Protein AF-A0A4Q5QQP9-F1 (afdb_monomer)

Structure (mmCIF, N/CA/C/O backbone):
data_AF-A0A4Q5QQP9-F1
#
_entry.id   AF-A0A4Q5QQP9-F1
#
loop_
_atom_site.group_PDB
_atom_site.id
_atom_site.type_symbol
_atom_site.label_atom_id
_atom_site.label_alt_id
_atom_site.label_comp_id
_atom_site.label_asym_id
_atom_site.label_entity_id
_atom_site.label_seq_id
_atom_site.pdbx_PDB_ins_code
_atom_site.Cartn_x
_atom_site.Cartn_y
_atom_site.Cartn_z
_atom_site.occupancy
_atom_site.B_iso_or_equiv
_atom_site.auth_seq_id
_atom_site.auth_comp_id
_atom_site.auth_asym_id
_atom_site.auth_atom_id
_atom_site.pdbx_PDB_model_num
ATOM 1 N N . MET A 1 1 ? -22.409 -2.062 41.630 1.00 33.06 1 MET A N 1
ATOM 2 C CA . MET A 1 1 ? -23.224 -3.287 41.495 1.00 33.06 1 MET A CA 1
ATOM 3 C C . MET A 1 1 ? -23.379 -3.579 40.014 1.00 33.06 1 MET A C 1
ATOM 5 O O . MET A 1 1 ? -24.082 -2.848 39.334 1.00 33.06 1 MET A O 1
ATOM 9 N N . LEU A 1 2 ? -22.624 -4.556 39.510 1.00 30.11 2 LEU A N 1
ATOM 10 C CA . LEU A 1 2 ? -22.648 -5.000 38.115 1.00 30.11 2 LEU A CA 1
ATOM 11 C C . LEU A 1 2 ? -23.842 -5.940 37.917 1.00 30.11 2 LEU A C 1
ATOM 13 O O . LEU A 1 2 ? -23.848 -7.050 38.448 1.00 30.11 2 LEU A O 1
ATOM 17 N N . THR A 1 3 ? -24.852 -5.502 37.175 1.00 27.53 3 THR A N 1
ATOM 18 C CA . THR A 1 3 ? -25.934 -6.363 36.696 1.00 27.53 3 THR A CA 1
ATOM 19 C C . THR A 1 3 ? -25.405 -7.220 35.548 1.00 27.53 3 THR A C 1
ATOM 21 O O . THR A 1 3 ? -25.165 -6.741 34.443 1.00 27.53 3 THR A O 1
ATOM 24 N N . ARG A 1 4 ? -25.186 -8.511 35.829 1.00 31.34 4 ARG A N 1
ATOM 25 C CA . ARG A 1 4 ? -24.974 -9.555 34.817 1.00 31.34 4 ARG A CA 1
ATOM 26 C C . ARG A 1 4 ? -26.199 -9.597 33.901 1.00 31.34 4 ARG A C 1
ATOM 28 O O . ARG A 1 4 ? -27.275 -9.983 34.350 1.00 31.34 4 ARG A O 1
ATOM 35 N N . ALA A 1 5 ? -26.026 -9.225 32.636 1.00 31.27 5 ALA A N 1
ATOM 36 C CA . ALA A 1 5 ? -26.994 -9.530 31.594 1.00 31.27 5 ALA A CA 1
ATOM 37 C C . ALA A 1 5 ? -27.041 -11.054 31.409 1.00 31.27 5 ALA A C 1
ATOM 39 O O . ALA A 1 5 ? -26.028 -11.699 31.132 1.00 31.27 5 ALA A O 1
ATOM 40 N N . THR A 1 6 ? -28.208 -11.636 31.649 1.00 31.03 6 THR A N 1
ATOM 41 C CA . THR A 1 6 ? -28.496 -13.051 31.442 1.00 31.03 6 THR A CA 1
ATOM 42 C C . THR A 1 6 ? -28.554 -13.343 29.946 1.00 31.03 6 THR A C 1
ATOM 44 O O . THR A 1 6 ? -29.335 -12.737 29.215 1.00 31.03 6 THR A O 1
ATOM 47 N N . ALA A 1 7 ? -27.726 -14.284 29.488 1.00 36.25 7 ALA A N 1
ATOM 48 C CA . ALA A 1 7 ? -27.810 -14.833 28.141 1.00 36.25 7 ALA A CA 1
ATOM 49 C C . ALA A 1 7 ? -29.205 -15.448 27.934 1.00 36.25 7 ALA A C 1
ATOM 51 O O . ALA A 1 7 ? -29.604 -16.359 28.663 1.00 36.25 7 ALA A O 1
ATOM 52 N N . LYS A 1 8 ? -29.965 -14.915 26.973 1.00 35.16 8 LYS A N 1
ATOM 53 C CA . LYS A 1 8 ? -31.274 -15.444 26.578 1.00 35.16 8 LYS A CA 1
ATOM 54 C C . LYS A 1 8 ? -31.046 -16.775 25.845 1.00 35.16 8 LYS A C 1
ATOM 56 O O . LYS A 1 8 ? -30.194 -16.845 24.962 1.00 35.16 8 LYS A O 1
ATOM 61 N N . ALA A 1 9 ? -31.764 -17.827 26.241 1.00 38.09 9 ALA A N 1
ATOM 62 C CA . ALA A 1 9 ? -31.715 -19.133 25.581 1.00 38.09 9 ALA A CA 1
ATOM 63 C C . ALA A 1 9 ? -32.122 -19.014 24.094 1.00 38.09 9 ALA A C 1
ATOM 65 O O . ALA A 1 9 ? -32.951 -18.156 23.779 1.00 38.09 9 ALA A O 1
ATOM 66 N N . PRO A 1 10 ? -31.574 -19.847 23.187 1.00 38.97 10 PRO A N 1
ATOM 67 C CA . PRO A 1 10 ? -31.945 -19.807 21.776 1.00 38.97 10 PRO A CA 1
ATOM 68 C C . PRO A 1 10 ? -33.426 -20.186 21.618 1.00 38.97 10 PRO A C 1
ATOM 70 O O . PRO A 1 10 ? -33.849 -21.266 22.028 1.00 38.97 10 PRO A O 1
ATOM 73 N N . GLU A 1 11 ? -34.226 -19.266 21.072 1.00 46.69 11 GLU A N 1
ATOM 74 C CA . GLU A 1 11 ? -35.634 -19.495 20.725 1.00 46.69 11 GLU A CA 1
ATOM 75 C C . GLU A 1 11 ? -35.734 -20.548 19.600 1.00 46.69 11 GLU A C 1
ATOM 77 O O . GLU A 1 11 ? -34.883 -20.602 18.712 1.00 46.69 11 GLU A O 1
ATOM 82 N N . GLN A 1 12 ? -36.777 -21.389 19.636 1.00 41.72 12 GLN A N 1
ATOM 83 C CA . GLN A 1 12 ? -37.011 -22.543 18.742 1.00 41.72 12 GLN A CA 1
ATOM 84 C C . GLN A 1 12 ? -36.964 -22.235 17.226 1.00 41.72 12 GLN A C 1
ATOM 86 O O . GLN A 1 12 ? -36.803 -23.159 16.432 1.00 41.72 12 GLN A O 1
ATOM 91 N N . ASP A 1 13 ? -37.031 -20.962 16.829 1.00 46.03 13 ASP A N 1
ATOM 92 C CA . ASP A 1 13 ? -36.922 -20.488 15.441 1.00 46.03 13 ASP A CA 1
ATOM 93 C C . ASP A 1 13 ? -35.483 -20.462 14.877 1.00 46.03 13 ASP A C 1
ATOM 95 O O . ASP A 1 13 ? -35.288 -20.210 13.688 1.00 46.03 13 ASP A O 1
ATOM 99 N N . ASP A 1 14 ? -34.445 -20.732 15.681 1.00 50.91 14 ASP A N 1
ATOM 100 C CA . ASP A 1 14 ? -33.039 -20.712 15.221 1.00 50.91 14 ASP A CA 1
ATOM 101 C C . ASP A 1 14 ? -32.627 -21.907 14.338 1.00 50.91 14 ASP A C 1
ATOM 103 O O . ASP A 1 14 ? -31.529 -21.913 13.775 1.00 50.91 14 ASP A O 1
ATOM 107 N N . LEU A 1 15 ? -33.482 -22.929 14.228 1.00 47.00 15 LEU A N 1
ATOM 108 C CA . LEU A 1 15 ? -33.208 -24.172 13.493 1.00 47.00 15 LEU A CA 1
ATOM 109 C C . LEU A 1 15 ? -33.510 -24.093 11.987 1.00 47.00 15 LEU A C 1
ATOM 111 O O . LEU A 1 15 ? -33.014 -24.938 11.245 1.00 47.00 15 LEU A O 1
ATOM 115 N N . PHE A 1 16 ? -34.282 -23.098 11.532 1.00 52.09 16 PHE A N 1
ATOM 116 C CA . PHE A 1 16 ? -34.765 -23.005 10.143 1.00 52.09 16 PHE A CA 1
ATOM 117 C C . PHE A 1 16 ? -34.199 -21.821 9.342 1.00 52.09 16 PHE A C 1
ATOM 119 O O . PHE A 1 16 ? -34.516 -21.679 8.162 1.00 52.09 16 PHE A O 1
ATOM 126 N N . SER A 1 17 ? -33.366 -20.969 9.945 1.00 65.00 17 SER A N 1
ATOM 127 C CA . SER A 1 17 ? -32.677 -19.897 9.223 1.00 65.00 17 SER A CA 1
ATOM 128 C C . SER A 1 17 ? -31.450 -20.451 8.494 1.00 65.00 17 SER A C 1
ATOM 130 O O . SER A 1 17 ? -30.543 -21.017 9.104 1.00 65.00 17 SER A O 1
ATOM 132 N N . GLU A 1 18 ? -31.435 -20.306 7.168 1.00 71.44 18 GLU A N 1
ATOM 133 C CA . GLU A 1 18 ? -30.314 -20.729 6.330 1.00 71.44 18 GLU A CA 1
ATOM 134 C C . GLU A 1 18 ? -29.045 -19.955 6.721 1.00 71.44 18 GLU A C 1
ATOM 136 O O . GLU A 1 18 ? -29.054 -18.725 6.850 1.00 71.44 18 GLU A O 1
ATOM 141 N N . GLU A 1 19 ? -27.954 -20.684 6.956 1.00 88.38 19 GLU A N 1
ATOM 142 C CA . GLU A 1 19 ? -26.664 -20.083 7.274 1.00 88.38 19 GLU A CA 1
ATOM 143 C C . GLU A 1 19 ? -26.011 -19.578 5.986 1.00 88.38 19 GLU A C 1
ATOM 145 O O . GLU A 1 19 ? -25.753 -20.342 5.057 1.00 88.38 19 GLU A O 1
ATOM 150 N N . VAL A 1 20 ? -25.729 -18.278 5.934 1.00 91.69 20 VAL A N 1
ATOM 151 C CA . VAL A 1 20 ? -25.082 -17.622 4.797 1.00 91.69 20 VAL A CA 1
ATOM 152 C C . VAL A 1 20 ? -23.755 -17.021 5.240 1.00 91.69 20 VAL A C 1
ATOM 154 O O . VAL A 1 20 ? -23.664 -16.363 6.276 1.00 91.69 20 VAL A O 1
ATOM 157 N N . THR A 1 21 ? -22.704 -17.219 4.449 1.00 94.50 21 THR A N 1
ATOM 158 C CA . THR A 1 21 ? -21.417 -16.554 4.678 1.00 94.50 21 THR A CA 1
ATOM 159 C C . THR A 1 21 ? -21.411 -15.208 3.967 1.00 94.50 21 THR A C 1
ATOM 161 O O . THR A 1 21 ? -21.575 -15.150 2.749 1.00 94.50 21 THR A O 1
ATOM 164 N N . LEU A 1 22 ? -21.215 -14.130 4.724 1.00 94.94 22 LEU A N 1
ATOM 165 C CA . LEU A 1 22 ? -21.212 -12.758 4.218 1.00 94.94 22 LEU A CA 1
ATOM 166 C C . LEU A 1 22 ? -19.814 -12.141 4.316 1.00 94.94 22 LEU A C 1
ATOM 168 O O . LEU A 1 22 ? -19.163 -12.243 5.357 1.00 94.94 22 LEU A O 1
ATOM 172 N N . LEU A 1 23 ? -19.363 -11.470 3.252 1.00 95.06 23 LEU A N 1
ATOM 173 C CA . LEU A 1 23 ? -18.134 -10.672 3.255 1.00 95.06 23 LEU A CA 1
ATOM 174 C C . LEU A 1 23 ? -18.428 -9.270 3.795 1.00 95.06 23 LEU A C 1
ATOM 176 O O . LEU A 1 23 ? -18.866 -8.385 3.061 1.00 95.06 23 LEU A O 1
ATOM 180 N N . PHE A 1 24 ? -18.194 -9.039 5.084 1.00 95.44 24 PHE A N 1
ATOM 181 C CA . PHE A 1 24 ? -18.425 -7.713 5.647 1.00 95.44 24 PHE A CA 1
ATOM 182 C C . PHE A 1 24 ? -17.329 -6.724 5.229 1.00 95.44 24 PHE A C 1
ATOM 184 O O . PHE A 1 24 ? -16.145 -7.082 5.250 1.00 95.44 24 PHE A O 1
ATOM 191 N N . PRO A 1 25 ? -17.679 -5.470 4.880 1.00 95.00 25 PRO A N 1
ATOM 192 C CA . PRO A 1 25 ? -16.684 -4.437 4.630 1.00 95.00 25 PRO A CA 1
ATOM 193 C C . PRO A 1 25 ? -15.923 -4.107 5.920 1.00 95.00 25 PRO A C 1
ATOM 195 O O . PRO A 1 25 ? -16.435 -4.293 7.024 1.00 95.00 25 PRO A O 1
ATOM 198 N N . ALA A 1 26 ? -14.704 -3.584 5.795 1.00 95.19 26 ALA A N 1
ATOM 199 C CA . ALA A 1 26 ? -13.927 -3.155 6.955 1.00 95.19 26 ALA A CA 1
ATOM 200 C C . ALA A 1 26 ? -14.660 -2.054 7.746 1.00 95.19 26 ALA A C 1
ATOM 202 O O . ALA A 1 26 ? -15.272 -1.156 7.160 1.00 95.19 26 ALA A O 1
ATOM 203 N N . LEU A 1 27 ? -14.572 -2.105 9.076 1.00 95.88 27 LEU A N 1
ATOM 204 C CA . LEU A 1 27 ? -15.019 -1.018 9.949 1.00 95.88 27 LEU A CA 1
ATOM 205 C C . LEU A 1 27 ? -13.876 -0.023 10.129 1.00 95.88 27 LEU A C 1
ATOM 207 O O . LEU A 1 27 ? -12.751 -0.411 10.454 1.00 95.88 27 LEU A O 1
ATOM 211 N N . LEU A 1 28 ? -14.171 1.264 9.966 1.00 97.44 28 LEU A N 1
ATOM 212 C CA . LEU A 1 28 ? -13.215 2.345 10.187 1.00 97.44 28 LEU A CA 1
ATOM 213 C C . LEU A 1 28 ? -13.432 2.964 11.570 1.00 97.44 28 LEU A C 1
ATOM 215 O O . LEU A 1 28 ? -14.552 3.304 11.941 1.00 97.44 28 LEU A O 1
ATOM 219 N N . ALA A 1 29 ? -12.349 3.140 12.326 1.00 97.44 29 ALA A N 1
ATOM 220 C CA . ALA A 1 29 ? -12.369 3.898 13.578 1.00 97.44 29 ALA A CA 1
ATOM 221 C C . ALA A 1 29 ? -12.398 5.409 13.312 1.00 97.44 29 ALA A C 1
ATOM 223 O O . ALA A 1 29 ? -12.974 6.175 14.085 1.00 97.44 29 ALA A O 1
ATOM 224 N N . LEU A 1 30 ? -11.730 5.831 12.240 1.00 97.69 30 LEU A N 1
ATOM 225 C CA . LEU A 1 30 ? -11.545 7.222 11.859 1.00 97.69 30 LEU A CA 1
ATOM 226 C C . LEU A 1 30 ? -11.617 7.322 10.338 1.00 97.69 30 LEU A C 1
ATOM 228 O O . LEU A 1 30 ? -11.000 6.520 9.634 1.00 97.69 30 LEU A O 1
ATOM 232 N N . GLU A 1 31 ? -12.365 8.300 9.842 1.00 97.75 31 GLU A N 1
ATOM 233 C CA . GLU A 1 31 ? -12.446 8.626 8.423 1.00 97.75 31 GLU A CA 1
ATOM 234 C C . GLU A 1 31 ? -12.834 10.093 8.258 1.00 97.75 31 GLU A C 1
ATOM 236 O O . GLU A 1 31 ? -13.864 10.539 8.755 1.00 97.75 31 GLU A O 1
ATOM 241 N N . GLY A 1 32 ? -12.030 10.838 7.509 1.00 97.31 32 GLY A N 1
ATOM 242 C CA . GLY A 1 32 ? -12.373 12.192 7.103 1.00 97.31 32 GLY A CA 1
ATOM 243 C C . GLY A 1 32 ? -11.260 12.836 6.299 1.00 97.31 32 GLY A C 1
ATOM 244 O O . GLY A 1 32 ? -10.455 12.154 5.655 1.00 97.31 32 GLY A O 1
ATOM 245 N N . ARG A 1 33 ? -11.228 14.168 6.305 1.00 97.00 33 ARG A N 1
ATOM 246 C CA . ARG A 1 33 ? -10.211 14.941 5.592 1.00 97.00 33 ARG A CA 1
ATOM 247 C C . ARG A 1 33 ? -9.648 16.042 6.471 1.00 97.00 33 ARG A C 1
ATOM 249 O O . ARG A 1 33 ? -10.401 16.776 7.097 1.00 97.00 33 ARG A O 1
ATOM 256 N N . LEU A 1 34 ? -8.334 16.221 6.409 1.00 95.38 34 LEU A N 1
ATOM 257 C CA . LEU A 1 34 ? -7.633 17.373 6.967 1.00 95.38 34 LEU A CA 1
ATOM 258 C C . LEU A 1 34 ? -6.927 18.094 5.834 1.00 95.38 34 LEU A C 1
ATOM 260 O O . LEU A 1 34 ? -6.185 17.479 5.068 1.00 95.38 34 LEU A O 1
ATOM 264 N N . LEU A 1 35 ? -7.231 19.382 5.665 1.00 94.44 35 LEU A N 1
ATOM 265 C CA . LEU A 1 35 ? -6.698 20.192 4.566 1.00 94.44 35 LEU A CA 1
ATOM 266 C C . LEU A 1 35 ? -6.852 19.489 3.204 1.00 94.44 35 LEU A C 1
ATOM 268 O O . LEU A 1 35 ? -6.027 19.625 2.304 1.00 94.44 35 LEU A O 1
ATOM 272 N N . GLY A 1 36 ? -7.962 18.762 3.026 1.00 93.12 36 GLY A N 1
ATOM 273 C CA . GLY A 1 36 ? -8.326 18.008 1.818 1.00 93.12 36 GLY A CA 1
ATOM 274 C C . GLY A 1 36 ? -7.600 16.685 1.611 1.00 93.12 36 GLY A C 1
ATOM 275 O O . GLY A 1 36 ? -8.019 15.928 0.736 1.00 93.12 36 GLY A O 1
ATOM 276 N N . SER A 1 37 ? -6.598 16.377 2.427 1.00 96.25 37 SER A N 1
ATOM 277 C CA . SER A 1 37 ? -5.932 15.077 2.474 1.00 96.25 37 SER A CA 1
ATOM 278 C C . SER A 1 37 ? -6.788 14.092 3.263 1.00 96.25 37 SER A C 1
ATOM 280 O O . SER A 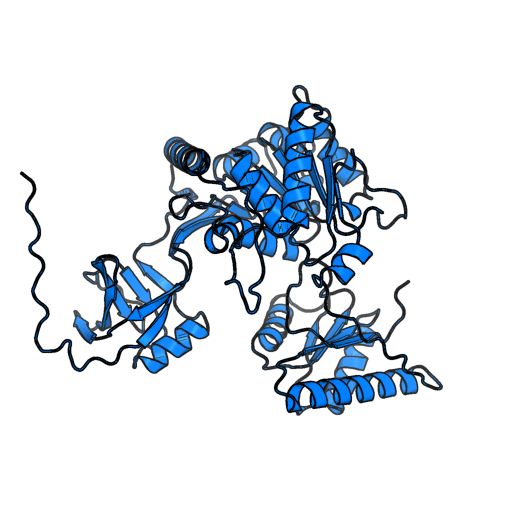1 37 ? -7.335 14.445 4.306 1.00 96.25 37 SER A O 1
ATOM 282 N N . ALA A 1 38 ? -6.957 12.872 2.755 1.00 97.69 38 ALA A N 1
ATOM 283 C CA . ALA A 1 38 ? -7.770 11.859 3.427 1.00 97.69 38 ALA A CA 1
ATOM 284 C C . ALA A 1 38 ? -7.007 11.265 4.615 1.00 97.69 38 ALA A C 1
ATOM 286 O O . ALA A 1 38 ? -5.850 10.879 4.455 1.00 97.69 38 ALA A O 1
ATOM 287 N N . VAL A 1 39 ? -7.669 11.157 5.766 1.00 98.31 39 VAL A N 1
ATOM 288 C CA . VAL A 1 39 ? -7.115 10.561 6.989 1.00 98.31 39 VAL A CA 1
ATOM 289 C C . VAL A 1 39 ? -8.038 9.444 7.441 1.00 98.31 39 VAL A C 1
ATOM 291 O O . VAL A 1 39 ? -9.256 9.635 7.528 1.00 98.31 39 VAL A O 1
ATOM 294 N N . ARG A 1 40 ? -7.470 8.262 7.671 1.00 98.38 40 ARG A N 1
ATOM 295 C CA . ARG A 1 40 ? -8.233 7.041 7.928 1.00 98.38 40 ARG A CA 1
ATOM 296 C C . ARG A 1 40 ? -7.522 6.122 8.907 1.00 98.38 40 ARG A C 1
ATOM 298 O O . ARG A 1 40 ? -6.297 6.094 8.983 1.00 98.38 40 ARG A O 1
ATOM 305 N N . GLN A 1 41 ? -8.314 5.348 9.637 1.00 98.44 41 GLN A N 1
ATOM 306 C CA . GLN A 1 41 ? -7.834 4.271 10.492 1.00 98.44 41 GLN A CA 1
ATOM 307 C C . GLN A 1 41 ? -8.818 3.109 10.453 1.00 98.44 41 GLN A C 1
ATOM 309 O O . GLN A 1 41 ? -10.001 3.283 10.760 1.00 98.44 41 GLN A O 1
ATOM 314 N N . GLN A 1 42 ? -8.326 1.913 10.143 1.00 97.62 42 GLN A N 1
ATOM 315 C CA . GLN A 1 42 ? -9.121 0.697 10.254 1.00 97.62 42 GLN A CA 1
ATOM 316 C C . GLN A 1 42 ? -9.314 0.311 11.730 1.00 97.62 42 GLN A C 1
ATOM 318 O O . GLN A 1 42 ? -8.383 0.380 12.529 1.00 97.62 42 GLN A O 1
ATOM 323 N N . ALA A 1 43 ? -10.526 -0.101 12.095 1.00 95.75 43 ALA A N 1
ATOM 324 C CA . ALA A 1 43 ? -10.837 -0.711 13.387 1.00 95.75 43 ALA A CA 1
ATOM 325 C C . ALA A 1 43 ? -10.836 -2.238 13.264 1.00 95.75 43 ALA A C 1
ATOM 327 O O . ALA A 1 43 ? -10.081 -2.925 13.949 1.00 95.75 43 ALA A O 1
ATOM 328 N N . VAL A 1 44 ? -11.654 -2.750 12.341 1.00 93.81 44 VAL A N 1
ATOM 329 C CA . VAL A 1 44 ? -11.861 -4.183 12.110 1.00 93.81 44 VAL A CA 1
ATOM 330 C C . VAL A 1 44 ? -11.661 -4.459 10.620 1.00 93.81 44 VAL A C 1
ATOM 332 O O . VAL A 1 44 ? -12.227 -3.729 9.800 1.00 93.81 44 VAL A O 1
ATOM 335 N N . PRO A 1 45 ? -10.843 -5.457 10.245 1.00 93.62 45 PRO A N 1
ATOM 336 C CA . PRO A 1 45 ? -10.653 -5.816 8.845 1.00 93.62 45 PRO A CA 1
ATOM 337 C C . PRO A 1 45 ? -11.938 -6.379 8.232 1.00 93.62 45 PRO A C 1
ATOM 339 O O . PRO A 1 45 ? -12.827 -6.855 8.936 1.00 93.62 45 PRO A O 1
ATOM 342 N N . SER A 1 46 ? -12.007 -6.363 6.902 1.00 93.00 46 SER A N 1
ATOM 343 C CA . SER A 1 46 ? -13.022 -7.129 6.178 1.00 93.00 46 SER A CA 1
ATOM 344 C C . SER A 1 46 ? -12.866 -8.623 6.477 1.00 93.00 46 SER A C 1
ATOM 346 O O . SER A 1 46 ? -11.742 -9.123 6.576 1.00 93.00 46 SER A O 1
ATOM 348 N N . ALA A 1 47 ? -13.985 -9.327 6.642 1.00 91.75 47 ALA A N 1
ATOM 349 C CA . ALA A 1 47 ? -13.990 -10.741 6.995 1.00 91.75 47 ALA A CA 1
ATOM 350 C C . ALA A 1 47 ? -15.215 -11.463 6.425 1.00 91.75 47 ALA A C 1
ATOM 352 O O . ALA A 1 47 ? -16.323 -10.922 6.420 1.00 91.75 47 ALA A O 1
ATOM 353 N N . LEU A 1 48 ? -15.007 -12.713 6.002 1.00 93.81 48 LEU A N 1
ATOM 354 C CA . LEU A 1 48 ? -16.084 -13.658 5.719 1.00 93.81 48 LEU A CA 1
ATOM 355 C C . LEU A 1 48 ? -16.631 -14.186 7.043 1.00 93.81 48 LEU A C 1
ATOM 357 O O . LEU A 1 48 ? -15.907 -14.817 7.813 1.00 93.81 48 LEU A O 1
ATOM 361 N N . THR A 1 49 ? -17.907 -13.923 7.303 1.00 93.44 49 THR A N 1
ATOM 362 C CA . THR A 1 49 ? -18.567 -14.291 8.556 1.00 93.44 49 THR A CA 1
ATOM 363 C C . THR A 1 49 ? -19.816 -15.121 8.261 1.00 93.44 49 THR A C 1
ATOM 365 O O . THR A 1 49 ? -20.714 -14.624 7.579 1.00 93.44 49 THR A O 1
ATOM 368 N N . PRO A 1 50 ? -19.913 -16.362 8.772 1.00 93.69 50 PRO A N 1
ATOM 369 C CA . PRO A 1 50 ? -21.160 -17.124 8.765 1.00 93.69 50 PRO A CA 1
ATOM 370 C C . PRO A 1 50 ? -22.216 -16.417 9.616 1.00 93.69 50 PRO A C 1
ATOM 372 O O . PRO A 1 50 ? -21.934 -16.015 10.747 1.00 93.69 50 PRO A O 1
ATOM 375 N N . CYS A 1 51 ? -23.413 -16.241 9.070 1.00 93.38 51 CYS A N 1
ATOM 376 C CA . CYS A 1 51 ? -24.519 -15.516 9.686 1.00 93.38 51 CYS A CA 1
ATOM 377 C C . CYS A 1 51 ? -25.829 -16.280 9.497 1.00 93.38 51 CYS A C 1
ATOM 379 O O . CYS A 1 51 ? -26.060 -16.881 8.449 1.00 93.38 51 CYS A O 1
ATOM 381 N N . ARG A 1 52 ? -26.716 -16.191 10.490 1.00 93.00 52 ARG A N 1
ATOM 382 C CA . ARG A 1 52 ? -28.095 -16.679 10.395 1.00 93.00 52 ARG A CA 1
ATOM 383 C C . ARG A 1 52 ? -29.027 -15.485 10.402 1.00 93.00 52 ARG A C 1
ATOM 385 O O . ARG A 1 52 ? -29.236 -14.853 11.434 1.00 93.00 52 ARG A O 1
ATOM 392 N N . LEU A 1 53 ? -29.528 -15.145 9.223 1.00 94.06 53 LEU A N 1
ATOM 393 C CA . LEU A 1 53 ? -30.308 -13.932 9.028 1.00 94.06 53 LEU A CA 1
ATOM 394 C C . LEU A 1 53 ? -31.775 -14.169 9.393 1.00 94.06 53 LEU A C 1
ATOM 396 O O . LEU A 1 53 ? -32.411 -15.084 8.873 1.00 94.06 53 LEU A O 1
ATOM 400 N N . LYS A 1 54 ? -32.326 -13.300 10.242 1.00 93.56 54 LYS A N 1
ATOM 401 C CA . LYS A 1 54 ? -33.753 -13.261 10.577 1.00 93.56 54 LYS A CA 1
ATOM 402 C C . LYS A 1 54 ? -34.378 -11.984 10.026 1.00 93.56 54 LYS A C 1
ATOM 404 O O . LYS A 1 54 ? -33.794 -10.917 10.201 1.00 93.56 54 LYS A O 1
ATOM 409 N N . PRO A 1 55 ? -35.529 -12.044 9.341 1.00 93.88 55 PRO A N 1
ATOM 410 C CA . PRO A 1 55 ? -36.198 -10.833 8.894 1.00 93.88 55 PRO A CA 1
ATOM 411 C C . PRO A 1 55 ? -36.708 -10.040 10.103 1.00 93.88 55 PRO A C 1
ATOM 413 O O . PRO A 1 55 ? -37.273 -10.611 11.032 1.00 93.88 55 PRO A O 1
ATOM 416 N N . PHE A 1 56 ? -36.569 -8.717 10.067 1.00 93.50 56 PHE A N 1
ATOM 417 C CA . PHE A 1 56 ? -37.161 -7.826 11.065 1.00 93.50 56 PHE A CA 1
ATOM 418 C C . PHE A 1 56 ? -37.945 -6.703 10.390 1.00 93.50 56 PHE A C 1
ATOM 420 O O . PHE A 1 56 ? -37.703 -6.343 9.235 1.00 93.50 56 PHE A O 1
ATOM 427 N N . THR A 1 57 ? -38.892 -6.114 11.121 1.00 92.06 57 THR A N 1
ATOM 428 C CA . THR A 1 57 ? -39.536 -4.856 10.731 1.00 92.06 57 THR A CA 1
ATOM 429 C C . THR A 1 57 ? -39.745 -3.982 11.958 1.00 92.06 57 THR A C 1
ATOM 431 O O . THR A 1 57 ? -40.451 -4.355 12.889 1.00 92.06 57 THR A O 1
ATOM 434 N N . VAL A 1 58 ? -39.139 -2.796 11.960 1.00 90.25 58 VAL A N 1
ATOM 435 C CA . VAL A 1 58 ? -39.242 -1.814 13.047 1.00 90.25 58 VAL A CA 1
ATOM 436 C C . VAL A 1 58 ? -39.436 -0.432 12.438 1.00 90.25 58 VAL A C 1
ATOM 438 O O . VAL A 1 58 ? -38.664 -0.012 11.583 1.00 90.25 58 VAL A O 1
ATOM 441 N N . ARG A 1 59 ? -40.462 0.307 12.882 1.00 84.69 59 ARG A N 1
ATOM 442 C CA . ARG A 1 59 ? -40.713 1.705 12.464 1.00 84.69 59 ARG A CA 1
ATOM 443 C C . ARG A 1 59 ? -40.698 1.907 10.934 1.00 84.69 59 ARG A C 1
ATOM 445 O O . ARG A 1 59 ? -40.142 2.886 10.447 1.00 84.69 59 ARG A O 1
ATOM 452 N N . ARG A 1 60 ? -41.329 0.989 10.185 1.00 86.69 60 ARG A N 1
ATOM 453 C CA . ARG A 1 60 ? -41.384 0.956 8.702 1.00 86.69 60 ARG A CA 1
ATOM 454 C C . ARG A 1 60 ? -40.041 0.705 8.001 1.00 86.69 60 ARG A C 1
ATOM 456 O O . ARG A 1 60 ? -39.956 0.851 6.787 1.00 86.69 60 ARG A O 1
ATOM 463 N N . VAL A 1 61 ? -39.008 0.322 8.746 1.00 90.38 61 VAL A N 1
ATOM 464 C CA . VAL A 1 61 ? -37.753 -0.193 8.198 1.00 90.38 61 VAL A CA 1
ATOM 465 C C . VAL A 1 61 ? -37.802 -1.707 8.287 1.00 90.38 61 VAL A C 1
ATOM 467 O O . VAL A 1 61 ? -37.974 -2.249 9.379 1.00 90.38 61 VAL A O 1
ATOM 470 N N . SER A 1 62 ? -37.642 -2.368 7.149 1.00 91.81 62 SER A N 1
ATOM 471 C CA . SER A 1 62 ? -37.520 -3.821 7.060 1.00 91.81 62 SER A CA 1
ATOM 472 C C . SER A 1 62 ? -36.107 -4.192 6.627 1.00 91.81 62 SER A C 1
ATOM 474 O O . SER A 1 62 ? -35.441 -3.432 5.918 1.00 91.81 62 SER A O 1
ATOM 476 N N . GLY A 1 63 ? -35.646 -5.353 7.068 1.00 94.56 63 GLY A N 1
ATOM 477 C CA . GLY A 1 63 ? -34.306 -5.835 6.776 1.00 94.56 63 GLY A CA 1
ATOM 478 C C . GLY A 1 63 ? -34.048 -7.181 7.428 1.00 94.56 63 GLY A C 1
ATOM 479 O O . GLY A 1 63 ? -34.986 -7.906 7.755 1.00 94.56 63 GLY A O 1
ATOM 480 N N . PHE A 1 64 ? -32.773 -7.484 7.639 1.00 95.75 64 PHE A N 1
ATOM 481 C CA . PHE A 1 64 ? -32.325 -8.709 8.287 1.00 95.75 64 PHE A CA 1
ATOM 482 C C . PHE A 1 64 ? -31.516 -8.393 9.536 1.00 95.75 64 PHE A C 1
ATOM 484 O O . PHE A 1 64 ? -30.776 -7.414 9.563 1.00 95.75 64 PHE A O 1
ATOM 491 N N . GLU A 1 65 ? -31.635 -9.221 10.559 1.00 95.81 65 GLU A N 1
ATOM 492 C CA . GLU A 1 65 ? -30.846 -9.133 11.778 1.00 95.81 65 GLU A CA 1
ATOM 493 C C . GLU A 1 65 ? -30.152 -10.459 12.089 1.00 95.81 65 GLU A C 1
ATOM 495 O O . GLU A 1 65 ? -30.616 -11.529 11.697 1.00 95.81 65 GLU A O 1
ATOM 500 N N . THR A 1 66 ? -29.005 -10.379 12.757 1.00 95.50 66 THR A N 1
ATOM 501 C CA . THR A 1 66 ? -28.237 -11.538 13.227 1.00 95.50 66 THR A CA 1
ATOM 502 C C . THR A 1 66 ? -27.408 -11.135 14.439 1.00 95.50 66 THR A C 1
ATOM 504 O O . THR A 1 66 ? -27.017 -9.9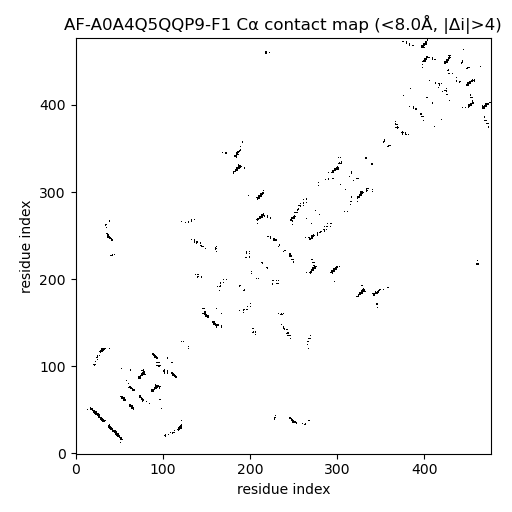76 14.576 1.00 95.50 66 THR A O 1
ATOM 507 N N . ASN A 1 67 ? -27.085 -12.107 15.287 1.00 94.56 67 ASN A N 1
ATOM 508 C CA . ASN A 1 67 ? -26.056 -11.945 16.309 1.00 94.56 67 ASN A CA 1
ATOM 509 C C . ASN A 1 67 ? -24.725 -12.442 15.747 1.00 94.56 67 ASN A C 1
ATOM 511 O O . ASN A 1 67 ? -24.658 -13.532 15.174 1.00 94.56 67 ASN A O 1
ATOM 515 N N . LEU A 1 68 ? -23.673 -11.640 15.876 1.00 92.31 68 LEU A N 1
ATOM 516 C CA . LEU A 1 68 ? -22.324 -12.044 15.497 1.00 92.31 68 LEU A CA 1
ATOM 517 C C . LEU A 1 68 ? -21.704 -12.916 16.593 1.00 92.31 68 LEU A C 1
ATOM 519 O O . LEU A 1 68 ? -22.111 -12.878 17.753 1.00 92.31 68 LEU A O 1
ATOM 523 N N . LYS A 1 69 ? -20.653 -13.672 16.252 1.00 87.94 69 LYS A N 1
ATOM 524 C CA . LYS A 1 69 ? -19.895 -14.469 17.237 1.00 87.94 69 LYS A CA 1
ATOM 525 C C . LYS A 1 69 ? -19.261 -13.617 18.344 1.00 87.94 69 LYS A C 1
ATOM 527 O O . LYS A 1 69 ? -18.973 -14.144 19.413 1.00 87.94 69 LYS A O 1
ATOM 532 N N . SER A 1 70 ? -19.047 -12.324 18.094 1.00 87.31 70 SER A N 1
ATOM 533 C CA . SER A 1 70 ? -18.603 -11.350 19.097 1.00 87.31 70 SER A CA 1
ATOM 534 C C . SER A 1 70 ? -19.665 -11.049 20.163 1.00 87.31 70 SER A C 1
ATOM 536 O O . SER A 1 70 ? -19.329 -10.486 21.200 1.00 87.31 70 SER A O 1
ATOM 538 N N . GLY A 1 71 ? -20.928 -11.423 19.928 1.00 91.25 71 GLY A N 1
ATOM 539 C CA . GLY A 1 71 ? -22.081 -11.057 20.750 1.00 91.25 71 GLY A CA 1
ATOM 540 C C . GLY A 1 71 ? -22.777 -9.770 20.298 1.00 91.25 71 GLY A C 1
ATOM 541 O O . GLY A 1 71 ? -23.844 -9.461 20.818 1.00 91.25 71 GLY A O 1
ATOM 542 N N . GLU A 1 72 ? -22.212 -9.045 19.328 1.00 94.25 72 GLU A N 1
ATOM 543 C CA . GLU A 1 72 ? -22.808 -7.827 18.772 1.00 94.25 72 GLU A CA 1
ATOM 544 C C . GLU A 1 72 ? -24.049 -8.143 17.931 1.00 94.25 72 GLU A C 1
ATOM 546 O O . GLU A 1 72 ? -24.079 -9.094 17.141 1.00 94.25 72 GLU A O 1
ATOM 551 N N . THR A 1 73 ? -25.057 -7.292 18.069 1.00 96.25 73 THR A N 1
ATOM 552 C CA . THR A 1 73 ? -26.277 -7.308 17.264 1.00 96.25 73 THR A CA 1
ATOM 553 C C . THR A 1 73 ? -26.057 -6.544 15.955 1.00 96.25 73 THR A C 1
ATOM 555 O O . THR A 1 73 ? -25.637 -5.386 15.949 1.00 96.25 73 THR A O 1
ATOM 558 N N . LEU A 1 74 ? -26.352 -7.179 14.819 1.00 96.50 74 LEU A N 1
ATOM 559 C CA . LEU A 1 74 ? -26.225 -6.585 13.487 1.00 96.50 74 LEU A CA 1
ATOM 560 C C . LEU A 1 74 ? -27.591 -6.456 12.820 1.00 96.50 74 LEU A C 1
ATOM 562 O O . LEU A 1 74 ? -28.328 -7.436 12.733 1.00 96.50 74 LEU A O 1
ATOM 566 N N . LYS A 1 75 ? -27.876 -5.280 12.250 1.00 96.69 75 LYS A N 1
ATOM 567 C CA . LYS A 1 75 ? -29.008 -5.049 11.340 1.00 96.69 75 LYS A CA 1
ATOM 568 C C . LYS A 1 75 ? -28.537 -4.669 9.942 1.00 96.69 75 LYS A C 1
ATOM 570 O O . LYS A 1 75 ? -27.778 -3.720 9.767 1.00 96.69 75 LYS A O 1
ATOM 575 N N . ILE A 1 76 ? -29.032 -5.386 8.940 1.00 96.62 76 ILE A N 1
ATOM 576 C CA . ILE A 1 76 ? -28.793 -5.159 7.515 1.00 96.62 76 ILE A CA 1
ATOM 577 C C . ILE A 1 76 ? -30.062 -4.571 6.900 1.00 96.62 76 ILE A C 1
ATOM 579 O O . ILE A 1 76 ? -31.133 -5.170 6.988 1.00 96.62 76 ILE A O 1
ATOM 583 N N . ILE A 1 77 ? -29.949 -3.406 6.264 1.00 96.12 77 ILE A N 1
ATOM 584 C CA . ILE A 1 77 ? -31.074 -2.698 5.640 1.00 96.12 77 ILE A CA 1
ATOM 585 C C . ILE A 1 77 ? -30.792 -2.384 4.172 1.00 96.12 77 ILE A C 1
ATOM 587 O O . ILE A 1 77 ? -29.640 -2.223 3.772 1.00 96.12 77 ILE A O 1
ATOM 591 N N . SER A 1 78 ? -31.850 -2.253 3.371 1.00 94.00 78 SER A N 1
ATOM 592 C CA . SER A 1 78 ? -31.751 -2.023 1.923 1.00 94.00 78 SER A CA 1
ATOM 593 C C . SER A 1 78 ? -31.710 -0.550 1.510 1.00 94.00 78 SER A C 1
ATOM 595 O O . SER A 1 78 ? -31.280 -0.228 0.402 1.00 94.00 78 SER A O 1
ATOM 597 N N . ALA A 1 79 ? -32.132 0.354 2.396 1.00 91.06 79 ALA A N 1
ATOM 598 C CA . ALA A 1 79 ? -32.199 1.787 2.143 1.00 91.06 79 ALA A CA 1
ATOM 599 C C . ALA A 1 79 ? -31.780 2.591 3.378 1.00 91.06 79 ALA A C 1
ATOM 601 O O . ALA A 1 79 ? -31.916 2.137 4.514 1.00 91.06 79 ALA A O 1
ATOM 602 N N . LYS A 1 80 ? -31.276 3.813 3.157 1.00 89.69 80 LYS A N 1
ATOM 603 C CA . LYS A 1 80 ? -30.975 4.741 4.255 1.00 89.69 80 LYS A CA 1
ATOM 604 C C . LYS A 1 80 ? -32.243 5.026 5.053 1.00 89.69 80 LYS A C 1
ATOM 606 O O . LYS A 1 80 ? -33.310 5.231 4.482 1.00 89.69 80 LYS A O 1
ATOM 611 N N . THR A 1 81 ? -32.090 5.121 6.366 1.00 87.50 81 THR A N 1
ATOM 612 C CA . THR A 1 81 ? -33.183 5.457 7.272 1.00 87.50 81 THR A CA 1
ATOM 613 C C . THR A 1 81 ? -32.745 6.509 8.282 1.00 87.50 81 THR A C 1
ATOM 615 O O . THR A 1 81 ? -31.586 6.544 8.693 1.00 87.50 81 THR A O 1
ATOM 618 N N . ALA A 1 82 ? -33.682 7.376 8.662 1.00 86.00 82 ALA A N 1
ATOM 619 C CA . ALA A 1 82 ? -33.536 8.268 9.810 1.00 86.00 82 ALA A CA 1
ATOM 620 C C . ALA A 1 82 ? -33.988 7.596 11.119 1.00 86.00 82 ALA A C 1
ATOM 622 O O . ALA A 1 82 ? -33.774 8.141 12.200 1.00 86.00 82 ALA A O 1
ATOM 623 N N . ALA A 1 83 ? -34.633 6.426 11.039 1.00 85.88 83 ALA A N 1
ATOM 624 C CA . ALA A 1 83 ? -35.056 5.689 12.216 1.00 85.88 83 ALA A CA 1
ATOM 625 C C . ALA A 1 83 ? -33.832 5.161 12.970 1.00 85.88 83 ALA A C 1
ATOM 627 O O . ALA A 1 83 ? -32.985 4.481 12.393 1.00 85.88 83 ALA A O 1
ATOM 628 N N . SER A 1 84 ? -33.774 5.437 14.273 1.00 85.19 84 SER A N 1
ATOM 629 C CA . SER A 1 84 ? -32.832 4.751 15.153 1.00 85.19 84 SER A CA 1
ATOM 630 C C . SER A 1 84 ? -33.207 3.272 15.224 1.00 85.19 84 SER A C 1
ATOM 632 O O . SER A 1 84 ? -34.357 2.939 15.539 1.00 85.19 84 SER A O 1
ATOM 634 N N . LEU A 1 85 ? -32.248 2.416 14.885 1.00 90.50 85 LEU A N 1
ATOM 635 C CA . LEU A 1 85 ? -32.347 0.971 14.996 1.00 90.50 85 LEU A CA 1
ATOM 636 C C . LEU A 1 85 ? -31.563 0.558 16.236 1.00 90.50 85 LEU A C 1
ATOM 638 O O . LEU A 1 85 ? -30.391 0.898 16.357 1.00 90.50 85 LEU A O 1
ATOM 642 N N . ASP A 1 86 ? -32.219 -0.161 17.138 1.00 91.25 86 ASP A N 1
ATOM 643 C CA . ASP A 1 86 ? -31.566 -0.752 18.302 1.00 91.25 86 ASP A CA 1
ATOM 644 C C . ASP A 1 86 ? -30.710 -1.937 17.832 1.00 91.25 86 ASP A C 1
ATOM 646 O O . ASP A 1 86 ? -31.256 -3.002 17.521 1.00 91.25 86 ASP A O 1
ATOM 650 N N . ALA A 1 87 ? -29.423 -1.674 17.598 1.00 93.75 87 ALA A N 1
ATOM 651 C CA . ALA A 1 87 ? -28.388 -2.628 17.211 1.00 93.75 87 ALA A CA 1
ATOM 652 C C . ALA A 1 87 ? -26.994 -2.010 17.410 1.00 93.75 87 ALA A C 1
ATOM 654 O O . ALA A 1 87 ? -26.807 -0.808 17.200 1.00 93.75 87 ALA A O 1
ATOM 655 N N . ASP A 1 88 ? -26.008 -2.843 17.734 1.00 95.88 88 ASP A N 1
ATOM 656 C CA . ASP A 1 88 ? -24.606 -2.429 17.856 1.00 95.88 88 ASP A CA 1
ATOM 657 C C . ASP A 1 88 ? -24.030 -2.033 16.491 1.00 95.88 88 ASP A C 1
ATOM 659 O O . ASP A 1 88 ? -23.287 -1.056 16.366 1.00 95.88 88 ASP A O 1
ATOM 663 N N . LEU A 1 89 ? -24.425 -2.759 15.443 1.00 96.56 89 LEU A N 1
ATOM 664 C CA . LEU A 1 89 ? -23.964 -2.571 14.074 1.00 96.56 89 LEU A CA 1
ATOM 665 C C . LEU A 1 89 ? -25.146 -2.397 13.119 1.00 96.56 89 LEU A C 1
ATOM 667 O O . LEU A 1 89 ? -26.126 -3.144 13.156 1.00 96.56 89 LEU A O 1
ATOM 671 N N . VAL A 1 90 ? -25.028 -1.439 12.199 1.00 96.62 90 VAL A N 1
ATOM 672 C CA . VAL A 1 90 ? -26.017 -1.233 11.133 1.00 96.62 90 VAL A CA 1
ATOM 673 C C . VAL A 1 90 ? -25.307 -1.158 9.792 1.00 96.62 90 VAL A C 1
ATOM 675 O O . VAL A 1 90 ? -24.478 -0.274 9.572 1.00 96.62 90 VAL A O 1
ATOM 678 N N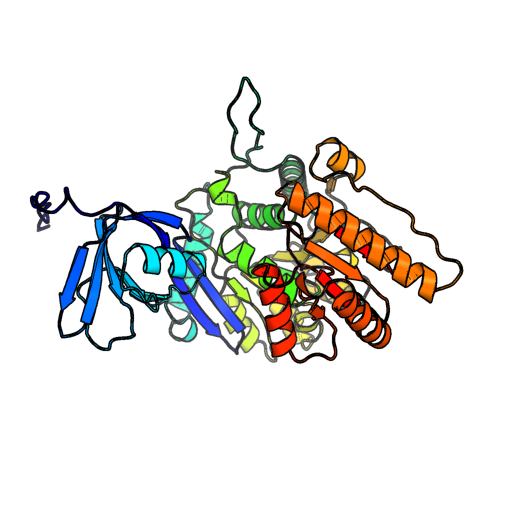 . LEU A 1 91 ? -25.666 -2.056 8.880 1.00 96.75 91 LEU A N 1
ATOM 679 C CA . LEU A 1 91 ? -25.090 -2.173 7.547 1.00 96.75 91 LEU A CA 1
ATOM 680 C C . LEU A 1 91 ? -26.145 -1.860 6.480 1.00 96.75 91 LEU A C 1
ATOM 682 O O . LEU A 1 91 ? -27.207 -2.473 6.427 1.00 96.75 91 LEU A O 1
ATOM 686 N N . LEU A 1 92 ? -25.846 -0.906 5.605 1.00 96.50 92 LEU A N 1
ATOM 687 C CA . LEU A 1 92 ? -26.628 -0.631 4.406 1.00 96.50 92 LEU A CA 1
ATOM 688 C C . LEU A 1 92 ? -26.114 -1.502 3.262 1.00 96.50 92 LEU A C 1
ATOM 690 O O . LEU A 1 92 ? -24.964 -1.354 2.852 1.00 96.50 92 LEU A O 1
ATOM 694 N N . VAL A 1 93 ? -26.976 -2.354 2.718 1.00 95.81 93 VAL A N 1
ATOM 695 C CA . VAL A 1 93 ? -26.693 -3.183 1.542 1.00 95.81 93 VAL A CA 1
ATOM 696 C C . VAL A 1 93 ? -27.814 -2.957 0.524 1.00 95.81 93 VAL A C 1
ATOM 698 O O . VAL A 1 93 ? -28.930 -3.431 0.738 1.00 95.81 93 VAL A O 1
ATOM 701 N N . PRO A 1 94 ? -27.575 -2.199 -0.561 1.00 89.88 94 PRO A N 1
ATOM 702 C CA . PRO A 1 94 ? -28.596 -1.943 -1.574 1.00 89.88 94 PRO A CA 1
ATOM 703 C C . PRO A 1 94 ? -29.219 -3.244 -2.094 1.00 89.88 94 PRO A C 1
ATOM 705 O O . PRO A 1 94 ?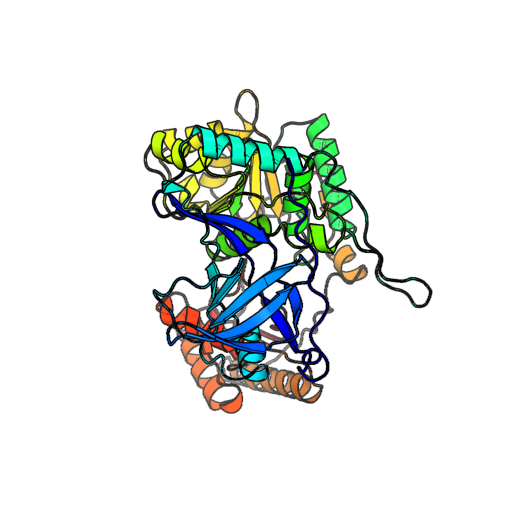 -28.513 -4.204 -2.383 1.00 89.88 94 PRO A O 1
ATOM 708 N N . GLY A 1 95 ? -30.550 -3.297 -2.193 1.00 84.31 95 GLY A N 1
ATOM 709 C CA . GLY A 1 95 ? -31.243 -4.496 -2.686 1.00 84.31 95 GLY A CA 1
ATOM 710 C C . GLY A 1 95 ? -31.227 -5.701 -1.732 1.00 84.31 95 GLY A C 1
ATOM 711 O O . GLY A 1 95 ? -31.537 -6.813 -2.166 1.00 84.31 95 GLY A O 1
ATOM 712 N N . ALA A 1 96 ? -30.906 -5.504 -0.446 1.00 84.31 96 ALA A N 1
ATOM 713 C CA . ALA A 1 96 ? -30.990 -6.520 0.609 1.00 84.31 96 ALA A CA 1
ATOM 714 C C . ALA A 1 96 ? -32.432 -7.001 0.851 1.00 84.31 96 ALA A C 1
ATOM 716 O O . ALA A 1 96 ? -33.121 -6.534 1.757 1.00 84.31 96 ALA A O 1
ATOM 717 N N . THR A 1 97 ? -32.895 -7.916 0.005 1.00 87.50 97 THR A N 1
ATOM 718 C CA . THR A 1 97 ? -34.244 -8.501 0.022 1.00 87.50 97 THR A CA 1
ATOM 719 C C . THR A 1 97 ? -34.210 -9.983 0.366 1.00 87.50 97 THR A C 1
ATOM 721 O O . THR A 1 97 ? -35.178 -10.499 0.911 1.00 87.50 97 THR A O 1
ATOM 724 N N . THR A 1 98 ? -33.090 -10.657 0.097 1.00 91.12 98 THR A N 1
ATOM 725 C CA . THR A 1 98 ? -32.840 -12.063 0.431 1.00 91.12 98 THR A CA 1
ATOM 726 C C . THR A 1 98 ? -31.411 -12.222 0.949 1.00 91.12 98 THR A C 1
ATOM 728 O O . THR A 1 98 ? -30.557 -11.372 0.688 1.00 91.12 98 THR A O 1
ATOM 731 N N . ALA A 1 99 ? -31.119 -13.323 1.648 1.00 90.94 99 ALA A N 1
ATOM 732 C CA . ALA A 1 99 ? -29.754 -13.657 2.067 1.00 90.94 99 ALA A CA 1
ATOM 733 C C . ALA A 1 99 ? -28.779 -13.700 0.873 1.00 90.94 99 ALA A C 1
ATOM 735 O O . ALA A 1 99 ? -27.669 -13.172 0.950 1.00 90.94 99 ALA A O 1
ATOM 736 N N . GLN A 1 100 ? -29.240 -14.249 -0.254 1.00 90.31 100 GLN A N 1
ATOM 737 C CA . GLN A 1 100 ? -28.472 -14.340 -1.490 1.00 90.31 100 GLN A CA 1
ATOM 738 C C . GLN A 1 100 ? -28.159 -12.963 -2.085 1.00 90.31 100 GLN A C 1
ATOM 740 O O . GLN A 1 100 ? -27.006 -12.676 -2.394 1.00 90.31 100 GLN A O 1
ATOM 745 N N . SER A 1 101 ? -29.154 -12.073 -2.184 1.00 91.69 101 SER A N 1
ATOM 746 C CA . SER A 1 101 ? -28.921 -10.732 -2.734 1.00 91.69 101 SER A CA 1
ATOM 747 C C . SER A 1 101 ? -27.995 -9.890 -1.851 1.00 91.69 101 SER A C 1
ATOM 749 O O . SER A 1 101 ? -27.230 -9.079 -2.373 1.00 91.69 101 SER A O 1
ATOM 751 N N . ILE A 1 102 ? -28.024 -10.107 -0.529 1.00 93.69 102 ILE A N 1
ATOM 752 C CA . ILE A 1 102 ? -27.071 -9.502 0.410 1.00 93.69 102 ILE A CA 1
ATOM 753 C C . ILE A 1 102 ? -25.661 -10.003 0.124 1.00 93.69 102 ILE A C 1
ATOM 755 O O . ILE A 1 102 ? -24.760 -9.180 -0.023 1.00 93.69 102 ILE A O 1
ATOM 759 N N . ARG A 1 103 ? -25.465 -11.325 0.030 1.00 92.56 103 ARG A N 1
ATOM 760 C CA . ARG A 1 103 ? -24.158 -11.920 -0.273 1.00 92.56 103 ARG A CA 1
ATOM 761 C C . ARG A 1 103 ? -23.579 -11.333 -1.556 1.00 92.56 103 ARG A C 1
ATOM 763 O O . ARG A 1 103 ? -22.481 -10.790 -1.523 1.00 92.56 103 ARG A O 1
ATOM 770 N N . ASP A 1 104 ? -24.356 -11.340 -2.633 1.00 89.12 104 ASP A N 1
ATOM 771 C CA . ASP A 1 104 ? -23.886 -10.897 -3.946 1.00 89.12 104 ASP A CA 1
ATOM 772 C C . ASP A 1 104 ? -23.547 -9.396 -3.948 1.00 89.12 104 ASP A C 1
ATOM 774 O O . ASP A 1 104 ? -22.560 -8.969 -4.545 1.00 89.12 104 ASP A O 1
ATOM 778 N N . ALA A 1 105 ? -24.342 -8.567 -3.261 1.00 90.69 105 ALA A N 1
ATOM 779 C CA . ALA A 1 105 ? -24.053 -7.139 -3.111 1.00 90.69 105 ALA A CA 1
ATOM 780 C C . ALA A 1 105 ? -22.791 -6.880 -2.274 1.00 90.69 105 ALA A C 1
ATOM 782 O O . ALA A 1 105 ? -22.000 -5.989 -2.590 1.00 90.69 105 ALA A O 1
ATOM 783 N N . LEU A 1 106 ? -22.571 -7.667 -1.220 1.00 92.62 106 LEU A N 1
ATOM 784 C CA . LEU A 1 106 ? -21.369 -7.579 -0.396 1.00 92.62 106 LEU A CA 1
ATOM 785 C C . LEU A 1 106 ? -20.113 -8.043 -1.140 1.00 92.62 106 LEU A C 1
ATOM 787 O O . LEU A 1 106 ? -19.085 -7.375 -1.046 1.00 92.62 106 LEU A O 1
ATOM 791 N N . GLU A 1 107 ? -20.201 -9.105 -1.940 1.00 88.12 107 GLU A N 1
ATOM 792 C CA . GLU A 1 107 ? -19.114 -9.563 -2.818 1.00 88.12 107 GLU A CA 1
ATOM 793 C C . GLU A 1 107 ? -18.747 -8.514 -3.878 1.00 88.12 107 GLU A C 1
ATOM 795 O O . GLU A 1 107 ? -17.572 -8.337 -4.198 1.00 88.12 107 GLU A O 1
ATOM 800 N N . ARG A 1 108 ? -19.727 -7.732 -4.356 1.00 85.88 108 ARG A N 1
ATOM 801 C CA . ARG A 1 108 ? -19.492 -6.559 -5.220 1.00 85.88 108 ARG A CA 1
ATOM 802 C C . ARG A 1 108 ? -18.987 -5.316 -4.471 1.00 85.88 108 ARG A C 1
ATOM 804 O O . ARG A 1 108 ? -18.704 -4.299 -5.105 1.00 85.88 108 ARG A O 1
ATOM 811 N N . GLY A 1 109 ? -18.870 -5.363 -3.142 1.00 89.12 109 GLY A N 1
ATOM 812 C CA . GLY A 1 109 ? -18.411 -4.241 -2.317 1.00 89.12 109 GLY A CA 1
ATOM 813 C C . GLY A 1 109 ? -19.440 -3.116 -2.145 1.00 89.12 109 GLY A C 1
ATOM 814 O O . GLY A 1 109 ? -19.072 -1.971 -1.882 1.00 89.12 109 GLY A O 1
ATOM 815 N N . GLU A 1 110 ? -20.733 -3.406 -2.302 1.00 91.94 110 GLU A N 1
ATOM 816 C CA . GLU A 1 110 ? -21.813 -2.407 -2.233 1.00 91.94 110 GLU A CA 1
ATOM 817 C C . GLU A 1 110 ? -22.261 -2.097 -0.791 1.00 91.94 110 GLU A C 1
ATOM 819 O O . GLU A 1 110 ? -22.992 -1.129 -0.559 1.00 91.94 110 GLU A O 1
ATOM 824 N N . GLY A 1 111 ? -21.802 -2.886 0.187 1.00 93.69 111 GLY A N 1
ATOM 825 C CA . GLY A 1 111 ? -22.107 -2.713 1.607 1.00 93.69 111 GLY A CA 1
ATOM 826 C C . GLY A 1 111 ? -21.450 -1.482 2.235 1.00 93.69 111 GLY A C 1
ATOM 827 O O . GLY A 1 111 ? -20.288 -1.174 1.974 1.00 93.69 111 GLY A O 1
ATOM 828 N N . ARG A 1 112 ? -22.185 -0.775 3.102 1.00 94.94 112 ARG A N 1
ATOM 829 C CA . ARG A 1 112 ? -21.698 0.419 3.813 1.00 94.94 112 ARG A CA 1
ATOM 830 C C . ARG A 1 112 ? -22.170 0.441 5.259 1.00 94.94 112 ARG A C 1
ATOM 832 O O . ARG A 1 112 ? -23.369 0.382 5.516 1.00 94.94 112 ARG A O 1
ATOM 839 N N . TRP A 1 113 ? -21.249 0.601 6.201 1.00 95.62 113 TRP A N 1
ATOM 840 C CA . TRP A 1 113 ? -21.595 0.775 7.610 1.00 95.62 113 TRP A CA 1
ATOM 841 C C . TRP A 1 113 ? -22.310 2.114 7.839 1.00 95.62 113 TRP A C 1
ATOM 843 O O . TRP A 1 113 ? -21.825 3.171 7.438 1.00 95.62 113 TRP A O 1
ATOM 853 N N . LEU A 1 114 ? -23.481 2.067 8.474 1.00 94.62 114 LEU A N 1
ATOM 854 C CA . LEU A 1 114 ? -24.193 3.239 8.993 1.00 94.62 114 LEU A CA 1
ATOM 855 C C . LEU A 1 114 ? -23.931 3.446 10.488 1.00 94.62 114 LEU A C 1
ATOM 857 O O . L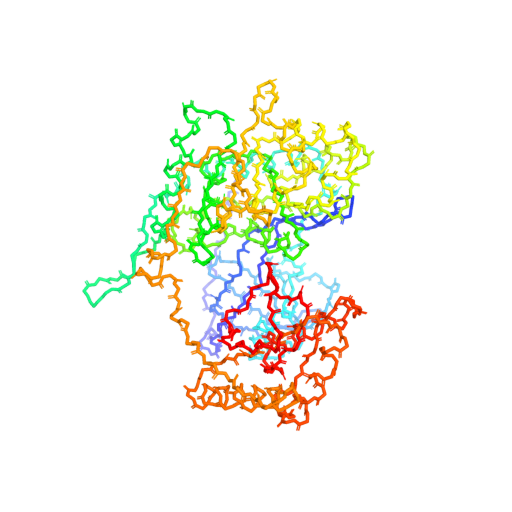EU A 1 114 ? -23.997 4.584 10.957 1.00 94.62 114 LEU A O 1
ATOM 861 N N . HIS A 1 115 ? -23.648 2.361 11.214 1.00 94.62 115 HIS A N 1
ATOM 862 C CA . HIS A 1 115 ? -23.274 2.379 12.622 1.00 94.62 115 HIS A CA 1
ATOM 863 C C . HIS A 1 115 ? -22.257 1.261 12.938 1.00 94.62 115 HIS A C 1
ATOM 865 O O . HIS A 1 115 ? -22.462 0.143 12.453 1.00 94.62 115 HIS A O 1
ATOM 871 N N . PRO A 1 116 ? -21.211 1.540 13.744 1.00 94.50 116 PRO A N 1
ATOM 872 C CA . PRO A 1 116 ? -20.819 2.867 14.222 1.00 94.50 116 PRO A CA 1
ATOM 873 C C . PRO A 1 116 ? -20.345 3.761 13.069 1.00 94.50 116 PRO A C 1
ATOM 875 O O . PRO A 1 116 ? -19.830 3.285 12.057 1.00 94.50 116 PRO A O 1
ATOM 878 N N . LYS A 1 117 ? -20.530 5.077 13.212 1.00 94.06 117 LYS A N 1
ATOM 879 C CA . LYS A 1 117 ? -19.929 6.036 12.279 1.00 94.06 117 LYS A CA 1
ATOM 880 C C . LYS A 1 117 ? -18.450 6.211 12.631 1.00 94.06 117 LYS A C 1
ATOM 882 O O . LYS A 1 117 ? -18.147 6.360 13.818 1.00 94.06 117 LYS A O 1
ATOM 887 N N . PRO A 1 118 ? -17.544 6.239 11.641 1.00 96.44 118 PRO A N 1
ATOM 888 C CA . PRO A 1 118 ? -16.158 6.586 11.905 1.00 96.44 118 PRO A CA 1
ATOM 889 C C . PRO A 1 118 ? -16.070 8.006 12.472 1.00 96.44 118 PRO A C 1
ATOM 891 O O . PRO A 1 118 ? -16.866 8.882 12.127 1.00 96.44 118 PRO A O 1
ATOM 894 N N . ILE A 1 119 ? -15.096 8.229 13.350 1.00 97.31 119 ILE A N 1
ATOM 895 C CA . ILE A 1 119 ? -14.840 9.551 13.919 1.00 97.31 119 ILE A CA 1
ATOM 896 C C . ILE A 1 119 ? -14.242 10.448 12.830 1.00 97.31 119 ILE A C 1
ATOM 898 O O . ILE A 1 119 ? -13.314 10.031 12.133 1.00 97.31 119 ILE A O 1
ATOM 902 N N . ASP A 1 120 ? -14.733 11.683 12.716 1.00 97.19 120 ASP A N 1
ATOM 903 C CA . ASP A 1 120 ? -14.097 12.685 11.862 1.00 97.19 120 ASP A CA 1
ATOM 904 C C . ASP A 1 120 ? -12.807 13.191 12.542 1.00 97.19 120 ASP A C 1
ATOM 906 O O . ASP A 1 120 ? -12.886 13.760 13.637 1.00 97.19 120 ASP A O 1
ATOM 910 N N . PRO A 1 121 ? -11.616 13.013 11.939 1.00 96.31 121 PRO A N 1
ATOM 911 C CA . PRO A 1 121 ? -10.363 13.560 12.459 1.00 96.31 121 PRO A CA 1
ATOM 912 C C . PRO A 1 121 ? -10.416 15.069 12.710 1.00 96.31 121 PRO A C 1
ATOM 914 O O . PRO A 1 121 ? -9.780 15.530 13.652 1.00 96.31 121 PRO A O 1
ATOM 917 N N . ALA A 1 122 ? -11.171 15.834 11.913 1.00 94.88 122 ALA A N 1
ATOM 918 C CA . ALA A 1 122 ? -11.294 17.283 12.083 1.00 94.88 122 ALA A CA 1
ATOM 919 C C . ALA A 1 122 ? -12.068 17.676 13.354 1.00 94.88 122 ALA A C 1
ATOM 921 O O . ALA A 1 122 ? -11.930 18.798 13.834 1.00 94.88 122 ALA A O 1
ATOM 922 N N . ALA A 1 123 ? -12.865 16.756 13.906 1.00 95.12 123 ALA A N 1
ATOM 923 C CA . ALA A 1 123 ? -13.620 16.963 15.138 1.00 95.12 123 ALA A CA 1
ATOM 924 C C . ALA A 1 123 ? -12.832 16.577 16.404 1.00 95.12 123 ALA A C 1
ATOM 926 O O . ALA A 1 123 ? -13.298 16.822 17.517 1.00 95.12 123 ALA A O 1
ATOM 927 N N . LEU A 1 124 ? -11.655 15.956 16.263 1.00 95.06 124 LEU A N 1
ATOM 928 C CA . LEU A 1 124 ? -10.819 15.562 17.394 1.00 95.06 124 LEU A CA 1
ATOM 929 C C . LEU A 1 124 ? -9.913 16.714 17.837 1.00 95.06 124 LEU A C 1
ATOM 931 O O . LEU A 1 124 ? -9.175 17.288 17.042 1.00 95.06 124 LEU A O 1
ATOM 935 N N . GLY A 1 125 ? -9.914 17.007 19.138 1.00 96.12 125 GLY A N 1
ATOM 936 C CA . GLY A 1 125 ? -8.938 17.920 19.731 1.00 96.12 125 GLY A CA 1
ATOM 937 C C . GLY A 1 125 ? -7.516 17.345 19.687 1.00 96.12 125 GLY A C 1
ATOM 938 O O . GLY A 1 125 ? -7.325 16.127 19.743 1.00 96.12 125 GLY A O 1
ATOM 939 N N . ALA A 1 126 ? -6.512 18.227 19.651 1.00 95.12 126 ALA A N 1
ATOM 940 C CA . ALA A 1 126 ? -5.099 17.857 19.513 1.00 95.12 126 ALA A CA 1
ATOM 941 C C . ALA A 1 126 ? -4.632 16.830 20.563 1.00 95.12 126 ALA A C 1
ATOM 943 O O . ALA A 1 126 ? -3.982 15.844 20.225 1.00 95.12 126 ALA A O 1
ATOM 944 N N . GLN A 1 127 ? -5.027 17.002 21.829 1.00 97.06 127 GLN A N 1
ATOM 945 C CA . GLN A 1 127 ? -4.651 16.077 22.904 1.00 97.06 127 GLN A CA 1
ATOM 946 C C . GLN A 1 127 ? -5.250 14.675 22.711 1.00 97.06 127 GLN A C 1
ATOM 948 O O . GLN A 1 127 ? -4.568 13.674 22.924 1.00 97.06 127 GLN A O 1
ATOM 953 N N . THR A 1 128 ? -6.512 14.583 22.281 1.00 97.94 128 THR A N 1
ATOM 954 C CA . THR A 1 128 ? -7.180 13.299 22.019 1.00 97.94 128 THR A CA 1
ATOM 955 C C . THR A 1 128 ? -6.568 12.590 20.816 1.00 97.94 128 THR A C 1
ATOM 957 O O . THR A 1 128 ? -6.398 11.369 20.843 1.00 97.94 128 THR A O 1
ATOM 960 N N . MET A 1 129 ? -6.212 13.344 19.771 1.00 97.81 129 MET A N 1
ATOM 961 C CA . MET A 1 129 ? -5.500 12.797 18.620 1.00 97.81 129 MET A CA 1
ATOM 962 C C . MET A 1 129 ? -4.135 12.246 19.038 1.00 97.81 129 MET A C 1
ATOM 964 O O . MET A 1 129 ? -3.848 11.081 18.777 1.00 97.81 129 MET A O 1
ATOM 968 N N . LEU A 1 130 ? -3.344 13.026 19.779 1.00 97.62 130 LEU A N 1
ATOM 969 C CA . LEU A 1 130 ? -2.042 12.593 20.284 1.00 97.62 130 LEU A CA 1
ATOM 970 C C . LEU A 1 130 ? -2.151 11.299 21.104 1.00 97.62 130 LEU A C 1
ATOM 972 O O . LEU A 1 130 ? -1.456 10.329 20.817 1.00 97.62 130 LEU A O 1
ATOM 976 N N . GLN A 1 131 ? -3.083 11.235 22.061 1.00 98.12 131 GLN A N 1
ATOM 977 C CA . GLN A 1 131 ? -3.327 10.026 22.858 1.00 98.12 131 GLN A CA 1
ATOM 978 C C . GLN A 1 131 ? -3.684 8.812 21.991 1.00 98.12 131 GLN A C 1
ATOM 980 O O . GLN A 1 131 ? -3.222 7.699 22.258 1.00 98.12 131 GLN A O 1
ATOM 985 N N . ARG A 1 132 ? -4.491 9.006 20.938 1.00 98.12 132 ARG A N 1
ATOM 986 C CA . ARG A 1 132 ? -4.817 7.945 19.977 1.00 98.12 132 ARG A CA 1
ATOM 987 C C . ARG A 1 132 ? -3.562 7.459 19.254 1.00 98.12 132 ARG A C 1
ATOM 989 O O . ARG A 1 132 ? -3.348 6.249 19.223 1.00 98.12 132 ARG A O 1
ATOM 996 N N . LEU A 1 133 ? -2.759 8.365 18.696 1.00 98.44 133 LEU A N 1
ATOM 997 C CA . LEU A 1 133 ? -1.546 8.020 17.947 1.00 98.44 133 LEU A CA 1
ATOM 998 C C . LEU A 1 133 ? -0.530 7.289 18.830 1.00 98.44 133 LEU A C 1
ATOM 1000 O O . LEU A 1 133 ? -0.030 6.239 18.428 1.00 98.44 133 LEU A O 1
ATOM 1004 N N . THR A 1 134 ? -0.302 7.774 20.055 1.00 98.12 134 THR A N 1
ATOM 1005 C CA . THR A 1 134 ? 0.582 7.125 21.034 1.00 98.12 134 THR A CA 1
ATOM 1006 C C . THR A 1 134 ? 0.091 5.725 21.389 1.00 98.12 134 THR A C 1
ATOM 1008 O O . THR A 1 134 ? 0.882 4.786 21.392 1.00 98.12 134 THR A O 1
ATOM 1011 N N . ARG A 1 135 ? -1.215 5.542 21.630 1.00 98.31 135 ARG A N 1
ATOM 1012 C CA . ARG A 1 135 ? -1.787 4.217 21.923 1.00 98.31 135 ARG A CA 1
ATOM 1013 C C . ARG A 1 135 ? -1.599 3.242 20.762 1.00 98.31 135 ARG A C 1
ATOM 1015 O O . ARG A 1 135 ? -1.365 2.059 20.992 1.00 98.31 135 ARG A O 1
ATOM 1022 N N . VAL A 1 136 ? -1.715 3.723 19.526 1.00 98.38 136 VAL A N 1
ATOM 1023 C CA . VAL A 1 136 ? -1.491 2.904 18.330 1.00 98.38 136 VAL A CA 1
ATOM 1024 C C . VAL A 1 136 ? -0.040 2.439 18.263 1.00 98.38 136 VAL A C 1
ATOM 1026 O O . VAL A 1 136 ? 0.193 1.236 18.227 1.00 98.38 136 VAL A O 1
ATOM 1029 N N . THR A 1 137 ? 0.926 3.351 18.343 1.00 97.69 137 THR A N 1
ATOM 1030 C CA . THR A 1 137 ? 2.353 2.999 18.313 1.00 97.69 137 THR A CA 1
ATOM 1031 C C . THR A 1 137 ? 2.748 2.090 19.485 1.00 97.69 137 THR A C 1
ATOM 1033 O O . THR A 1 137 ? 3.487 1.125 19.298 1.00 97.69 137 THR A O 1
ATOM 1036 N N . ALA A 1 138 ? 2.215 2.343 20.685 1.00 97.94 138 ALA A N 1
ATOM 1037 C CA . ALA A 1 138 ? 2.447 1.505 21.862 1.00 97.94 138 ALA A CA 1
ATOM 1038 C C . ALA A 1 138 ? 1.895 0.082 21.686 1.00 97.94 138 ALA A C 1
ATOM 1040 O O . ALA A 1 138 ? 2.524 -0.872 22.123 1.00 97.94 138 ALA A O 1
ATOM 1041 N N . SER A 1 139 ? 0.769 -0.088 20.981 1.00 98.25 139 SER A N 1
ATOM 1042 C CA . SER A 1 139 ? 0.193 -1.417 20.717 1.00 98.25 139 SER A CA 1
ATOM 1043 C C . SER A 1 139 ? 1.050 -2.316 19.816 1.00 98.25 139 SER A C 1
ATOM 1045 O O . SER A 1 139 ? 0.719 -3.485 19.637 1.00 98.25 139 SER A O 1
ATOM 1047 N N . TRP A 1 140 ? 2.111 -1.775 19.210 1.00 98.12 140 TRP A N 1
ATOM 1048 C CA . TRP A 1 140 ? 3.055 -2.534 18.386 1.00 98.12 140 TRP A CA 1
ATOM 1049 C C . TRP A 1 140 ? 4.258 -3.044 19.184 1.00 98.12 140 TRP A C 1
ATOM 1051 O O . TRP A 1 140 ? 5.041 -3.836 18.662 1.00 98.12 140 TRP A O 1
ATOM 1061 N N . GLU A 1 141 ? 4.423 -2.588 20.429 1.00 96.88 141 GLU A N 1
ATOM 1062 C CA . GLU A 1 141 ? 5.441 -3.103 21.340 1.00 96.88 141 GLU A CA 1
ATOM 1063 C C . GLU A 1 141 ? 5.219 -4.597 21.573 1.00 96.88 141 GLU A C 1
ATOM 1065 O O . GLU A 1 141 ? 4.106 -5.021 21.873 1.00 96.88 141 GLU A O 1
ATOM 1070 N N . ASP A 1 142 ? 6.263 -5.390 21.328 1.00 95.56 142 ASP A N 1
ATOM 1071 C CA . ASP A 1 142 ? 6.284 -6.859 21.406 1.00 95.56 142 ASP A CA 1
ATOM 1072 C C . ASP A 1 142 ? 5.236 -7.617 20.563 1.00 95.56 142 ASP A C 1
ATOM 1074 O O . ASP A 1 142 ? 5.239 -8.845 20.529 1.00 95.56 142 ASP A O 1
ATOM 1078 N N . ALA A 1 143 ? 4.404 -6.909 19.798 1.00 97.62 143 ALA A N 1
ATOM 1079 C CA . ALA A 1 143 ? 3.372 -7.493 18.948 1.00 97.62 143 ALA A CA 1
ATOM 1080 C C . ALA A 1 143 ? 3.901 -7.984 17.590 1.00 97.62 143 ALA A C 1
ATOM 1082 O O . ALA A 1 143 ? 3.211 -8.725 16.886 1.00 97.62 143 ALA A O 1
ATOM 1083 N N . PHE A 1 144 ? 5.086 -7.523 17.168 1.00 97.44 144 PHE A N 1
ATOM 1084 C CA . PHE A 1 144 ? 5.699 -7.923 15.902 1.00 97.44 144 PHE A CA 1
ATOM 1085 C C . PHE A 1 144 ? 6.581 -9.165 16.068 1.00 97.44 144 PHE A C 1
ATOM 1087 O O . PHE A 1 144 ? 7.564 -9.160 16.810 1.00 97.44 144 PHE A O 1
ATOM 1094 N N . HIS A 1 145 ? 6.298 -10.191 15.266 1.00 96.44 145 HIS A N 1
ATOM 1095 C CA . HIS A 1 145 ? 6.999 -11.471 15.273 1.00 96.44 145 HIS A CA 1
ATOM 1096 C C . HIS A 1 145 ? 7.801 -11.654 13.989 1.00 96.44 145 HIS A C 1
ATOM 1098 O O . HIS A 1 145 ? 7.244 -11.908 12.916 1.00 96.44 145 HIS A O 1
ATOM 1104 N N . LEU A 1 146 ? 9.129 -11.598 14.100 1.00 94.50 146 LEU A N 1
ATOM 1105 C CA . LEU A 1 146 ? 10.021 -11.910 12.986 1.00 94.50 146 LEU A CA 1
ATOM 1106 C C . LEU A 1 146 ? 10.072 -13.431 12.774 1.00 94.50 146 LEU A C 1
ATOM 1108 O O . LEU A 1 146 ? 10.862 -14.132 13.401 1.00 94.50 146 LEU A O 1
ATOM 1112 N N . ARG A 1 147 ? 9.203 -13.945 11.900 1.00 93.44 147 ARG A N 1
ATOM 1113 C CA . ARG A 1 147 ? 9.111 -15.375 11.571 1.00 93.44 147 ARG A CA 1
ATOM 1114 C C . ARG A 1 147 ? 9.095 -15.609 10.070 1.00 93.44 147 ARG A C 1
ATOM 1116 O O . ARG A 1 147 ? 8.400 -14.905 9.342 1.00 93.44 147 ARG A O 1
ATOM 1123 N N . GLU A 1 148 ? 9.847 -16.608 9.622 1.00 94.56 148 GLU A N 1
ATOM 1124 C CA . GLU A 1 148 ? 9.863 -17.043 8.225 1.00 94.56 148 GLU A CA 1
ATOM 1125 C C . GLU A 1 148 ? 8.694 -18.002 7.965 1.00 94.56 148 GLU A C 1
ATOM 1127 O O . GLU A 1 148 ? 8.508 -18.981 8.692 1.00 94.56 148 GLU A O 1
ATOM 1132 N N . GLY A 1 149 ? 7.912 -17.718 6.926 1.00 92.44 149 GLY A N 1
ATOM 1133 C CA . GLY A 1 149 ? 6.847 -18.592 6.453 1.00 92.44 149 GLY A CA 1
ATOM 1134 C C . GLY A 1 149 ? 7.402 -19.766 5.648 1.00 92.44 149 GLY A C 1
ATOM 1135 O O . GLY A 1 149 ? 8.465 -19.676 5.032 1.00 92.44 149 GLY A O 1
ATOM 1136 N N . ARG A 1 150 ? 6.675 -20.882 5.630 1.00 88.62 150 ARG A N 1
ATOM 1137 C CA . ARG A 1 150 ? 7.015 -22.070 4.836 1.00 88.62 150 ARG A CA 1
ATOM 1138 C C . ARG A 1 150 ? 5.781 -22.531 4.086 1.00 88.62 150 ARG A C 1
ATOM 1140 O O . ARG A 1 150 ? 4.727 -22.685 4.696 1.00 88.62 150 ARG A O 1
ATOM 1147 N N . ALA A 1 151 ? 5.920 -22.749 2.781 1.00 84.19 151 ALA A N 1
ATOM 1148 C CA . ALA A 1 151 ? 4.862 -23.354 1.983 1.00 84.19 151 ALA A CA 1
ATOM 1149 C C . ALA A 1 151 ? 4.508 -24.745 2.531 1.00 84.19 151 ALA A C 1
ATOM 1151 O O . ALA A 1 151 ? 5.359 -25.412 3.124 1.00 84.19 151 ALA A O 1
ATOM 1152 N N . ALA A 1 152 ? 3.260 -25.166 2.324 1.00 85.81 152 ALA A N 1
ATOM 1153 C CA . ALA A 1 152 ? 2.873 -26.541 2.599 1.00 85.81 152 ALA A CA 1
ATOM 1154 C C . ALA A 1 152 ? 3.671 -27.498 1.698 1.00 85.81 152 ALA A C 1
ATOM 1156 O O . ALA A 1 152 ? 3.910 -27.204 0.526 1.00 85.81 152 ALA A O 1
ATOM 1157 N N . THR A 1 153 ? 4.068 -28.633 2.256 1.00 86.12 153 THR A N 1
ATOM 1158 C CA . THR A 1 153 ? 4.626 -29.789 1.545 1.00 86.12 153 THR A CA 1
ATOM 1159 C C . THR A 1 153 ? 3.767 -31.005 1.874 1.00 86.12 153 THR A C 1
ATOM 1161 O O . THR A 1 153 ? 3.012 -30.955 2.844 1.00 86.12 153 THR A O 1
ATOM 1164 N N . ASP A 1 154 ? 3.927 -32.111 1.151 1.00 85.88 154 ASP A N 1
ATOM 1165 C CA . ASP A 1 154 ? 3.152 -33.339 1.404 1.00 85.88 154 ASP A CA 1
ATOM 1166 C C . ASP A 1 154 ? 3.203 -33.774 2.884 1.00 85.88 154 ASP A C 1
ATOM 1168 O O . ASP A 1 154 ? 2.190 -34.160 3.460 1.00 85.88 154 ASP A O 1
ATOM 1172 N N . ASP A 1 155 ? 4.355 -33.577 3.538 1.00 87.31 155 ASP A N 1
ATOM 1173 C CA . ASP A 1 155 ? 4.567 -33.960 4.940 1.00 87.31 155 ASP A CA 1
ATOM 1174 C C . ASP A 1 155 ? 4.357 -32.834 5.971 1.00 87.31 155 ASP A C 1
ATOM 1176 O O . ASP A 1 155 ? 4.483 -33.072 7.176 1.00 87.31 155 ASP A O 1
ATOM 1180 N N . LYS A 1 156 ? 4.131 -31.579 5.549 1.00 83.38 156 LYS A N 1
ATOM 1181 C CA . LYS A 1 156 ? 4.090 -30.426 6.473 1.00 83.38 156 LYS A CA 1
ATOM 1182 C C . LYS A 1 156 ? 3.046 -29.393 6.061 1.00 83.38 156 LYS A C 1
ATOM 1184 O O . LYS A 1 156 ? 3.060 -28.937 4.919 1.00 83.38 156 LYS A O 1
ATOM 1189 N N . PRO A 1 157 ? 2.196 -28.933 6.996 1.00 88.00 157 PRO A N 1
ATOM 1190 C CA . PRO A 1 157 ? 1.235 -27.885 6.693 1.00 88.00 157 PRO A CA 1
ATOM 1191 C C . PRO A 1 157 ? 1.938 -26.555 6.397 1.00 88.00 157 PRO A C 1
ATOM 1193 O O . PRO A 1 157 ? 3.091 -26.331 6.776 1.00 88.00 157 PRO A O 1
ATOM 1196 N N . LEU A 1 158 ? 1.196 -25.650 5.757 1.00 88.25 158 LEU A N 1
ATOM 1197 C CA . LEU A 1 158 ? 1.589 -24.254 5.593 1.00 88.25 158 LEU A CA 1
ATOM 1198 C C . LEU A 1 158 ? 1.946 -23.657 6.960 1.00 88.25 158 LEU A C 1
ATOM 1200 O O . LEU A 1 158 ? 1.148 -23.712 7.896 1.00 88.25 158 LEU A O 1
ATOM 1204 N N . TYR A 1 159 ? 3.118 -23.034 7.049 1.00 91.50 159 TYR A N 1
ATOM 1205 C CA . TYR A 1 159 ? 3.510 -22.248 8.210 1.00 91.50 159 TYR A CA 1
ATOM 1206 C C . TYR A 1 159 ? 3.454 -20.758 7.849 1.00 91.50 159 TYR A C 1
ATOM 1208 O O . TYR A 1 159 ? 4.220 -20.326 6.981 1.00 91.50 159 TYR A O 1
ATOM 1216 N N . PRO A 1 160 ? 2.558 -19.966 8.462 1.00 93.94 160 PRO A N 1
ATOM 1217 C CA . PRO A 1 160 ? 2.410 -18.554 8.133 1.00 93.94 160 PRO A CA 1
ATOM 1218 C C . PRO A 1 160 ? 3.642 -17.754 8.573 1.00 93.94 160 PRO A C 1
ATOM 1220 O O . PRO A 1 160 ? 4.231 -18.007 9.629 1.00 93.94 160 PRO A O 1
ATOM 1223 N N . GLY A 1 161 ? 4.043 -16.785 7.753 1.00 95.94 161 GLY A N 1
ATOM 1224 C CA . GLY A 1 161 ? 5.174 -15.920 8.065 1.00 95.94 161 GLY A CA 1
ATOM 1225 C C . GLY A 1 161 ? 5.662 -15.088 6.885 1.00 95.94 161 GLY A C 1
ATOM 1226 O O . GLY A 1 161 ? 5.105 -15.123 5.786 1.00 95.94 161 GLY A O 1
ATOM 1227 N N . LEU A 1 162 ? 6.741 -14.343 7.112 1.00 96.06 162 LEU A N 1
ATOM 1228 C CA . LEU A 1 162 ? 7.401 -13.546 6.086 1.00 96.06 162 LEU A CA 1
ATOM 1229 C C . LEU A 1 162 ? 8.196 -14.428 5.124 1.00 96.06 162 LEU A C 1
ATOM 1231 O O . LEU A 1 162 ? 8.780 -15.444 5.497 1.00 96.06 162 LEU A O 1
ATOM 1235 N N . ARG A 1 163 ? 8.283 -13.995 3.873 1.00 95.00 163 ARG A N 1
ATOM 1236 C CA . ARG A 1 163 ? 9.151 -14.600 2.865 1.00 95.00 163 ARG A CA 1
ATOM 1237 C C . ARG A 1 163 ? 10.613 -14.345 3.213 1.00 95.00 163 ARG A C 1
ATOM 1239 O O . ARG A 1 163 ? 10.969 -13.316 3.791 1.00 95.00 163 ARG A O 1
ATOM 1246 N N . ARG A 1 164 ? 11.491 -15.239 2.767 1.00 94.44 164 ARG A N 1
ATOM 1247 C CA . ARG A 1 164 ? 12.937 -15.146 3.008 1.00 94.44 164 ARG A CA 1
ATOM 1248 C C . ARG A 1 164 ? 13.573 -13.799 2.601 1.00 94.44 164 ARG A C 1
ATOM 1250 O O . ARG A 1 164 ? 14.363 -13.286 3.395 1.00 94.44 164 ARG A O 1
ATOM 1257 N N . PRO A 1 165 ? 13.227 -13.172 1.453 1.00 96.19 165 PRO A N 1
ATOM 1258 C CA . PRO A 1 165 ? 13.718 -11.834 1.108 1.00 96.19 165 PRO A CA 1
ATOM 1259 C C . PRO A 1 165 ? 13.351 -10.772 2.151 1.00 96.19 165 PRO A C 1
ATOM 1261 O O . PRO A 1 165 ? 14.160 -9.907 2.470 1.00 96.19 165 PRO A O 1
ATOM 1264 N N . GLN A 1 166 ? 12.144 -10.860 2.716 1.00 97.81 166 GLN A N 1
ATOM 1265 C CA . GLN A 1 166 ? 11.647 -9.913 3.712 1.00 97.81 166 GLN A CA 1
ATOM 1266 C C . GLN A 1 166 ? 12.388 -10.079 5.042 1.00 97.81 166 GLN A C 1
ATOM 1268 O O . GLN A 1 166 ? 12.783 -9.084 5.642 1.00 97.81 166 GLN A O 1
ATOM 1273 N N . ILE A 1 167 ? 12.635 -11.324 5.469 1.00 97.56 167 ILE A N 1
ATOM 1274 C CA . ILE A 1 167 ? 13.434 -11.637 6.665 1.00 97.56 167 ILE A CA 1
ATOM 1275 C C . ILE A 1 167 ? 14.850 -11.069 6.543 1.00 97.56 167 ILE A C 1
ATOM 1277 O O . ILE A 1 167 ? 15.313 -10.368 7.442 1.00 97.56 167 ILE A O 1
ATOM 1281 N N . GLY A 1 168 ? 15.525 -11.329 5.419 1.00 97.88 168 GLY A N 1
ATOM 1282 C CA . GLY A 1 168 ? 16.878 -10.822 5.183 1.00 97.88 168 GLY A CA 1
ATOM 1283 C C . GLY A 1 168 ? 16.939 -9.294 5.169 1.00 97.88 168 GLY A C 1
ATOM 1284 O O . GLY A 1 168 ? 17.805 -8.712 5.821 1.00 97.88 168 GLY A O 1
ATOM 1285 N N . ALA A 1 169 ? 15.984 -8.648 4.495 1.00 98.44 169 ALA A N 1
ATOM 1286 C CA . ALA A 1 169 ? 15.880 -7.193 4.452 1.00 98.44 169 ALA A CA 1
ATOM 1287 C C . ALA A 1 169 ? 15.661 -6.578 5.845 1.00 98.44 169 ALA A C 1
ATOM 1289 O O . ALA A 1 169 ? 16.306 -5.587 6.183 1.00 98.44 169 ALA A O 1
ATOM 1290 N N . LEU A 1 170 ? 14.800 -7.179 6.677 1.00 98.44 170 LEU A N 1
ATOM 1291 C CA . LEU A 1 170 ? 14.567 -6.717 8.047 1.00 98.44 170 LEU A CA 1
ATOM 1292 C C . LEU A 1 170 ? 15.818 -6.872 8.912 1.00 98.44 170 LEU A C 1
ATOM 1294 O O . LEU A 1 170 ? 16.210 -5.914 9.568 1.00 98.44 170 LEU A O 1
ATOM 1298 N N . HIS A 1 171 ? 16.489 -8.027 8.882 1.00 98.38 171 HIS A N 1
ATOM 1299 C CA . HIS A 1 171 ? 17.746 -8.202 9.617 1.00 98.38 171 HIS A CA 1
ATOM 1300 C C . HIS A 1 171 ? 18.802 -7.172 9.208 1.00 98.38 171 HIS A C 1
ATOM 1302 O O . HIS A 1 171 ? 19.433 -6.574 10.079 1.00 98.38 171 HIS A O 1
ATOM 1308 N N . ALA A 1 172 ? 18.957 -6.925 7.906 1.00 98.50 172 ALA A N 1
ATOM 1309 C CA . ALA A 1 172 ? 19.888 -5.925 7.399 1.00 98.50 172 ALA A CA 1
ATOM 1310 C C . ALA A 1 172 ? 19.532 -4.508 7.870 1.00 98.50 172 ALA A C 1
ATOM 1312 O O . ALA A 1 172 ? 20.413 -3.782 8.324 1.00 98.50 172 ALA A O 1
ATOM 1313 N N . ALA A 1 173 ? 18.251 -4.127 7.819 1.00 98.44 173 ALA A N 1
ATOM 1314 C CA . ALA A 1 173 ? 17.791 -2.812 8.263 1.00 98.44 173 ALA A CA 1
ATOM 1315 C C . ALA A 1 173 ? 18.017 -2.599 9.766 1.00 98.44 173 ALA A C 1
ATOM 1317 O O . ALA A 1 173 ? 18.511 -1.551 10.176 1.00 98.44 173 ALA A O 1
ATOM 1318 N N . LEU A 1 174 ? 17.703 -3.610 10.583 1.00 97.12 174 LEU A N 1
ATOM 1319 C CA . LEU A 1 174 ? 17.903 -3.560 12.031 1.00 97.12 174 LEU A CA 1
ATOM 1320 C C . LEU A 1 174 ? 19.393 -3.497 12.395 1.00 97.12 174 LEU A C 1
ATOM 1322 O O . LEU A 1 174 ? 19.767 -2.703 13.250 1.00 97.12 174 LEU A O 1
ATOM 1326 N N . ALA A 1 175 ? 20.245 -4.280 11.726 1.00 98.19 175 ALA A N 1
ATOM 1327 C CA . ALA A 1 175 ? 21.692 -4.247 11.941 1.00 98.19 175 ALA A CA 1
ATOM 1328 C C . ALA A 1 175 ? 22.328 -2.934 11.459 1.00 98.19 175 ALA A C 1
ATOM 1330 O O . ALA A 1 175 ? 23.254 -2.422 12.084 1.00 98.19 175 ALA A O 1
ATOM 1331 N N . HIS A 1 176 ? 21.840 -2.369 10.353 1.00 98.31 176 HIS A N 1
ATOM 1332 C CA . HIS A 1 176 ? 22.281 -1.062 9.876 1.00 98.31 176 HIS A CA 1
ATOM 1333 C C . HIS A 1 176 ? 21.950 0.035 10.895 1.00 98.31 176 HIS A C 1
ATOM 1335 O O . HIS A 1 176 ? 22.835 0.804 11.265 1.00 98.31 176 HIS A O 1
ATOM 1341 N N . ALA A 1 177 ? 20.718 0.052 11.416 1.00 96.06 177 ALA A N 1
ATOM 1342 C CA . ALA A 1 177 ? 20.258 1.057 12.376 1.00 96.06 177 ALA A CA 1
ATOM 1343 C C . ALA A 1 177 ? 21.077 1.104 13.681 1.00 96.06 177 ALA A C 1
ATOM 1345 O O . ALA A 1 177 ? 21.092 2.131 14.350 1.00 96.06 177 ALA A O 1
ATOM 1346 N N . THR A 1 178 ? 21.778 0.024 14.052 1.00 96.50 178 THR A N 1
ATOM 1347 C CA . THR A 1 178 ? 22.651 0.011 15.241 1.00 96.50 178 THR A CA 1
ATOM 1348 C C . THR A 1 178 ? 24.055 0.561 14.993 1.00 96.50 178 THR A C 1
ATOM 1350 O O . THR A 1 178 ? 24.781 0.794 15.954 1.00 96.50 178 THR A O 1
ATOM 1353 N N . ARG A 1 179 ? 24.475 0.718 13.731 1.00 96.25 179 ARG A N 1
ATOM 1354 C CA . ARG A 1 179 ? 25.858 1.097 13.380 1.00 96.25 179 ARG A CA 1
ATOM 1355 C C . ARG A 1 179 ? 25.980 2.344 12.511 1.00 96.25 179 ARG A C 1
ATOM 1357 O O . ARG A 1 179 ? 27.066 2.905 12.444 1.00 96.25 179 ARG A O 1
ATOM 1364 N N . SER A 1 180 ? 24.924 2.729 11.802 1.00 95.69 180 SER A N 1
ATOM 1365 C CA . SER A 1 180 ? 24.959 3.795 10.805 1.00 95.69 180 SER A CA 1
ATOM 1366 C C . SER A 1 180 ? 23.650 4.577 10.793 1.00 95.69 180 SER A C 1
ATOM 1368 O O . SER A 1 180 ? 22.576 4.041 11.072 1.00 95.69 180 SER A O 1
ATOM 1370 N N . THR A 1 181 ? 23.767 5.856 10.448 1.00 93.38 181 THR A N 1
ATOM 1371 C CA . THR A 1 181 ? 22.636 6.763 10.200 1.00 93.38 181 THR A CA 1
ATOM 1372 C C . THR A 1 181 ? 22.562 7.208 8.738 1.00 93.38 181 THR A C 1
ATOM 1374 O O . THR A 1 181 ? 21.653 7.952 8.377 1.00 93.38 181 THR A O 1
ATOM 1377 N N . ASP A 1 182 ? 23.471 6.710 7.891 1.00 95.81 182 ASP A N 1
ATOM 1378 C CA . ASP A 1 182 ? 23.455 6.975 6.455 1.00 95.81 182 ASP A CA 1
ATOM 1379 C C . ASP A 1 182 ? 22.160 6.434 5.822 1.00 95.81 182 ASP A C 1
ATOM 1381 O O . ASP A 1 182 ? 21.579 5.463 6.316 1.00 95.81 182 ASP A O 1
ATOM 1385 N N . PRO A 1 183 ? 21.675 7.014 4.709 1.00 96.19 183 PRO A N 1
ATOM 1386 C CA . PRO A 1 183 ? 20.512 6.475 4.015 1.00 96.19 183 PRO A CA 1
ATOM 1387 C C . PRO A 1 183 ? 20.710 5.007 3.622 1.00 96.19 183 PRO A C 1
ATOM 1389 O O . PRO A 1 183 ? 21.637 4.677 2.883 1.00 96.19 183 PRO A O 1
ATOM 1392 N N . ALA A 1 184 ? 19.812 4.134 4.075 1.00 97.88 184 ALA A N 1
ATOM 1393 C CA . ALA A 1 184 ? 19.871 2.702 3.811 1.00 97.88 184 ALA A CA 1
ATOM 1394 C C . ALA A 1 184 ? 19.088 2.339 2.544 1.00 97.88 184 ALA A C 1
ATOM 1396 O O . ALA A 1 184 ? 17.938 2.739 2.392 1.00 97.88 184 ALA A O 1
ATOM 1397 N N . THR A 1 185 ? 19.661 1.520 1.666 1.00 97.38 185 THR A N 1
ATOM 1398 C CA . THR A 1 185 ? 19.041 1.070 0.412 1.00 97.38 185 THR A CA 1
ATOM 1399 C C . THR A 1 185 ? 18.820 -0.440 0.415 1.00 97.38 185 THR A C 1
ATOM 1401 O O . THR A 1 185 ? 19.757 -1.232 0.547 1.00 97.38 185 THR A O 1
ATOM 1404 N N . ILE A 1 186 ? 17.562 -0.838 0.228 1.00 98.38 186 ILE A N 1
ATOM 1405 C CA . ILE A 1 186 ? 17.093 -2.221 0.138 1.00 98.38 186 ILE A CA 1
ATOM 1406 C C . ILE A 1 186 ? 16.609 -2.483 -1.290 1.00 98.38 186 ILE A C 1
ATOM 1408 O O . ILE A 1 186 ? 15.637 -1.886 -1.760 1.00 98.38 186 ILE A O 1
ATOM 1412 N N . VAL A 1 187 ? 17.274 -3.413 -1.976 1.00 97.19 187 VAL A N 1
ATOM 1413 C CA . VAL A 1 187 ? 16.935 -3.818 -3.344 1.00 97.19 187 VAL A CA 1
ATOM 1414 C C . VAL A 1 187 ? 16.220 -5.164 -3.316 1.00 97.19 187 VAL A C 1
ATOM 1416 O O . VAL A 1 187 ? 16.802 -6.187 -2.946 1.00 97.19 187 VAL A O 1
ATOM 1419 N N . MET A 1 188 ? 14.949 -5.160 -3.704 1.00 95.38 188 MET A N 1
ATOM 1420 C CA . MET A 1 188 ? 14.053 -6.313 -3.667 1.00 95.38 188 MET A CA 1
ATOM 1421 C C . MET A 1 188 ? 13.217 -6.368 -4.949 1.00 95.38 188 MET A C 1
ATOM 1423 O O . MET A 1 188 ? 12.391 -5.476 -5.153 1.00 95.38 188 MET A O 1
ATOM 1427 N N . PRO A 1 189 ? 13.372 -7.406 -5.795 1.00 91.19 189 PRO A N 1
ATOM 1428 C CA . PRO A 1 189 ? 12.591 -7.554 -7.019 1.00 91.19 189 PRO A CA 1
ATOM 1429 C C . PRO A 1 189 ? 11.082 -7.477 -6.765 1.00 91.19 189 PRO A C 1
ATOM 1431 O O . PRO A 1 189 ? 10.599 -7.857 -5.690 1.00 91.19 189 PRO A O 1
ATOM 1434 N N . THR A 1 190 ? 10.321 -7.026 -7.762 1.00 84.81 190 THR A N 1
ATOM 1435 C CA . THR A 1 190 ? 8.855 -6.981 -7.683 1.00 84.81 190 THR A CA 1
ATOM 1436 C C . THR A 1 190 ? 8.286 -8.348 -7.296 1.00 84.81 190 THR A C 1
ATOM 1438 O O . THR A 1 190 ? 8.855 -9.394 -7.587 1.00 84.81 190 THR A O 1
ATOM 1441 N N . GLY A 1 191 ? 7.200 -8.363 -6.526 1.00 84.06 191 GLY A N 1
ATOM 1442 C CA . GLY A 1 191 ? 6.620 -9.619 -6.049 1.00 84.06 191 GLY A CA 1
ATOM 1443 C C . GLY A 1 191 ? 7.392 -10.326 -4.925 1.00 84.06 191 GLY A C 1
ATOM 1444 O O . GLY A 1 191 ? 6.850 -11.268 -4.365 1.00 84.06 191 GLY A O 1
ATOM 1445 N N . THR A 1 192 ? 8.577 -9.874 -4.491 1.00 91.31 192 THR A N 1
ATOM 1446 C CA . THR A 1 192 ? 9.267 -10.456 -3.309 1.00 91.31 192 THR A CA 1
ATOM 1447 C C . THR A 1 192 ? 8.768 -9.913 -1.961 1.00 91.31 192 THR A C 1
ATOM 1449 O O . THR A 1 192 ? 9.185 -10.395 -0.909 1.00 91.31 192 THR A O 1
ATOM 1452 N N . GLY A 1 193 ? 7.819 -8.968 -1.986 1.00 93.25 193 GLY A N 1
ATOM 1453 C CA . GLY A 1 193 ? 7.133 -8.448 -0.799 1.00 93.25 193 GLY A CA 1
ATOM 1454 C C . GLY A 1 193 ? 7.792 -7.221 -0.156 1.00 93.25 193 GLY A C 1
ATOM 1455 O O . GLY A 1 193 ? 7.786 -7.100 1.067 1.00 93.25 193 GLY A O 1
ATOM 1456 N N . LYS A 1 194 ? 8.349 -6.328 -0.987 1.00 95.56 194 LYS A N 1
ATOM 1457 C CA . LYS A 1 194 ? 8.962 -5.036 -0.621 1.00 95.56 194 LYS A CA 1
ATOM 1458 C C . LYS A 1 194 ? 8.046 -4.177 0.262 1.00 95.56 194 LYS A C 1
ATOM 1460 O O . LYS A 1 194 ? 8.473 -3.707 1.311 1.00 95.56 194 LYS A O 1
ATOM 1465 N N . THR A 1 195 ? 6.774 -4.036 -0.115 1.00 96.06 195 THR A N 1
ATOM 1466 C CA . THR A 1 195 ? 5.793 -3.268 0.664 1.00 96.06 195 THR A CA 1
ATOM 1467 C C . THR A 1 195 ? 5.599 -3.859 2.056 1.00 96.06 195 THR A C 1
ATOM 1469 O O . THR A 1 195 ? 5.723 -3.146 3.042 1.00 96.06 195 THR A O 1
ATOM 1472 N N . GLU A 1 196 ? 5.367 -5.165 2.177 1.00 97.19 196 GLU A N 1
ATOM 1473 C CA . GLU A 1 196 ? 5.241 -5.830 3.477 1.00 97.19 196 GLU A CA 1
ATOM 1474 C C . GLU A 1 196 ? 6.514 -5.710 4.336 1.00 97.19 196 GLU A C 1
ATOM 1476 O O . GLU A 1 196 ? 6.401 -5.623 5.558 1.00 97.19 196 GLU A O 1
ATOM 1481 N N . THR A 1 197 ? 7.708 -5.625 3.735 1.00 98.38 197 THR A N 1
ATOM 1482 C CA . THR A 1 197 ? 8.945 -5.288 4.463 1.00 98.38 197 THR A CA 1
ATOM 1483 C C . THR A 1 197 ? 8.888 -3.881 5.061 1.00 98.38 197 THR A C 1
ATOM 1485 O O . THR A 1 197 ? 9.272 -3.716 6.217 1.00 98.38 197 THR A O 1
ATOM 1488 N N . MET A 1 198 ? 8.369 -2.881 4.337 1.00 98.44 198 MET A N 1
ATOM 1489 C CA . MET A 1 198 ? 8.161 -1.526 4.878 1.00 98.44 198 MET A CA 1
ATOM 1490 C C . MET A 1 198 ? 7.209 -1.557 6.080 1.00 98.44 198 MET A C 1
ATOM 1492 O O . MET A 1 198 ? 7.505 -0.989 7.131 1.00 98.44 198 MET A O 1
ATOM 1496 N N . LEU A 1 199 ? 6.082 -2.261 5.943 1.00 98.62 199 LEU A N 1
ATOM 1497 C CA . LEU A 1 199 ? 5.083 -2.401 7.006 1.00 98.62 199 LEU A CA 1
ATOM 1498 C C . LEU A 1 199 ? 5.682 -3.063 8.252 1.00 98.62 199 LEU A C 1
ATOM 1500 O O . LEU A 1 199 ? 5.490 -2.578 9.366 1.00 98.62 199 LEU A O 1
ATOM 1504 N N . ALA A 1 200 ? 6.430 -4.151 8.053 1.00 98.50 200 ALA A N 1
ATOM 1505 C CA . ALA A 1 200 ? 7.080 -4.906 9.116 1.00 98.50 200 ALA A CA 1
ATOM 1506 C C . ALA A 1 200 ? 8.153 -4.075 9.825 1.00 98.50 200 ALA A C 1
ATOM 1508 O O . ALA A 1 200 ? 8.231 -4.085 11.052 1.00 98.50 200 ALA A O 1
ATOM 1509 N N . LEU A 1 201 ? 8.945 -3.309 9.068 1.00 98.50 201 LEU A N 1
ATOM 1510 C CA . LEU A 1 201 ? 9.948 -2.420 9.640 1.00 98.50 201 LEU A CA 1
ATOM 1511 C C . LEU A 1 201 ? 9.293 -1.316 10.476 1.00 98.50 201 LEU A C 1
ATOM 1513 O O . LEU A 1 201 ? 9.760 -1.050 11.579 1.00 98.50 201 LEU A O 1
ATOM 1517 N N . ASN A 1 202 ? 8.184 -0.734 10.004 1.00 98.31 202 ASN A N 1
ATOM 1518 C CA . ASN A 1 202 ? 7.429 0.259 10.768 1.00 98.31 202 ASN A CA 1
ATOM 1519 C C . ASN A 1 202 ? 6.844 -0.322 12.063 1.00 98.31 202 ASN A C 1
ATOM 1521 O O . ASN A 1 202 ? 7.006 0.274 13.121 1.00 98.31 202 ASN A O 1
ATOM 1525 N N . ALA A 1 203 ? 6.221 -1.503 12.002 1.00 97.88 203 ALA A N 1
ATOM 1526 C CA . ALA A 1 203 ? 5.704 -2.178 13.192 1.00 97.88 203 ALA A CA 1
ATOM 1527 C C . ALA A 1 203 ? 6.825 -2.502 14.197 1.00 97.88 203 ALA A C 1
ATOM 1529 O O . ALA A 1 203 ? 6.651 -2.325 15.399 1.00 97.88 203 ALA A O 1
ATOM 1530 N N . ARG A 1 204 ? 8.002 -2.922 13.710 1.00 97.56 204 ARG A N 1
ATOM 1531 C CA . ARG A 1 204 ? 9.145 -3.288 14.558 1.00 97.56 204 ARG A CA 1
ATOM 1532 C C . ARG A 1 204 ? 9.848 -2.090 15.199 1.00 97.56 204 ARG A C 1
ATOM 1534 O O . ARG A 1 204 ? 10.241 -2.189 16.363 1.00 97.56 204 ARG A O 1
ATOM 1541 N N . GLN A 1 205 ? 10.071 -1.023 14.431 1.00 96.88 205 GLN A N 1
ATOM 1542 C CA . GLN A 1 205 ? 10.778 0.193 14.863 1.00 96.88 205 GLN A CA 1
ATOM 1543 C C . GLN A 1 205 ? 9.851 1.214 15.525 1.00 96.88 205 GLN A C 1
ATOM 1545 O O . GLN A 1 205 ? 10.324 2.073 16.259 1.00 96.88 205 GLN A O 1
ATOM 1550 N N . ARG A 1 206 ? 8.534 1.090 15.315 1.00 97.25 206 ARG A N 1
ATOM 1551 C CA . ARG A 1 206 ? 7.495 1.918 15.935 1.00 97.25 206 ARG A CA 1
ATOM 1552 C C . ARG A 1 206 ? 7.681 3.414 15.673 1.00 97.25 206 ARG A C 1
ATOM 1554 O O . ARG A 1 206 ? 7.590 4.227 16.589 1.00 97.25 206 ARG A O 1
ATOM 1561 N N . PHE A 1 207 ? 7.931 3.783 14.417 1.00 97.19 207 PHE A N 1
ATOM 1562 C CA . PHE A 1 207 ? 8.049 5.190 14.035 1.00 97.19 207 PHE A CA 1
ATOM 1563 C C . PHE A 1 207 ? 6.751 5.940 14.365 1.00 97.19 207 PHE A C 1
ATOM 1565 O O . PHE A 1 207 ? 5.669 5.552 13.928 1.00 97.19 207 PHE A O 1
ATOM 1572 N N . GLU A 1 208 ? 6.857 7.015 15.148 1.00 95.06 208 GLU A N 1
ATOM 1573 C CA . GLU A 1 208 ? 5.698 7.802 15.580 1.00 95.06 208 GLU A CA 1
ATOM 1574 C C . GLU A 1 208 ? 4.999 8.503 14.414 1.00 95.06 208 GLU A C 1
ATOM 1576 O O . GLU A 1 208 ? 3.774 8.572 14.398 1.00 95.06 208 GLU A O 1
ATOM 1581 N N . ARG A 1 209 ? 5.793 9.036 13.475 1.00 97.38 209 ARG A N 1
ATOM 1582 C CA . ARG A 1 209 ? 5.383 9.847 12.321 1.00 97.38 209 ARG A CA 1
ATOM 1583 C C . ARG A 1 209 ? 6.237 9.455 11.119 1.00 97.38 209 ARG A C 1
ATOM 1585 O O . ARG A 1 209 ? 7.217 10.123 10.780 1.00 97.38 209 ARG A O 1
ATOM 1592 N N . LEU A 1 210 ? 5.904 8.323 10.507 1.00 98.81 210 LEU A N 1
ATOM 1593 C CA . LEU A 1 210 ? 6.590 7.835 9.314 1.00 98.81 210 LEU A CA 1
ATOM 1594 C C . LEU A 1 210 ? 6.124 8.614 8.079 1.00 98.81 210 LEU A C 1
ATOM 1596 O O . LEU A 1 210 ? 4.944 8.566 7.727 1.00 98.81 210 LEU A O 1
ATOM 1600 N N . LEU A 1 211 ? 7.050 9.272 7.382 1.00 98.81 211 LEU A N 1
ATOM 1601 C CA . LEU A 1 211 ? 6.792 9.833 6.058 1.00 98.81 211 LEU A CA 1
ATOM 1602 C C . LEU A 1 211 ? 7.184 8.814 4.985 1.00 98.81 211 LEU A C 1
ATOM 1604 O O . LEU A 1 211 ? 8.318 8.349 4.953 1.00 98.81 211 LEU A O 1
ATOM 1608 N N . VAL A 1 212 ? 6.260 8.488 4.087 1.00 98.69 212 VAL A N 1
ATOM 1609 C CA . VAL A 1 212 ? 6.486 7.598 2.945 1.00 98.69 212 VAL A CA 1
ATOM 1610 C C . VAL A 1 212 ? 6.321 8.389 1.655 1.00 98.69 212 VAL A C 1
ATOM 1612 O O . VAL A 1 212 ? 5.261 8.969 1.406 1.00 98.69 212 VAL A O 1
ATOM 1615 N N . VAL A 1 213 ? 7.359 8.403 0.824 1.00 97.31 213 VAL A N 1
ATOM 1616 C CA . VAL A 1 213 ? 7.368 9.101 -0.462 1.00 97.31 213 VAL A CA 1
ATOM 1617 C C . VAL A 1 213 ? 7.444 8.096 -1.601 1.00 97.31 213 VAL A C 1
ATOM 1619 O O . VAL A 1 213 ? 8.293 7.208 -1.608 1.00 97.31 213 VAL A O 1
ATOM 1622 N N . VAL A 1 214 ? 6.551 8.261 -2.572 1.00 94.75 214 VAL A N 1
ATOM 1623 C CA . VAL A 1 214 ? 6.436 7.413 -3.765 1.00 94.75 214 VAL A CA 1
ATOM 1624 C C . VAL A 1 214 ? 6.414 8.276 -5.039 1.00 94.75 214 VAL A C 1
ATOM 1626 O O . VAL A 1 214 ? 6.136 9.479 -4.956 1.00 94.75 214 VAL A O 1
ATOM 1629 N N . PRO A 1 215 ? 6.693 7.732 -6.235 1.00 89.62 215 PRO A N 1
ATOM 1630 C CA . PRO A 1 215 ? 6.744 8.547 -7.450 1.00 89.62 215 PRO A CA 1
ATOM 1631 C C . PRO A 1 215 ? 5.359 8.929 -7.998 1.00 89.62 215 PRO A C 1
ATOM 1633 O O . PRO A 1 215 ? 5.217 10.004 -8.579 1.00 89.62 215 PRO A O 1
ATOM 1636 N N . THR A 1 216 ? 4.321 8.105 -7.794 1.00 88.19 216 THR A N 1
ATOM 1637 C CA . THR A 1 216 ? 3.007 8.288 -8.442 1.00 88.19 216 THR A CA 1
ATOM 1638 C C . THR A 1 216 ? 1.830 8.306 -7.464 1.00 88.19 216 THR A C 1
ATOM 1640 O O . THR A 1 216 ? 1.885 7.760 -6.363 1.00 88.19 216 THR A O 1
ATOM 1643 N N . ASP A 1 217 ? 0.720 8.918 -7.889 1.00 87.50 217 ASP A N 1
ATOM 1644 C CA . ASP A 1 217 ? -0.545 8.914 -7.140 1.00 87.50 217 ASP A CA 1
ATOM 1645 C C . ASP A 1 217 ? -1.109 7.496 -6.942 1.00 87.50 217 ASP A C 1
ATOM 1647 O O . ASP A 1 217 ? -1.587 7.158 -5.863 1.00 87.50 217 ASP A O 1
ATOM 1651 N N . ALA A 1 218 ? -0.987 6.636 -7.960 1.00 84.69 218 ALA A N 1
ATOM 1652 C CA . ALA A 1 218 ? -1.430 5.246 -7.884 1.00 84.69 218 ALA A CA 1
ATOM 1653 C C . ALA A 1 218 ? -0.685 4.473 -6.783 1.00 84.69 218 ALA A C 1
ATOM 1655 O O . ALA A 1 218 ? -1.322 3.827 -5.948 1.00 84.69 218 ALA A O 1
ATOM 1656 N N . LEU A 1 219 ? 0.646 4.616 -6.716 1.00 90.88 219 LEU A N 1
ATOM 1657 C CA . LEU A 1 219 ? 1.442 4.045 -5.629 1.00 90.88 219 LEU A CA 1
ATOM 1658 C C . LEU A 1 219 ? 1.073 4.647 -4.276 1.00 90.88 219 LEU A C 1
ATOM 1660 O O . LEU A 1 219 ? 1.030 3.917 -3.289 1.00 90.88 219 LEU A O 1
ATOM 1664 N N . ARG A 1 220 ? 0.765 5.951 -4.202 1.00 95.38 220 ARG A N 1
ATOM 1665 C CA . ARG A 1 220 ? 0.367 6.577 -2.932 1.00 95.38 220 ARG A CA 1
ATOM 1666 C C . ARG A 1 220 ? -0.879 5.898 -2.388 1.00 95.38 220 ARG A C 1
ATOM 1668 O O . ARG A 1 220 ? -0.920 5.570 -1.205 1.00 95.38 220 ARG A O 1
ATOM 1675 N N . GLU A 1 221 ? -1.868 5.666 -3.246 1.00 93.69 221 GLU A N 1
ATOM 1676 C CA . GLU A 1 221 ? -3.101 4.996 -2.844 1.00 93.69 221 GLU A CA 1
ATOM 1677 C C . GLU A 1 221 ? -2.878 3.541 -2.435 1.00 93.69 221 GLU A C 1
ATOM 1679 O O . GLU A 1 221 ? -3.370 3.115 -1.387 1.00 93.69 221 GLU A O 1
ATOM 1684 N N . GLN A 1 222 ? -2.086 2.797 -3.209 1.00 92.12 222 GLN A N 1
ATOM 1685 C CA . GLN A 1 222 ? -1.756 1.405 -2.912 1.00 92.12 222 GLN A CA 1
ATOM 1686 C C . GLN A 1 222 ? -0.995 1.265 -1.586 1.00 92.12 222 GLN A C 1
ATOM 1688 O O . GLN A 1 222 ? -1.373 0.464 -0.728 1.00 92.12 222 GLN A O 1
ATOM 1693 N N . ILE A 1 223 ? 0.064 2.054 -1.392 1.00 96.31 223 ILE A N 1
ATOM 1694 C CA . ILE A 1 223 ? 0.906 1.998 -0.196 1.00 96.31 223 ILE A CA 1
ATOM 1695 C C . ILE A 1 223 ? 0.133 2.485 1.032 1.00 96.31 223 ILE A C 1
ATOM 1697 O O . ILE A 1 223 ? 0.183 1.826 2.070 1.00 96.31 223 ILE A O 1
ATOM 1701 N N . ALA A 1 224 ? -0.653 3.562 0.926 1.00 98.19 224 ALA A N 1
ATOM 1702 C CA . ALA A 1 224 ? -1.502 4.013 2.028 1.00 98.19 224 ALA A CA 1
ATOM 1703 C C . ALA A 1 224 ? -2.506 2.933 2.457 1.00 98.19 224 ALA A C 1
ATOM 1705 O O . ALA A 1 224 ? -2.608 2.641 3.647 1.00 98.19 224 ALA A O 1
ATOM 1706 N N . ALA A 1 225 ? -3.184 2.279 1.505 1.00 96.44 225 ALA A N 1
ATOM 1707 C CA . ALA A 1 225 ? -4.108 1.181 1.802 1.00 96.44 225 ALA A CA 1
ATOM 1708 C C . ALA A 1 225 ? -3.408 -0.021 2.470 1.00 96.44 225 ALA A C 1
ATOM 1710 O O . ALA A 1 225 ? -3.956 -0.665 3.369 1.00 96.44 225 ALA A O 1
ATOM 1711 N N . LYS A 1 226 ? -2.165 -0.316 2.073 1.00 97.38 226 LYS A N 1
ATOM 1712 C CA . LYS A 1 226 ? -1.345 -1.357 2.708 1.00 97.38 226 LYS A CA 1
ATOM 1713 C C . LYS A 1 226 ? -0.960 -0.990 4.142 1.00 97.38 226 LYS A C 1
ATOM 1715 O O . LYS A 1 226 ? -1.042 -1.852 5.014 1.00 97.38 226 LYS A O 1
ATOM 1720 N N . PHE A 1 227 ? -0.609 0.266 4.419 1.00 98.50 227 PHE A N 1
ATOM 1721 C CA . PHE A 1 227 ? -0.357 0.719 5.790 1.00 98.50 227 PHE A CA 1
ATOM 1722 C C . PHE A 1 227 ? -1.613 0.655 6.662 1.00 98.50 227 PHE A C 1
ATOM 1724 O O . PHE A 1 227 ? -1.538 0.108 7.757 1.00 98.50 227 PHE A O 1
ATOM 1731 N N . GLU A 1 228 ? -2.774 1.103 6.170 1.00 98.00 228 GLU A N 1
ATOM 1732 C CA . GLU A 1 228 ? -4.049 1.071 6.918 1.00 98.00 228 GLU A CA 1
ATOM 1733 C C . GLU A 1 228 ? -4.430 -0.320 7.427 1.00 98.00 228 GLU A C 1
ATOM 1735 O O . GLU A 1 228 ? -5.121 -0.453 8.434 1.00 98.00 228 GLU A O 1
ATOM 1740 N N . THR A 1 229 ? -3.987 -1.355 6.719 1.00 97.00 229 THR A N 1
ATOM 1741 C CA . THR A 1 229 ? -4.326 -2.754 6.990 1.00 97.00 229 THR A CA 1
ATOM 1742 C C . THR A 1 229 ? -3.162 -3.547 7.575 1.00 97.00 229 THR A C 1
ATOM 1744 O O . THR A 1 229 ? -3.331 -4.720 7.897 1.00 97.00 229 THR A O 1
ATOM 1747 N N . PHE A 1 230 ? -1.968 -2.950 7.689 1.00 97.62 230 PHE A N 1
ATOM 1748 C CA . PHE A 1 230 ? -0.711 -3.691 7.845 1.00 97.62 230 PHE A CA 1
ATOM 1749 C C . PHE A 1 230 ? -0.546 -4.838 6.822 1.00 97.62 230 PHE A C 1
ATOM 1751 O O . PHE A 1 230 ? 0.140 -5.831 7.078 1.00 97.62 230 PHE A O 1
ATOM 1758 N N . GLY A 1 231 ? -1.150 -4.698 5.637 1.00 95.69 231 GLY A N 1
ATOM 1759 C CA . GLY A 1 231 ? -1.096 -5.677 4.560 1.00 95.69 231 GLY A CA 1
ATOM 1760 C C . GLY A 1 231 ? -1.483 -7.073 5.043 1.00 95.69 231 GLY A C 1
ATOM 1761 O O . GLY A 1 231 ? -2.584 -7.296 5.536 1.00 95.69 231 GLY A O 1
ATOM 1762 N N . VAL A 1 232 ? -0.561 -8.026 4.900 1.00 94.81 232 VAL A N 1
ATOM 1763 C CA . VAL A 1 232 ? -0.783 -9.425 5.299 1.00 94.81 232 VAL A CA 1
ATOM 1764 C C . VAL A 1 232 ? -0.148 -9.784 6.642 1.00 94.81 232 VAL A C 1
ATOM 1766 O O . VAL A 1 232 ? -0.225 -10.942 7.034 1.00 94.81 232 VAL A O 1
ATOM 1769 N N . LEU A 1 233 ? 0.477 -8.845 7.367 1.00 97.56 233 LEU A N 1
ATOM 1770 C CA . LEU A 1 233 ? 1.285 -9.180 8.551 1.00 97.56 233 LEU A CA 1
ATOM 1771 C C . LEU A 1 233 ? 0.484 -9.919 9.627 1.00 97.56 233 LEU A C 1
ATOM 1773 O O . LEU A 1 233 ? 0.962 -10.919 10.159 1.00 97.56 233 LEU A O 1
ATOM 1777 N N . LYS A 1 234 ? -0.752 -9.482 9.898 1.00 95.81 234 LYS A N 1
ATOM 1778 C CA . LYS A 1 234 ? -1.646 -10.178 10.836 1.00 95.81 234 LYS A CA 1
ATOM 1779 C C . LYS A 1 234 ? -2.050 -11.563 10.328 1.00 95.81 234 LYS A C 1
ATOM 1781 O O . LYS A 1 234 ? -1.956 -12.541 11.063 1.00 95.81 234 LYS A O 1
ATOM 1786 N N . ALA A 1 235 ? -2.436 -11.661 9.054 1.00 93.81 235 ALA A N 1
ATOM 1787 C CA . ALA A 1 235 ? -2.816 -12.927 8.420 1.00 93.81 235 ALA A CA 1
ATOM 1788 C C . ALA A 1 235 ? -1.652 -13.934 8.348 1.00 93.81 235 ALA A C 1
ATOM 1790 O O . ALA A 1 235 ? -1.877 -15.139 8.349 1.00 93.81 235 ALA A O 1
ATOM 1791 N N . GLN A 1 236 ? -0.410 -13.443 8.314 1.00 95.62 236 GLN A N 1
ATOM 1792 C CA . GLN A 1 236 ? 0.815 -14.244 8.345 1.00 95.62 236 GLN A CA 1
ATOM 1793 C C . GLN A 1 236 ? 1.367 -14.456 9.764 1.00 95.62 236 GLN A C 1
ATOM 1795 O O . GLN A 1 236 ? 2.486 -14.938 9.922 1.00 95.62 236 GLN A O 1
ATOM 1800 N N . SER A 1 237 ? 0.605 -14.105 10.807 1.00 95.94 237 SER A N 1
ATOM 1801 C CA . SER A 1 237 ? 1.020 -14.238 12.213 1.00 95.94 237 SER A CA 1
ATOM 1802 C C . SER A 1 237 ? 2.348 -13.534 12.542 1.00 95.94 237 SER A C 1
ATOM 1804 O O . SER A 1 237 ? 3.058 -13.927 13.467 1.00 95.94 237 SER A O 1
ATOM 1806 N N . CYS A 1 238 ? 2.698 -12.502 11.773 1.00 97.75 238 CYS A N 1
ATOM 1807 C CA . CYS A 1 238 ? 3.863 -11.642 11.991 1.00 97.75 238 CYS A CA 1
ATOM 1808 C C . CYS A 1 238 ? 3.520 -10.398 12.813 1.00 97.75 238 CYS A C 1
ATOM 1810 O O . CYS A 1 238 ? 4.418 -9.669 13.219 1.00 97.75 238 CYS A O 1
ATOM 1812 N N . LEU A 1 239 ? 2.234 -10.134 13.029 1.00 97.94 239 LEU A N 1
ATOM 1813 C CA . LEU A 1 239 ? 1.740 -9.067 13.883 1.00 97.94 239 LEU A CA 1
ATOM 1814 C C . LEU A 1 239 ? 0.529 -9.582 14.657 1.00 97.94 239 LEU A C 1
ATOM 1816 O O . LEU A 1 239 ? -0.363 -10.189 14.057 1.00 97.94 239 LEU A O 1
ATOM 1820 N N . ASP A 1 240 ? 0.487 -9.334 15.961 1.00 97.69 240 ASP A N 1
ATOM 1821 C CA . ASP A 1 240 ? -0.622 -9.790 16.794 1.00 97.69 240 ASP A CA 1
ATOM 1822 C C . ASP A 1 240 ? -1.965 -9.189 16.371 1.00 97.69 240 ASP A C 1
ATOM 1824 O O . ASP A 1 240 ? -2.076 -8.056 15.889 1.00 97.69 240 ASP A O 1
ATOM 1828 N N . VAL A 1 241 ? -3.032 -9.958 16.595 1.00 95.00 241 VAL A N 1
ATOM 1829 C CA . VAL A 1 241 ? -4.404 -9.531 16.287 1.00 95.00 241 VAL A CA 1
ATOM 1830 C C . VAL A 1 241 ? -4.781 -8.277 17.085 1.00 95.00 241 VAL A C 1
ATOM 1832 O O . VAL A 1 241 ? -5.460 -7.404 16.539 1.00 95.00 241 VAL A O 1
ATOM 1835 N N . SER A 1 242 ? -4.285 -8.156 18.322 1.00 95.81 242 SER A N 1
ATOM 1836 C CA . SER A 1 242 ? -4.500 -7.028 19.239 1.00 95.81 242 SER A CA 1
ATOM 1837 C C . SER A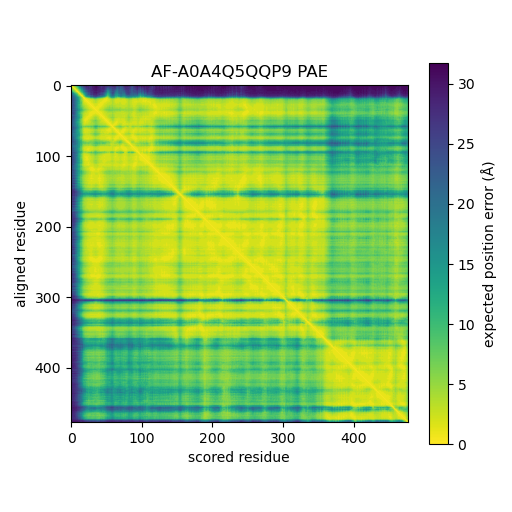 1 242 ? -3.792 -5.732 18.831 1.00 95.81 242 SER A C 1
ATOM 1839 O O . SER A 1 242 ? -4.209 -4.663 19.278 1.00 95.81 242 SER A O 1
ATOM 1841 N N . ALA A 1 243 ? -2.763 -5.792 17.978 1.00 98.00 243 ALA A N 1
ATOM 1842 C CA . ALA A 1 243 ? -2.048 -4.605 17.516 1.00 98.00 243 ALA A CA 1
ATOM 1843 C C . ALA A 1 243 ? -3.005 -3.666 16.768 1.00 98.00 243 ALA A C 1
ATOM 1845 O O . ALA A 1 243 ? -3.692 -4.079 15.832 1.00 98.00 243 ALA A O 1
ATOM 1846 N N . LEU A 1 244 ? -3.072 -2.393 17.143 1.00 98.31 244 LEU A N 1
ATOM 1847 C CA . LEU A 1 244 ? -3.963 -1.438 16.486 1.00 98.31 244 LEU A CA 1
ATOM 1848 C C . LEU A 1 244 ? -3.428 -1.071 15.097 1.00 98.31 244 LEU A C 1
ATOM 1850 O O . LEU A 1 244 ? -2.220 -0.991 14.887 1.00 98.31 244 LEU A O 1
ATOM 1854 N N . PHE A 1 245 ? -4.317 -0.810 14.141 1.00 98.56 245 PHE A N 1
ATOM 1855 C CA . PHE A 1 245 ? -3.912 -0.315 12.822 1.00 98.56 245 PHE A CA 1
ATOM 1856 C C . PHE A 1 245 ? -3.463 1.159 12.893 1.00 98.56 245 PHE A C 1
ATOM 1858 O O . PHE A 1 245 ? -4.013 1.917 13.705 1.00 98.56 245 PHE A O 1
ATOM 1865 N N . PRO A 1 246 ? -2.496 1.588 12.057 1.00 98.50 246 PRO A N 1
ATOM 1866 C CA . PRO A 1 246 ? -2.025 2.969 12.028 1.00 98.50 246 PRO A CA 1
ATOM 1867 C C . PRO A 1 246 ? -3.126 3.927 11.574 1.00 98.50 246 PRO A C 1
ATOM 1869 O O . PRO A 1 246 ? -3.968 3.578 10.744 1.00 98.50 246 PRO A O 1
ATOM 1872 N N . VAL A 1 247 ? -3.084 5.161 12.077 1.00 98.75 247 VAL A N 1
ATOM 1873 C CA . VAL A 1 247 ? -3.769 6.277 11.416 1.00 98.75 247 VAL A CA 1
ATOM 1874 C C . VAL A 1 247 ? -2.917 6.702 10.222 1.00 98.75 247 VAL A C 1
ATOM 1876 O O . VAL A 1 247 ? -1.736 7.018 10.388 1.00 98.75 247 VAL A O 1
ATOM 1879 N N . VAL A 1 248 ? -3.502 6.683 9.025 1.00 98.81 248 VAL A N 1
ATOM 1880 C CA . VAL A 1 248 ? -2.801 6.949 7.764 1.00 98.81 248 VAL A CA 1
ATOM 1881 C C . VAL A 1 248 ? -3.381 8.178 7.080 1.00 98.81 248 VAL A C 1
ATOM 1883 O O . VAL A 1 248 ? -4.586 8.246 6.821 1.00 98.81 248 VAL A O 1
ATOM 1886 N N . THR A 1 249 ? -2.508 9.118 6.722 1.00 98.69 249 THR A N 1
ATOM 1887 C CA . THR A 1 249 ? -2.849 10.275 5.891 1.00 98.69 249 THR A CA 1
ATOM 1888 C C . THR A 1 249 ? -2.347 10.082 4.467 1.00 98.69 249 THR A C 1
ATOM 1890 O O . THR A 1 249 ? -1.158 9.876 4.231 1.00 98.69 249 THR A O 1
ATOM 1893 N N . ARG A 1 250 ? -3.249 10.225 3.494 1.00 98.38 250 ARG A N 1
ATOM 1894 C CA . ARG A 1 250 ? -2.917 10.383 2.072 1.00 98.38 250 ARG A CA 1
ATOM 1895 C C . ARG A 1 250 ? -2.759 11.860 1.779 1.00 98.38 250 ARG A C 1
ATOM 1897 O O . ARG A 1 250 ? -3.753 12.561 1.579 1.00 98.38 250 ARG A O 1
ATOM 1904 N N . LEU A 1 251 ? -1.523 12.341 1.773 1.00 98.19 251 LEU A N 1
ATOM 1905 C CA . LEU A 1 251 ? -1.246 13.748 1.527 1.00 98.19 251 LEU A CA 1
ATOM 1906 C C . LEU A 1 251 ? -1.422 14.048 0.038 1.00 98.19 251 LEU A C 1
ATOM 1908 O O . LEU A 1 251 ? -0.622 13.598 -0.785 1.00 98.19 251 LEU A O 1
ATOM 1912 N N . THR A 1 252 ? -2.485 14.782 -0.307 1.00 95.81 252 THR A N 1
ATOM 1913 C CA . THR A 1 252 ? -2.879 15.037 -1.706 1.00 95.81 252 THR A CA 1
ATOM 1914 C C . THR A 1 252 ? -2.656 16.455 -2.192 1.00 95.81 252 THR A C 1
ATOM 1916 O O . THR A 1 252 ? -2.803 16.713 -3.385 1.00 95.81 252 THR A O 1
ATOM 1919 N N . ARG A 1 253 ? -2.305 17.367 -1.289 1.00 95.81 253 ARG A N 1
ATOM 1920 C CA . ARG A 1 253 ? -2.059 18.779 -1.582 1.00 95.81 253 ARG A CA 1
ATOM 1921 C C . ARG A 1 253 ? -0.718 19.191 -1.001 1.00 95.81 253 ARG A C 1
ATOM 1923 O O . ARG A 1 253 ? -0.293 18.618 -0.004 1.00 95.81 253 ARG A O 1
ATOM 1930 N N . ILE A 1 254 ? -0.063 20.146 -1.653 1.00 96.94 254 ILE A N 1
ATOM 1931 C CA . ILE A 1 254 ? 1.187 20.743 -1.177 1.00 96.94 254 ILE A CA 1
ATOM 1932 C C . ILE A 1 254 ? 0.834 21.605 0.039 1.00 96.94 254 ILE A C 1
ATOM 1934 O O . ILE A 1 254 ? 0.048 22.537 -0.136 1.00 96.94 254 ILE A O 1
ATOM 1938 N N . PRO A 1 255 ? 1.348 21.305 1.247 1.00 97.00 255 PRO A N 1
ATOM 1939 C CA . PRO A 1 255 ? 1.210 22.215 2.372 1.00 97.00 255 PRO A CA 1
ATOM 1940 C C . PRO A 1 255 ? 1.910 23.533 2.055 1.00 97.00 255 PRO A C 1
ATOM 1942 O O . PRO A 1 255 ? 2.990 23.554 1.466 1.00 97.00 255 PRO A O 1
ATOM 1945 N N . THR A 1 256 ? 1.282 24.632 2.435 1.00 97.06 256 THR A N 1
ATOM 1946 C CA . THR A 1 256 ? 1.722 25.994 2.109 1.00 97.06 256 THR A CA 1
ATOM 1947 C C . THR A 1 256 ? 2.276 26.743 3.315 1.00 97.06 256 THR A C 1
ATOM 1949 O O . THR A 1 256 ? 2.829 27.830 3.168 1.00 97.06 256 THR A O 1
ATOM 1952 N N . SER A 1 257 ? 2.167 26.164 4.514 1.00 98.06 257 SER A N 1
ATOM 1953 C CA . SER A 1 257 ? 2.707 26.735 5.745 1.00 98.06 257 SER A CA 1
ATOM 1954 C C . SER A 1 257 ? 3.162 25.662 6.737 1.00 98.06 257 SER A C 1
ATOM 1956 O O . SER A 1 257 ? 2.764 24.499 6.659 1.00 98.06 257 SER A O 1
ATOM 1958 N N . ILE A 1 258 ? 3.969 26.085 7.710 1.00 98.19 258 ILE A N 1
ATOM 1959 C CA . ILE A 1 258 ? 4.417 25.278 8.856 1.00 98.19 258 ILE A CA 1
ATOM 1960 C C . ILE A 1 258 ? 3.216 24.736 9.650 1.00 98.19 258 ILE A C 1
ATOM 1962 O O . ILE A 1 258 ? 3.173 23.551 9.968 1.00 98.19 258 ILE A O 1
ATOM 1966 N N . ALA A 1 259 ? 2.195 25.568 9.881 1.00 97.94 259 ALA A N 1
ATOM 1967 C CA . ALA A 1 259 ? 0.995 25.174 10.620 1.00 97.94 259 ALA A CA 1
ATOM 1968 C C . ALA A 1 259 ? 0.191 24.070 9.909 1.00 97.94 259 ALA A C 1
ATOM 1970 O O . ALA A 1 259 ? -0.354 23.181 10.561 1.00 97.94 259 ALA A O 1
ATOM 1971 N N . GLU A 1 260 ? 0.136 24.091 8.572 1.00 97.94 260 GLU A N 1
ATOM 1972 C CA . GLU A 1 260 ? -0.505 23.015 7.806 1.00 97.94 260 GLU A CA 1
ATOM 1973 C C . GLU A 1 260 ? 0.252 21.689 7.946 1.00 97.94 260 GLU A C 1
ATOM 1975 O O . GLU A 1 260 ? -0.367 20.629 8.066 1.00 97.94 260 GLU A O 1
ATOM 1980 N N . VAL A 1 261 ? 1.587 21.737 7.966 1.00 98.19 261 VAL A N 1
ATOM 1981 C CA . VAL A 1 261 ? 2.421 20.555 8.211 1.00 98.19 261 VAL A CA 1
ATOM 1982 C C . VAL A 1 261 ? 2.184 20.011 9.618 1.00 98.19 261 VAL A C 1
ATOM 1984 O O . VAL A 1 261 ? 1.969 18.809 9.742 1.00 98.19 261 VAL A O 1
ATOM 1987 N N . ASP A 1 262 ? 2.138 20.858 10.650 1.00 97.75 262 ASP A N 1
ATOM 1988 C CA . ASP A 1 262 ? 1.819 20.419 12.018 1.00 97.75 262 ASP A CA 1
ATOM 1989 C C . ASP A 1 262 ? 0.448 19.744 12.080 1.00 97.75 262 ASP A C 1
ATOM 1991 O O . ASP A 1 262 ? 0.332 18.614 12.548 1.00 97.75 262 ASP A O 1
ATOM 1995 N N . GLN A 1 263 ? -0.587 20.367 11.510 1.00 96.56 263 GLN A N 1
ATOM 1996 C CA . GLN A 1 263 ? -1.934 19.794 11.500 1.00 96.56 263 GLN A CA 1
ATOM 1997 C C . GLN A 1 263 ? -1.983 18.409 10.832 1.00 96.56 263 GLN A C 1
ATOM 1999 O O . GLN A 1 263 ? -2.717 17.526 11.279 1.00 96.56 263 GLN A O 1
ATOM 2004 N N . ILE A 1 264 ? -1.220 18.208 9.756 1.00 97.12 264 ILE A N 1
ATOM 2005 C CA . ILE A 1 264 ? -1.169 16.931 9.037 1.00 97.12 264 ILE A CA 1
ATOM 2006 C C . ILE A 1 264 ? -0.356 15.894 9.819 1.00 97.12 264 ILE A C 1
ATOM 2008 O O . ILE A 1 264 ? -0.833 14.775 10.020 1.00 97.12 264 ILE A O 1
ATOM 2012 N N . PHE A 1 265 ? 0.854 16.239 10.254 1.00 97.75 265 PHE A N 1
ATOM 2013 C CA . PHE A 1 265 ? 1.780 15.294 10.882 1.00 97.75 265 PHE A CA 1
ATOM 2014 C C . PHE A 1 265 ? 1.357 14.925 12.308 1.00 97.75 265 PHE A C 1
ATOM 2016 O O . PHE A 1 265 ? 1.662 13.825 12.761 1.00 97.75 265 PHE A O 1
ATOM 2023 N N . ASP A 1 266 ? 0.577 15.772 12.978 1.00 96.38 266 ASP A N 1
ATOM 2024 C CA . ASP A 1 266 ? 0.066 15.517 14.333 1.00 96.38 266 ASP A CA 1
ATOM 2025 C C . ASP A 1 266 ? -1.233 14.702 14.324 1.00 96.38 266 ASP A C 1
ATOM 2027 O O . ASP A 1 266 ? -1.804 14.403 15.373 1.00 96.38 266 ASP A O 1
ATOM 2031 N N . SER A 1 267 ? -1.706 14.330 13.132 1.00 96.25 267 SER A N 1
ATOM 2032 C CA . SER A 1 267 ? -2.956 13.597 12.925 1.00 96.25 267 SER A CA 1
ATOM 2033 C C . SER A 1 267 ? -2.779 12.151 12.468 1.00 96.25 267 SER A C 1
ATOM 2035 O O . SER A 1 267 ? -3.776 11.450 12.298 1.00 96.25 267 SER A O 1
ATOM 2037 N N . ALA A 1 268 ? -1.542 11.688 12.259 1.00 98.06 268 ALA A N 1
ATOM 2038 C CA . ALA A 1 268 ? -1.283 10.372 11.687 1.00 98.06 268 ALA A CA 1
ATOM 2039 C C . ALA A 1 268 ? -0.001 9.716 12.204 1.00 98.06 268 ALA A C 1
ATOM 2041 O O . ALA A 1 268 ? 0.985 10.383 12.499 1.00 98.06 268 ALA A O 1
ATOM 2042 N N . ASN A 1 269 ? -0.008 8.381 12.236 1.00 98.69 269 ASN A N 1
ATOM 2043 C CA . ASN A 1 269 ? 1.198 7.583 12.450 1.00 98.69 269 ASN A CA 1
ATOM 2044 C C . ASN A 1 269 ? 2.022 7.468 11.158 1.00 98.69 269 ASN A C 1
ATOM 2046 O O . ASN A 1 269 ? 3.247 7.376 11.195 1.00 98.69 269 ASN A O 1
ATOM 2050 N N . VAL A 1 270 ? 1.339 7.440 10.006 1.00 98.88 270 VAL A N 1
ATOM 2051 C CA . VAL A 1 270 ? 1.957 7.292 8.684 1.00 98.88 270 VAL A CA 1
ATOM 2052 C C . VAL A 1 270 ? 1.372 8.316 7.718 1.00 98.88 270 VAL A C 1
ATOM 2054 O O . VAL A 1 270 ? 0.156 8.421 7.567 1.00 98.88 270 VAL A O 1
ATOM 2057 N N . ILE A 1 271 ? 2.234 9.045 7.021 1.00 98.81 271 ILE A N 1
ATOM 2058 C CA . ILE A 1 271 ? 1.861 9.992 5.975 1.00 98.81 271 ILE A CA 1
ATOM 2059 C C . ILE A 1 271 ? 2.430 9.467 4.663 1.00 98.81 271 ILE A C 1
ATOM 2061 O O . ILE A 1 271 ? 3.640 9.310 4.538 1.00 98.81 271 ILE A O 1
ATOM 2065 N N . VAL A 1 272 ? 1.576 9.207 3.675 1.00 98.81 272 VAL A N 1
ATOM 2066 C CA . VAL A 1 272 ? 2.001 8.771 2.339 1.00 98.81 272 VAL A CA 1
ATOM 2067 C C . VAL A 1 272 ? 1.770 9.906 1.350 1.00 98.81 272 VAL A C 1
ATOM 2069 O O . VAL A 1 272 ? 0.663 10.442 1.245 1.00 98.81 272 VAL A O 1
ATOM 2072 N N . THR A 1 273 ? 2.814 10.286 0.620 1.00 97.94 273 THR A N 1
ATOM 2073 C CA . THR A 1 273 ? 2.798 11.400 -0.333 1.00 97.94 273 THR A CA 1
ATOM 2074 C C . THR A 1 273 ? 3.610 11.083 -1.584 1.00 97.94 273 THR A C 1
ATOM 2076 O O . THR A 1 273 ? 4.297 10.069 -1.657 1.00 97.94 273 THR A O 1
ATOM 2079 N N . THR A 1 274 ? 3.543 11.969 -2.574 1.00 95.00 274 THR A N 1
ATOM 2080 C CA . THR A 1 274 ? 4.389 11.887 -3.769 1.00 95.00 274 THR A CA 1
ATOM 2081 C C . THR A 1 274 ? 5.518 12.906 -3.718 1.00 95.00 274 THR A C 1
ATOM 2083 O O . THR A 1 274 ? 5.379 13.955 -3.081 1.00 95.00 274 THR A O 1
ATOM 2086 N N . MET A 1 275 ? 6.609 12.662 -4.448 1.00 91.19 275 MET A N 1
ATOM 2087 C CA . MET A 1 275 ? 7.677 13.664 -4.565 1.00 91.19 275 MET A CA 1
ATOM 2088 C C . MET A 1 275 ? 7.211 14.941 -5.277 1.00 91.19 275 MET A C 1
ATOM 2090 O O . MET A 1 275 ? 7.671 16.030 -4.955 1.00 91.19 275 MET A O 1
ATOM 2094 N N . HIS A 1 276 ? 6.236 14.842 -6.187 1.00 89.62 276 HIS A N 1
ATOM 2095 C CA . HIS A 1 276 ? 5.605 16.020 -6.788 1.00 89.62 276 HIS A CA 1
ATOM 2096 C C . HIS A 1 276 ? 4.951 16.929 -5.735 1.00 89.62 276 HIS A C 1
ATOM 2098 O O . HIS A 1 276 ? 4.849 18.133 -5.945 1.00 89.62 276 HIS A O 1
ATOM 2104 N N . ILE A 1 277 ? 4.481 16.368 -4.618 1.00 94.50 277 ILE A N 1
ATOM 2105 C CA . ILE A 1 277 ? 3.879 17.139 -3.531 1.00 94.50 277 ILE A CA 1
ATOM 2106 C C . ILE A 1 277 ? 4.946 17.605 -2.543 1.00 94.50 277 ILE A C 1
ATOM 2108 O O . ILE A 1 277 ? 5.048 18.798 -2.280 1.00 94.50 277 ILE A O 1
ATOM 2112 N N . ALA A 1 278 ? 5.745 16.678 -2.010 1.00 93.56 278 ALA A N 1
ATOM 2113 C CA . ALA A 1 278 ? 6.735 16.995 -0.984 1.00 93.56 278 ALA A CA 1
ATOM 2114 C C . ALA A 1 278 ? 7.867 17.883 -1.524 1.00 93.56 278 ALA A C 1
ATOM 2116 O O . ALA A 1 278 ? 8.151 18.933 -0.961 1.00 93.56 278 ALA A O 1
ATOM 2117 N N . GLY A 1 279 ? 8.454 17.517 -2.666 1.00 90.94 279 GLY A N 1
ATOM 2118 C CA . GLY A 1 279 ? 9.600 18.213 -3.253 1.00 90.94 279 GLY A CA 1
ATOM 2119 C C . GLY A 1 279 ? 9.274 19.530 -3.964 1.00 90.94 279 GLY A C 1
ATOM 2120 O O . GLY A 1 279 ? 10.195 20.215 -4.403 1.00 90.94 279 GLY A O 1
ATOM 2121 N N . ARG A 1 280 ? 7.989 19.887 -4.108 1.00 91.88 280 ARG A N 1
ATOM 2122 C CA . ARG A 1 280 ? 7.545 21.192 -4.639 1.00 91.88 280 ARG A CA 1
ATOM 2123 C C . ARG A 1 280 ? 7.039 22.152 -3.564 1.00 91.88 280 ARG A C 1
ATOM 2125 O O . ARG A 1 280 ? 6.686 23.275 -3.903 1.00 91.88 280 ARG A O 1
ATOM 2132 N N . ALA A 1 281 ? 6.961 21.722 -2.304 1.00 94.94 281 ALA A N 1
ATOM 2133 C CA . ALA A 1 281 ? 6.683 22.645 -1.211 1.00 94.94 281 ALA A CA 1
ATOM 2134 C C . ALA A 1 281 ? 7.825 23.666 -1.085 1.00 94.94 281 ALA A C 1
ATOM 2136 O O . ALA A 1 281 ? 8.958 23.372 -1.466 1.00 94.94 281 ALA A O 1
ATOM 2137 N N . GLU A 1 282 ? 7.546 24.849 -0.545 1.00 96.12 282 GLU A N 1
ATOM 2138 C CA . GLU A 1 282 ? 8.592 25.847 -0.294 1.00 96.12 282 GLU A CA 1
ATOM 2139 C C . GLU A 1 282 ? 9.638 25.307 0.701 1.00 96.12 282 GLU A C 1
ATOM 2141 O O . GLU A 1 282 ? 9.272 24.531 1.592 1.00 96.12 282 GLU A O 1
ATOM 2146 N N . PRO A 1 283 ? 10.923 25.705 0.611 1.00 95.94 283 PRO A N 1
ATOM 2147 C CA . PRO A 1 283 ? 11.988 25.135 1.442 1.00 95.94 283 PRO A CA 1
ATOM 2148 C C . PRO A 1 283 ? 11.691 25.108 2.954 1.00 95.94 283 PRO A C 1
ATOM 2150 O O . PRO A 1 283 ? 11.830 24.035 3.544 1.00 95.94 283 PRO A O 1
ATOM 2153 N N . PRO A 1 284 ? 11.153 26.181 3.583 1.00 97.38 284 PRO A N 1
ATOM 2154 C CA . PRO A 1 284 ? 10.805 26.145 5.008 1.00 97.38 284 PRO A CA 1
ATOM 2155 C C . PRO A 1 284 ? 9.741 25.093 5.352 1.00 97.38 284 PRO A C 1
ATOM 2157 O O . PRO A 1 284 ? 9.728 24.537 6.446 1.00 97.38 284 PRO A O 1
ATOM 2160 N N . VAL A 1 285 ? 8.836 24.797 4.414 1.00 98.06 285 VAL A N 1
ATOM 2161 C CA . VAL A 1 285 ? 7.808 23.765 4.586 1.00 98.06 285 VAL A CA 1
ATOM 2162 C C . VAL A 1 285 ? 8.432 22.372 4.480 1.00 98.06 285 VAL A C 1
ATOM 2164 O O . VAL A 1 285 ? 8.099 21.504 5.285 1.00 98.06 285 VAL A O 1
ATOM 2167 N N . GLN A 1 286 ? 9.354 22.152 3.536 1.00 97.31 286 GLN A N 1
ATOM 2168 C CA . GLN A 1 286 ? 10.071 20.876 3.411 1.00 97.31 286 GLN A CA 1
ATOM 2169 C C . GLN A 1 286 ? 10.924 20.581 4.654 1.00 97.31 286 GLN A C 1
ATOM 2171 O O . GLN A 1 286 ? 10.880 19.474 5.192 1.00 97.31 286 GLN A O 1
ATOM 2176 N N . GLU A 1 287 ? 11.655 21.582 5.148 1.00 96.94 287 GLU A N 1
ATOM 2177 C CA . GLU A 1 287 ? 12.446 21.492 6.382 1.00 96.94 287 GLU A CA 1
ATOM 2178 C C . GLU A 1 287 ? 11.564 21.184 7.599 1.00 96.94 287 GLU A C 1
ATOM 2180 O O . GLU A 1 287 ? 11.927 20.375 8.463 1.00 96.94 287 GLU A O 1
ATOM 2185 N N . HIS A 1 288 ? 10.367 21.774 7.655 1.00 97.88 288 HIS A N 1
ATOM 2186 C CA . HIS A 1 288 ? 9.425 21.494 8.733 1.00 97.88 288 HIS A CA 1
ATOM 2187 C C . HIS A 1 288 ? 8.821 20.087 8.636 1.00 97.88 288 HIS A C 1
ATOM 2189 O O . HIS A 1 288 ? 8.693 19.411 9.656 1.00 97.88 288 HIS A O 1
ATOM 2195 N N . MET A 1 289 ? 8.540 19.579 7.429 1.00 97.81 289 MET A N 1
ATOM 2196 C CA . MET A 1 289 ? 8.154 18.170 7.236 1.00 97.81 289 MET A CA 1
ATOM 2197 C C . MET A 1 289 ? 9.229 17.221 7.777 1.00 97.81 289 MET A C 1
ATOM 2199 O O . MET A 1 289 ? 8.906 16.281 8.504 1.00 97.81 289 MET A O 1
ATOM 2203 N N . ALA A 1 290 ? 10.504 17.482 7.466 1.00 96.94 290 ALA A N 1
ATOM 2204 C CA . ALA A 1 290 ? 11.624 16.700 7.989 1.00 96.94 290 ALA A CA 1
ATOM 2205 C C . ALA A 1 290 ? 11.738 16.808 9.517 1.00 96.94 290 ALA A C 1
ATOM 2207 O O . ALA A 1 290 ? 12.019 15.823 10.197 1.00 96.94 290 ALA A O 1
ATOM 2208 N N . THR A 1 291 ? 11.438 17.983 10.075 1.00 95.62 291 THR A N 1
ATOM 2209 C CA . THR A 1 291 ? 11.404 18.209 11.524 1.00 95.62 291 THR A CA 1
ATOM 2210 C C . THR A 1 291 ? 10.304 17.420 12.230 1.00 95.62 291 THR A C 1
ATOM 2212 O O . THR A 1 291 ? 10.517 16.934 13.345 1.00 95.62 291 THR A O 1
ATOM 2215 N N . ARG A 1 292 ? 9.137 17.278 11.594 1.00 97.06 292 ARG A N 1
ATOM 2216 C CA . ARG A 1 292 ? 7.989 16.543 12.136 1.00 97.06 292 ARG A CA 1
ATOM 2217 C C . ARG A 1 292 ? 8.034 15.040 11.858 1.00 97.06 292 ARG A C 1
ATOM 2219 O O . ARG A 1 292 ? 7.304 14.308 12.518 1.00 97.06 292 ARG A O 1
ATOM 2226 N N . ALA A 1 293 ? 8.846 14.547 10.933 1.00 97.81 293 ALA A N 1
ATOM 2227 C CA . ALA A 1 293 ? 8.972 13.113 10.689 1.00 97.81 293 ALA A CA 1
ATOM 2228 C C . ALA A 1 293 ? 9.893 12.431 11.716 1.00 97.81 293 ALA A C 1
ATOM 2230 O O . ALA A 1 293 ? 10.877 13.011 12.168 1.00 97.81 293 ALA A O 1
ATOM 2231 N N . SER A 1 294 ? 9.611 11.168 12.040 1.00 97.50 294 SER A N 1
ATOM 2232 C CA . SER A 1 294 ? 10.529 10.305 12.804 1.00 97.50 294 SER A CA 1
ATOM 2233 C C . SER A 1 294 ? 11.343 9.356 11.918 1.00 97.50 294 SER A C 1
ATOM 2235 O O . SER A 1 294 ? 12.312 8.768 12.383 1.00 97.50 294 SER A O 1
ATOM 2237 N N . ALA A 1 295 ? 10.933 9.176 10.661 1.00 98.38 295 ALA A N 1
ATOM 2238 C CA . ALA A 1 295 ? 11.660 8.442 9.628 1.00 98.38 295 ALA A CA 1
ATOM 2239 C C . ALA A 1 295 ? 11.118 8.809 8.241 1.00 98.38 295 ALA A C 1
ATOM 2241 O O . ALA A 1 295 ? 9.960 9.222 8.108 1.00 98.38 295 ALA A O 1
ATOM 2242 N N . LEU A 1 296 ? 11.944 8.601 7.217 1.00 98.56 296 LEU A N 1
ATOM 2243 C CA . LEU A 1 296 ? 11.582 8.733 5.811 1.00 98.56 296 LEU A CA 1
ATOM 2244 C C . LEU A 1 296 ? 11.755 7.392 5.098 1.00 98.56 296 LEU A C 1
ATOM 2246 O O . LEU A 1 296 ? 12.865 6.868 4.999 1.00 98.56 296 LEU A O 1
ATOM 2250 N N . PHE A 1 297 ? 10.666 6.865 4.543 1.00 98.56 297 PHE A N 1
ATOM 2251 C CA . PHE A 1 297 ? 10.715 5.778 3.574 1.00 98.56 297 PHE A CA 1
ATOM 2252 C C . PHE A 1 297 ? 10.544 6.313 2.160 1.00 98.56 297 PHE A C 1
ATOM 2254 O O . PHE A 1 297 ? 9.635 7.095 1.887 1.00 98.56 297 PHE A O 1
ATOM 2261 N N . ILE A 1 298 ? 11.395 5.852 1.251 1.00 96.31 298 ILE A N 1
ATOM 2262 C CA . ILE A 1 298 ? 11.290 6.144 -0.178 1.00 96.31 298 ILE A CA 1
ATOM 2263 C C . ILE A 1 298 ? 11.041 4.831 -0.909 1.00 96.31 298 ILE A C 1
ATOM 2265 O O . ILE A 1 298 ? 11.872 3.931 -0.818 1.00 96.31 298 ILE A O 1
ATOM 2269 N N . ASP A 1 299 ? 9.927 4.718 -1.627 1.00 94.44 299 ASP A N 1
ATOM 2270 C CA . ASP A 1 299 ? 9.688 3.593 -2.535 1.00 94.44 299 ASP A CA 1
ATOM 2271 C C . ASP A 1 299 ? 10.009 3.975 -3.983 1.00 94.44 299 ASP A C 1
ATOM 2273 O O . ASP A 1 299 ? 9.931 5.142 -4.368 1.00 94.44 299 ASP A O 1
ATOM 2277 N N . GLU A 1 300 ? 10.384 2.969 -4.765 1.00 90.06 300 GLU A N 1
ATOM 2278 C CA . GLU A 1 300 ? 10.902 3.095 -6.129 1.00 90.06 300 GLU A CA 1
ATOM 2279 C C . GLU A 1 300 ? 12.061 4.094 -6.227 1.00 90.06 300 GLU A C 1
ATOM 2281 O O . GLU A 1 300 ? 12.120 4.990 -7.066 1.00 90.06 300 GLU A O 1
ATOM 2286 N N . ALA A 1 301 ? 13.047 3.888 -5.352 1.00 86.81 301 ALA A N 1
ATOM 2287 C CA . ALA A 1 301 ? 14.237 4.722 -5.230 1.00 86.81 301 ALA A CA 1
ATOM 2288 C C . ALA A 1 301 ? 15.098 4.819 -6.512 1.00 86.81 301 ALA A C 1
ATOM 2290 O O . ALA A 1 301 ? 16.004 5.645 -6.592 1.00 86.81 301 ALA A O 1
ATOM 2291 N N . HIS A 1 302 ? 14.832 4.018 -7.545 1.00 82.56 302 HIS A N 1
ATOM 2292 C CA . HIS A 1 302 ? 15.462 4.193 -8.855 1.00 82.56 302 HIS A CA 1
ATOM 2293 C C . HIS A 1 302 ? 14.985 5.459 -9.594 1.00 82.56 302 HIS A C 1
ATOM 2295 O O . HIS A 1 302 ? 15.723 5.967 -10.438 1.00 82.56 302 HIS A O 1
ATOM 2301 N N . HIS A 1 303 ? 13.844 6.044 -9.202 1.00 72.62 303 HIS A N 1
ATOM 2302 C CA . HIS A 1 303 ? 13.407 7.385 -9.626 1.00 72.62 303 HIS A CA 1
ATOM 2303 C C . HIS A 1 303 ? 14.222 8.527 -8.997 1.00 72.62 303 HIS A C 1
ATOM 2305 O O . HIS A 1 303 ? 14.007 9.694 -9.334 1.00 72.62 303 HIS A O 1
ATOM 2311 N N . ILE A 1 304 ? 15.182 8.238 -8.100 1.00 62.72 304 ILE A N 1
ATOM 2312 C CA . ILE A 1 304 ? 16.059 9.224 -7.424 1.00 62.72 304 ILE A CA 1
ATOM 2313 C C . ILE A 1 304 ? 17.129 9.778 -8.398 1.00 62.72 304 ILE A C 1
ATOM 2315 O O . ILE A 1 304 ? 18.328 9.824 -8.123 1.00 62.72 304 ILE A O 1
ATOM 2319 N N . GLY A 1 305 ? 16.707 10.190 -9.593 1.00 54.00 305 GLY A N 1
ATOM 2320 C CA . GLY A 1 305 ? 17.534 10.836 -10.616 1.00 54.00 305 GLY A CA 1
ATOM 2321 C C . GLY A 1 305 ? 17.440 12.366 -10.616 1.00 54.00 305 GLY A C 1
ATOM 2322 O O . GLY A 1 305 ? 18.332 13.033 -11.136 1.00 54.00 305 GLY A O 1
ATOM 2323 N N . ALA A 1 306 ? 16.398 12.953 -10.013 1.00 63.06 306 ALA A N 1
ATOM 2324 C CA . ALA A 1 306 ? 16.224 14.407 -9.988 1.00 63.06 306 ALA A CA 1
ATOM 2325 C C . ALA A 1 306 ? 16.902 15.047 -8.766 1.00 63.06 306 ALA A C 1
ATOM 2327 O O . ALA A 1 306 ? 16.772 14.543 -7.650 1.00 63.06 306 ALA A O 1
ATOM 2328 N N . ARG A 1 307 ? 17.541 16.217 -8.957 1.00 76.44 307 ARG A N 1
ATOM 2329 C CA . ARG A 1 307 ? 18.096 17.058 -7.869 1.00 76.44 307 ARG A CA 1
ATOM 2330 C C . ARG A 1 307 ? 17.109 17.216 -6.707 1.00 76.44 307 ARG A C 1
ATOM 2332 O O . ARG A 1 307 ? 17.510 17.133 -5.557 1.00 76.44 307 ARG A O 1
ATOM 2339 N N . THR A 1 308 ? 15.818 17.340 -7.017 1.00 81.69 308 THR A N 1
ATOM 2340 C CA . THR A 1 308 ? 14.723 17.443 -6.045 1.00 81.69 308 THR A CA 1
ATOM 2341 C C . THR A 1 308 ? 14.690 16.294 -5.034 1.00 81.69 308 THR A C 1
ATOM 2343 O O . THR A 1 308 ? 14.527 16.552 -3.848 1.00 81.69 308 THR A O 1
ATOM 2346 N N . TRP A 1 309 ? 14.878 15.039 -5.462 1.00 84.31 309 TRP A N 1
ATOM 2347 C CA . TRP A 1 309 ? 14.851 13.894 -4.544 1.00 84.31 309 TRP A CA 1
ATOM 2348 C C . TRP A 1 309 ? 16.058 13.886 -3.610 1.00 84.31 309 TRP A C 1
ATOM 2350 O O . TRP A 1 309 ? 15.900 13.685 -2.408 1.00 84.31 309 TRP A O 1
ATOM 2360 N N . ALA A 1 310 ? 17.252 14.115 -4.163 1.00 84.75 310 ALA A N 1
ATOM 2361 C CA . ALA A 1 310 ? 18.485 14.158 -3.385 1.00 84.75 310 ALA A CA 1
ATOM 2362 C C . ALA A 1 310 ? 18.443 15.291 -2.350 1.00 84.75 310 ALA A C 1
ATOM 2364 O O . ALA A 1 310 ? 18.721 15.042 -1.180 1.00 84.75 310 ALA A O 1
ATOM 2365 N N . SER A 1 311 ? 18.010 16.491 -2.757 1.00 89.19 311 SER A N 1
ATOM 2366 C CA . SER A 1 311 ? 17.831 17.637 -1.860 1.00 89.19 311 SER A CA 1
ATOM 2367 C C . SER A 1 311 ? 16.804 17.350 -0.767 1.00 89.19 311 SER A C 1
ATOM 2369 O O . SER A 1 311 ? 17.110 17.545 0.403 1.00 89.19 311 SER A O 1
ATOM 2371 N N . PHE A 1 312 ? 15.624 16.823 -1.119 1.00 92.62 312 PHE A N 1
ATOM 2372 C CA . PHE A 1 312 ? 14.589 16.519 -0.130 1.00 92.62 312 PHE A CA 1
ATOM 2373 C C . PHE A 1 312 ? 15.052 15.463 0.877 1.00 92.62 312 PHE A C 1
ATOM 2375 O O . PHE A 1 312 ? 14.849 15.631 2.072 1.00 92.62 312 PHE A O 1
ATOM 2382 N N . ARG A 1 313 ? 15.724 14.397 0.423 1.00 93.12 313 ARG A N 1
ATOM 2383 C CA . ARG A 1 313 ? 16.320 13.388 1.311 1.00 93.12 313 ARG A CA 1
ATOM 2384 C C . ARG A 1 313 ? 17.393 13.988 2.225 1.00 93.12 313 ARG A C 1
ATOM 2386 O O . ARG A 1 313 ? 17.461 13.609 3.393 1.00 93.12 313 ARG A O 1
ATOM 2393 N N . GLY A 1 314 ? 18.217 14.899 1.701 1.00 93.69 314 GLY A N 1
ATOM 2394 C CA . GLY A 1 314 ? 19.254 15.602 2.462 1.00 93.69 314 GLY A CA 1
ATOM 2395 C C . GLY A 1 314 ? 18.696 16.285 3.711 1.00 93.69 314 GLY A C 1
ATOM 2396 O O . GLY A 1 314 ? 19.297 16.177 4.773 1.00 93.69 314 GLY A O 1
ATOM 2397 N N . LEU A 1 315 ? 17.474 16.835 3.642 1.00 96.00 315 LEU A N 1
ATOM 2398 C CA . LEU A 1 315 ? 16.784 17.448 4.792 1.00 96.00 315 LEU A CA 1
ATOM 2399 C C . LEU A 1 315 ? 16.597 16.499 5.992 1.00 96.00 315 LEU A C 1
ATOM 2401 O O . LEU A 1 315 ? 16.414 16.957 7.119 1.00 96.00 315 LEU A O 1
ATOM 2405 N N . PHE A 1 316 ? 16.619 15.185 5.757 1.00 96.81 316 PHE A N 1
ATOM 2406 C CA . PHE A 1 316 ? 16.480 14.149 6.782 1.00 96.81 316 PHE A CA 1
ATOM 2407 C C . PHE A 1 316 ? 17.847 13.600 7.192 1.00 96.81 316 PHE A C 1
ATOM 2409 O O . PHE A 1 316 ? 18.149 13.532 8.382 1.00 96.81 316 PHE A O 1
ATOM 2416 N N . ALA A 1 317 ? 18.666 13.223 6.207 1.00 95.38 317 ALA A N 1
ATOM 2417 C CA . ALA A 1 317 ? 19.937 12.538 6.429 1.00 95.38 317 ALA A CA 1
ATOM 2418 C C . ALA A 1 317 ? 21.045 13.459 6.965 1.00 95.38 317 ALA A C 1
ATOM 2420 O O . ALA A 1 317 ? 21.868 13.024 7.761 1.00 95.38 317 ALA A O 1
ATOM 2421 N N . GLU A 1 318 ? 21.061 14.728 6.551 1.00 94.69 318 GLU A N 1
ATOM 2422 C CA . GLU A 1 318 ? 22.097 15.708 6.919 1.00 94.69 318 GLU A CA 1
ATOM 2423 C C . GLU A 1 318 ? 21.700 16.540 8.152 1.00 94.69 318 GLU A C 1
ATOM 2425 O O . GLU A 1 318 ? 22.417 17.450 8.568 1.00 94.69 318 GLU A O 1
ATOM 2430 N N . ARG A 1 319 ? 20.542 16.237 8.753 1.00 93.62 319 ARG A N 1
ATOM 2431 C CA . ARG A 1 319 ? 20.049 16.898 9.963 1.00 93.62 319 ARG A CA 1
ATOM 2432 C C . ARG A 1 319 ? 20.871 16.485 11.187 1.00 93.62 319 ARG A C 1
ATOM 2434 O O . ARG A 1 319 ? 21.430 15.396 11.234 1.00 93.62 319 ARG A O 1
ATOM 2441 N N . THR A 1 320 ? 20.861 17.322 12.224 1.00 91.94 320 THR A N 1
ATOM 2442 C CA . THR A 1 320 ? 21.466 17.009 13.527 1.00 91.94 320 THR A CA 1
ATOM 2443 C C . THR A 1 320 ? 20.396 17.011 14.630 1.00 91.94 320 THR A C 1
ATOM 2445 O O . THR A 1 320 ? 19.900 18.086 14.973 1.00 91.94 320 THR A O 1
ATOM 2448 N N . PRO A 1 321 ? 20.034 15.850 15.214 1.00 91.94 321 PRO A N 1
ATOM 2449 C CA . PRO A 1 321 ? 20.457 14.503 14.822 1.00 91.94 321 PRO A CA 1
ATOM 2450 C C . PRO A 1 321 ? 19.830 14.057 13.481 1.00 91.94 321 PRO A C 1
ATOM 2452 O O . PRO A 1 321 ? 18.752 14.554 13.129 1.00 91.94 321 PRO A O 1
ATOM 2455 N N . PRO A 1 322 ? 20.462 13.111 12.756 1.00 95.19 322 PRO A N 1
ATOM 2456 C CA . PRO A 1 322 ? 19.906 12.575 11.518 1.00 95.19 322 PRO A CA 1
ATOM 2457 C C . PRO A 1 322 ? 18.571 11.871 11.753 1.00 95.19 322 PRO A C 1
ATOM 2459 O O . PRO A 1 322 ? 18.383 11.179 12.757 1.00 95.19 322 PRO A O 1
ATOM 2462 N N . ILE A 1 323 ? 17.652 12.014 10.801 1.00 97.00 323 ILE A N 1
ATOM 2463 C CA . ILE A 1 323 ? 16.398 11.259 10.773 1.00 97.00 323 ILE A CA 1
ATOM 2464 C C . ILE A 1 323 ? 16.601 10.014 9.896 1.00 97.00 323 ILE A C 1
ATOM 2466 O O . ILE A 1 323 ? 17.061 10.157 8.762 1.00 97.00 323 ILE A O 1
ATOM 2470 N N . PRO A 1 324 ? 16.247 8.800 10.364 1.00 97.50 324 PRO A N 1
ATOM 2471 C CA . PRO A 1 324 ? 16.439 7.574 9.595 1.00 97.50 324 PRO A CA 1
ATOM 2472 C C . PRO A 1 324 ? 15.794 7.626 8.206 1.00 97.50 324 PRO A C 1
ATOM 2474 O O . PRO A 1 324 ? 14.599 7.908 8.075 1.00 97.50 324 PRO A O 1
ATOM 2477 N N . VAL A 1 325 ? 16.573 7.285 7.177 1.00 98.06 325 VAL A N 1
ATOM 2478 C CA . VAL A 1 325 ? 16.105 7.164 5.790 1.00 98.06 325 VAL A CA 1
ATOM 2479 C C . VAL A 1 325 ? 16.268 5.723 5.317 1.00 98.06 325 VAL A C 1
ATOM 2481 O O . VAL A 1 325 ? 17.375 5.185 5.340 1.00 98.06 325 VAL A O 1
ATOM 2484 N N . VAL A 1 326 ? 15.181 5.110 4.841 1.00 98.38 326 VAL A N 1
ATOM 2485 C CA . VAL A 1 326 ? 15.207 3.772 4.228 1.00 98.38 326 VAL A CA 1
ATOM 2486 C C . VAL A 1 326 ? 14.581 3.824 2.841 1.00 98.38 326 VAL A C 1
ATOM 2488 O O . VAL A 1 326 ? 13.444 4.249 2.654 1.00 98.38 326 VAL A O 1
ATOM 2491 N N . GLN A 1 327 ? 15.337 3.383 1.852 1.00 96.94 327 GLN A N 1
ATOM 2492 C CA . GLN A 1 327 ? 14.989 3.416 0.446 1.00 96.94 327 GLN A CA 1
ATOM 2493 C C . GLN A 1 327 ? 14.729 1.993 -0.041 1.00 96.94 327 GLN A C 1
ATOM 2495 O O . GLN A 1 327 ? 15.500 1.074 0.238 1.00 96.94 327 GLN A O 1
ATOM 2500 N N . PHE A 1 328 ? 13.660 1.820 -0.802 1.00 96.94 328 PHE A N 1
ATOM 2501 C CA . PHE A 1 328 ? 13.211 0.548 -1.340 1.00 96.94 328 PHE A CA 1
ATOM 2502 C C . PHE A 1 328 ? 13.132 0.651 -2.864 1.00 96.94 328 PHE A C 1
ATOM 2504 O O . PHE A 1 328 ? 12.633 1.631 -3.413 1.00 96.94 328 PHE A O 1
ATOM 2511 N N . THR A 1 329 ? 13.642 -0.351 -3.576 1.00 93.50 329 THR A N 1
ATOM 2512 C CA . THR A 1 329 ? 13.598 -0.384 -5.048 1.00 93.50 329 THR A CA 1
ATOM 2513 C C . THR A 1 329 ? 13.690 -1.813 -5.569 1.00 93.50 329 THR A C 1
ATOM 2515 O O . THR A 1 329 ? 14.275 -2.678 -4.918 1.00 93.50 329 THR A O 1
ATOM 2518 N N . ALA A 1 330 ? 13.130 -2.077 -6.750 1.00 90.75 330 ALA A N 1
ATOM 2519 C CA . ALA A 1 330 ? 13.353 -3.339 -7.455 1.00 90.75 330 ALA A CA 1
ATOM 2520 C C . ALA A 1 330 ? 14.694 -3.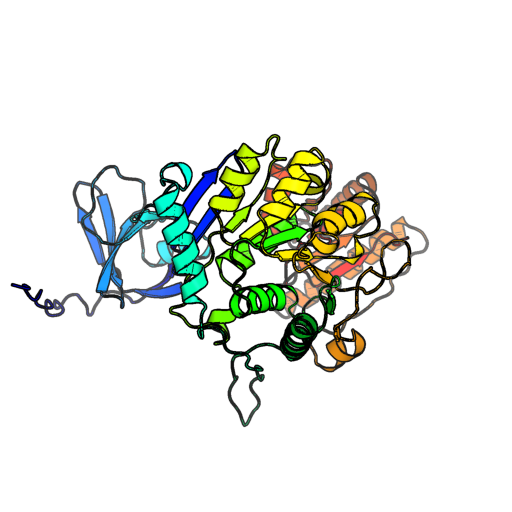380 -8.202 1.00 90.75 330 ALA A C 1
ATOM 2522 O O . ALA A 1 330 ? 15.266 -4.456 -8.388 1.00 90.75 330 ALA A O 1
ATOM 2523 N N . THR A 1 331 ? 15.210 -2.218 -8.600 1.00 87.25 331 THR A N 1
ATOM 2524 C CA . THR A 1 331 ? 16.408 -2.074 -9.430 1.00 87.25 331 THR A CA 1
ATOM 2525 C C . THR A 1 331 ? 17.477 -1.255 -8.697 1.00 87.25 331 THR A C 1
ATOM 2527 O O . THR A 1 331 ? 17.172 -0.221 -8.100 1.00 87.25 331 THR A O 1
ATOM 2530 N N . PRO A 1 332 ? 18.750 -1.694 -8.705 1.00 84.50 332 PRO A N 1
ATOM 2531 C CA . PRO A 1 332 ? 19.839 -0.981 -8.029 1.00 84.50 332 PRO A CA 1
ATOM 2532 C C . PRO A 1 332 ? 20.374 0.217 -8.832 1.00 84.50 332 PRO A C 1
ATOM 2534 O O . PRO A 1 332 ? 21.175 0.997 -8.310 1.00 84.50 332 PRO A O 1
ATOM 2537 N N . PHE A 1 333 ? 19.961 0.344 -10.094 1.00 85.44 333 PHE A N 1
ATOM 2538 C CA . PHE A 1 333 ? 20.341 1.415 -11.008 1.00 85.44 333 PHE A CA 1
ATOM 2539 C C . PHE A 1 333 ? 19.143 2.321 -11.271 1.00 85.44 333 PHE A C 1
ATOM 2541 O O . PHE A 1 333 ? 18.009 1.853 -11.358 1.00 85.44 333 PHE A O 1
ATOM 2548 N N . ARG A 1 334 ? 19.426 3.612 -11.394 1.00 80.88 334 ARG A N 1
ATOM 2549 C CA . ARG A 1 334 ? 18.490 4.659 -11.784 1.00 80.88 334 ARG A CA 1
ATOM 2550 C C . ARG A 1 334 ? 18.249 4.639 -13.288 1.00 80.88 334 ARG A C 1
ATOM 2552 O O . ARG A 1 334 ? 19.014 4.032 -14.036 1.00 80.88 334 ARG A O 1
ATOM 2559 N N . GLU A 1 335 ? 17.247 5.395 -13.725 1.00 71.19 335 GLU A N 1
ATOM 2560 C CA . GLU A 1 335 ? 16.933 5.593 -15.148 1.00 71.19 335 GLU A CA 1
ATOM 2561 C C . GLU A 1 335 ? 18.119 6.151 -15.955 1.00 71.19 335 GLU A C 1
ATOM 2563 O O . GLU A 1 335 ? 18.286 5.820 -17.124 1.00 71.19 335 GLU A O 1
ATOM 2568 N N . ASP A 1 336 ? 18.991 6.948 -15.325 1.00 73.44 336 ASP A N 1
ATOM 2569 C CA . ASP A 1 336 ? 20.193 7.510 -15.956 1.00 73.44 336 ASP A CA 1
ATOM 2570 C C . ASP A 1 336 ? 21.415 6.569 -15.942 1.00 73.44 336 ASP A C 1
ATOM 2572 O O . ASP A 1 336 ? 22.532 6.983 -16.260 1.00 73.44 336 ASP A O 1
ATOM 2576 N N . GLY A 1 337 ? 21.230 5.312 -15.530 1.00 75.94 337 GLY A N 1
ATOM 2577 C CA . GLY A 1 337 ? 22.272 4.286 -15.476 1.00 75.94 337 GLY A CA 1
ATOM 2578 C C . GLY A 1 337 ? 23.216 4.380 -14.274 1.00 75.94 337 GLY A C 1
ATOM 2579 O O . GLY A 1 337 ? 24.038 3.482 -14.077 1.00 75.94 337 GLY A O 1
ATOM 2580 N N . ARG A 1 338 ? 23.115 5.418 -13.428 1.00 80.44 338 ARG A N 1
ATOM 2581 C CA . ARG A 1 338 ? 23.896 5.482 -12.179 1.00 80.44 338 ARG A CA 1
ATOM 2582 C C . ARG A 1 338 ? 23.267 4.612 -11.098 1.00 80.44 338 ARG A C 1
ATOM 2584 O O . ARG A 1 338 ? 22.103 4.238 -11.178 1.00 80.44 338 ARG A O 1
ATOM 2591 N N . ARG A 1 339 ? 24.029 4.277 -10.058 1.00 81.56 339 ARG A N 1
ATOM 2592 C CA . ARG A 1 339 ? 23.486 3.550 -8.901 1.00 81.56 339 ARG A CA 1
ATOM 2593 C C . ARG A 1 339 ? 22.561 4.450 -8.087 1.00 81.56 339 ARG A C 1
ATOM 2595 O O . ARG A 1 339 ? 22.766 5.658 -8.029 1.00 81.56 339 ARG A O 1
ATOM 2602 N N . VAL A 1 340 ? 21.566 3.841 -7.451 1.00 83.50 340 VAL A N 1
ATOM 2603 C CA . VAL A 1 340 ? 20.789 4.501 -6.396 1.00 83.50 340 VAL A CA 1
ATOM 2604 C C . VAL A 1 340 ? 21.742 4.899 -5.265 1.00 83.50 340 VAL A C 1
ATOM 2606 O O . VAL A 1 340 ? 22.624 4.125 -4.904 1.00 83.50 340 VAL A O 1
ATOM 2609 N N . ASP A 1 341 ? 21.588 6.106 -4.734 1.00 85.88 341 ASP A N 1
ATOM 2610 C CA . ASP A 1 341 ? 22.410 6.613 -3.632 1.00 85.88 341 ASP A CA 1
ATOM 2611 C C . ASP A 1 341 ? 22.143 5.859 -2.309 1.00 85.88 341 ASP A C 1
ATOM 2613 O O . ASP A 1 341 ? 21.117 5.196 -2.158 1.00 85.88 341 ASP A O 1
ATOM 2617 N N . GLY A 1 342 ? 23.006 6.045 -1.306 1.00 90.31 342 GLY A N 1
ATOM 2618 C CA . GLY A 1 342 ? 22.882 5.424 0.022 1.00 90.31 342 GLY A CA 1
ATOM 2619 C C . GLY A 1 342 ? 23.615 4.083 0.144 1.00 90.31 342 GLY A C 1
ATOM 2620 O O . GLY A 1 342 ? 24.092 3.516 -0.842 1.00 90.31 342 GLY A O 1
ATOM 2621 N N . GLU A 1 343 ? 23.729 3.571 1.369 1.00 95.62 343 GLU A N 1
ATOM 2622 C CA . GLU A 1 343 ? 24.385 2.294 1.647 1.00 95.62 343 GLU A CA 1
ATOM 2623 C C . GLU A 1 343 ? 23.479 1.132 1.212 1.00 95.62 343 GLU A C 1
ATOM 2625 O O . GLU A 1 343 ? 22.359 0.981 1.695 1.00 95.62 343 GLU A O 1
ATOM 2630 N N . PHE A 1 344 ? 23.953 0.265 0.315 1.00 96.44 344 PHE A N 1
ATOM 2631 C CA . PHE A 1 344 ? 23.216 -0.938 -0.086 1.00 96.44 344 PHE A CA 1
ATOM 2632 C C . PHE A 1 344 ? 23.299 -1.998 1.014 1.00 96.44 344 PHE A C 1
ATOM 2634 O O . PHE A 1 344 ? 24.176 -2.860 0.996 1.00 96.44 344 PHE A O 1
ATOM 2641 N N . ILE A 1 345 ? 22.364 -1.950 1.958 1.00 98.25 345 ILE A N 1
ATOM 2642 C CA . ILE A 1 345 ? 22.345 -2.848 3.118 1.00 98.25 345 ILE A CA 1
ATOM 2643 C C . ILE A 1 345 ? 21.806 -4.240 2.781 1.00 98.25 345 ILE A C 1
ATOM 2645 O O . ILE A 1 345 ? 22.124 -5.214 3.461 1.00 98.25 345 ILE A O 1
ATOM 2649 N N . TYR A 1 346 ? 20.987 -4.354 1.731 1.00 98.25 346 TYR A N 1
ATOM 2650 C CA . TYR A 1 346 ? 20.435 -5.626 1.280 1.00 98.25 346 TYR A CA 1
ATOM 2651 C C . TYR A 1 346 ? 20.132 -5.593 -0.215 1.00 98.25 346 TYR A C 1
ATOM 2653 O O . TYR A 1 346 ? 19.525 -4.653 -0.722 1.00 98.25 346 TYR A O 1
ATOM 2661 N N . THR A 1 347 ? 20.538 -6.634 -0.940 1.00 97.31 347 THR A N 1
ATOM 2662 C CA . THR A 1 347 ? 20.187 -6.824 -2.352 1.00 97.31 347 THR A CA 1
ATOM 2663 C C . THR A 1 347 ? 19.793 -8.271 -2.573 1.00 97.31 347 THR A C 1
ATOM 2665 O O . THR A 1 347 ? 20.620 -9.173 -2.438 1.00 97.31 347 THR A O 1
ATOM 2668 N N . TYR A 1 348 ? 18.527 -8.494 -2.918 1.00 96.31 348 TYR A N 1
ATOM 2669 C CA . TYR A 1 348 ? 18.019 -9.820 -3.231 1.00 96.31 348 TYR A CA 1
ATOM 2670 C C . TYR A 1 348 ? 18.082 -10.074 -4.747 1.00 96.31 348 TYR A C 1
ATOM 2672 O O . TYR A 1 348 ? 17.391 -9.389 -5.504 1.00 96.31 348 TYR A O 1
ATOM 2680 N N . PRO A 1 349 ? 18.897 -11.028 -5.238 1.00 92.62 349 PRO A N 1
ATOM 2681 C CA . PRO A 1 349 ? 19.096 -11.195 -6.677 1.00 92.62 349 PRO A CA 1
ATOM 2682 C C . PRO A 1 349 ? 17.825 -11.656 -7.405 1.00 92.62 349 PRO A C 1
ATOM 2684 O O . PRO A 1 349 ? 17.207 -12.640 -6.998 1.00 92.62 349 PRO A O 1
ATOM 2687 N N . LEU A 1 350 ? 17.495 -11.033 -8.545 1.00 89.00 350 LEU A N 1
ATOM 2688 C CA . LEU A 1 350 ? 16.367 -11.445 -9.398 1.00 89.00 350 LEU A CA 1
ATOM 2689 C C . LEU A 1 350 ? 16.458 -12.923 -9.800 1.00 89.00 350 LEU A C 1
ATOM 2691 O O . LEU A 1 350 ? 15.484 -13.659 -9.670 1.00 89.00 350 LEU A O 1
ATOM 2695 N N . LYS A 1 351 ? 17.652 -13.381 -10.200 1.00 88.94 351 LYS A N 1
ATOM 2696 C CA . LYS A 1 351 ? 17.904 -14.789 -10.545 1.00 88.94 351 LYS A CA 1
ATOM 2697 C C . LYS A 1 351 ? 17.542 -15.734 -9.396 1.00 88.94 351 LYS A C 1
ATOM 2699 O O . LYS A 1 351 ? 16.940 -16.777 -9.626 1.00 88.94 351 LYS A O 1
ATOM 2704 N N . LYS A 1 352 ? 17.871 -15.356 -8.156 1.00 91.06 352 LYS A N 1
ATOM 2705 C CA . LYS A 1 352 ? 17.523 -16.142 -6.967 1.00 91.06 352 LYS A CA 1
ATOM 2706 C C . LYS A 1 352 ? 16.016 -16.119 -6.718 1.00 91.06 352 LYS A C 1
ATOM 2708 O O . LYS A 1 352 ? 15.434 -17.158 -6.441 1.00 91.06 352 LYS A O 1
ATOM 2713 N N . ALA A 1 353 ? 15.370 -14.966 -6.899 1.00 90.75 353 ALA A N 1
ATOM 2714 C CA . ALA A 1 353 ? 13.922 -14.855 -6.768 1.00 90.75 353 ALA A CA 1
ATOM 2715 C C . ALA A 1 353 ? 13.153 -15.724 -7.777 1.00 90.75 353 ALA A C 1
ATOM 2717 O O . ALA A 1 353 ? 12.120 -16.295 -7.435 1.00 90.75 353 ALA A O 1
ATOM 2718 N N . GLN A 1 354 ? 13.670 -15.843 -9.002 1.00 88.31 354 GLN A N 1
ATOM 2719 C CA . GLN A 1 354 ? 13.142 -16.743 -10.028 1.00 88.31 354 GLN A CA 1
ATOM 2720 C C . GLN A 1 354 ? 13.351 -18.215 -9.648 1.00 88.31 354 GLN A C 1
ATOM 2722 O O . GLN A 1 354 ? 12.411 -18.998 -9.730 1.00 88.31 354 GLN A O 1
ATOM 2727 N N . GLN A 1 355 ? 14.550 -18.583 -9.182 1.00 89.44 355 GLN A N 1
ATOM 2728 C CA . GLN A 1 355 ? 14.859 -19.945 -8.723 1.00 89.44 355 GLN A CA 1
ATOM 2729 C C . GLN A 1 355 ? 14.001 -20.380 -7.525 1.00 89.44 355 GLN A C 1
ATOM 2731 O O . GLN A 1 355 ? 13.609 -21.538 -7.447 1.00 89.44 355 GLN A O 1
ATOM 2736 N N . GLU A 1 356 ? 13.685 -19.457 -6.612 1.00 88.75 356 GLU A N 1
ATOM 2737 C CA . GLU A 1 356 ? 12.805 -19.700 -5.459 1.00 88.75 356 GLU A CA 1
ATOM 2738 C C . GLU A 1 356 ? 11.304 -19.578 -5.803 1.00 88.75 356 GLU A C 1
ATOM 2740 O O . GLU A 1 356 ? 10.457 -19.696 -4.920 1.00 88.75 356 GLU A O 1
ATOM 2745 N N . GLY A 1 357 ? 10.947 -19.352 -7.074 1.00 86.31 357 GLY A N 1
ATOM 2746 C CA . GLY A 1 357 ? 9.556 -19.365 -7.535 1.00 86.31 357 GLY A CA 1
ATOM 2747 C C . GLY A 1 357 ? 8.718 -18.148 -7.128 1.00 86.31 357 GLY A C 1
ATOM 2748 O O . GLY A 1 357 ? 7.493 -18.190 -7.247 1.00 86.31 357 GLY A O 1
ATOM 2749 N N . TYR A 1 358 ? 9.336 -17.043 -6.688 1.00 85.25 358 TYR A N 1
ATOM 2750 C CA . TYR A 1 358 ? 8.606 -15.784 -6.459 1.00 85.25 358 TYR A CA 1
ATOM 2751 C C . TYR A 1 358 ? 8.116 -15.145 -7.764 1.00 85.25 358 TYR A C 1
ATOM 2753 O O . TYR A 1 358 ? 7.210 -14.314 -7.740 1.00 85.25 358 TYR A O 1
ATOM 2761 N N . PHE A 1 359 ? 8.692 -15.556 -8.896 1.00 79.56 359 PHE A N 1
ATOM 2762 C CA . PHE A 1 359 ? 8.254 -15.192 -10.236 1.00 79.56 359 PHE A CA 1
ATOM 2763 C C . PHE A 1 359 ? 7.683 -16.411 -10.948 1.00 79.56 359 PHE A C 1
ATOM 2765 O O . PHE A 1 359 ? 8.250 -17.503 -10.889 1.00 79.56 359 PHE A O 1
ATOM 2772 N N . LYS A 1 360 ? 6.583 -16.208 -11.675 1.00 78.62 360 LYS A N 1
ATOM 2773 C CA . LYS A 1 360 ? 6.146 -17.185 -12.672 1.00 78.62 360 LYS A CA 1
ATOM 2774 C C . LYS A 1 360 ? 7.087 -17.114 -13.887 1.00 78.62 360 LYS A C 1
ATOM 2776 O O . LYS A 1 360 ? 7.541 -16.016 -14.215 1.00 78.62 360 LYS A O 1
ATOM 2781 N N . PRO A 1 361 ? 7.396 -18.248 -14.541 1.00 79.88 361 PRO A N 1
ATOM 2782 C CA . PRO A 1 361 ? 8.160 -18.244 -15.784 1.00 79.88 361 PRO A CA 1
ATOM 2783 C C . PRO A 1 361 ? 7.503 -17.339 -16.831 1.00 79.88 361 PRO A C 1
ATOM 2785 O O . PRO A 1 361 ? 6.285 -17.374 -17.000 1.00 79.88 361 PRO A O 1
ATOM 2788 N N . ILE A 1 362 ? 8.310 -16.540 -17.527 1.00 84.62 362 ILE A N 1
ATOM 2789 C CA . ILE A 1 362 ? 7.849 -15.699 -18.636 1.00 84.62 362 ILE A CA 1
ATOM 2790 C C . ILE A 1 362 ? 8.021 -16.499 -19.926 1.00 84.62 362 ILE A C 1
ATOM 2792 O O . ILE A 1 362 ? 9.139 -16.901 -20.254 1.00 84.62 362 ILE A O 1
ATOM 2796 N N . ARG A 1 363 ? 6.927 -16.719 -20.662 1.00 90.06 363 ARG A N 1
ATOM 2797 C CA . ARG A 1 363 ? 6.964 -17.272 -22.020 1.00 90.06 363 ARG A CA 1
ATOM 2798 C C . ARG A 1 363 ? 7.058 -16.112 -23.007 1.00 90.06 363 ARG A C 1
ATOM 2800 O O . ARG A 1 363 ? 6.087 -15.390 -23.197 1.00 90.06 363 ARG A O 1
ATOM 2807 N N . PHE A 1 364 ? 8.239 -15.908 -23.583 1.00 91.88 364 PHE A N 1
ATOM 2808 C CA . PHE A 1 364 ? 8.443 -14.909 -24.628 1.00 91.88 364 PHE A CA 1
ATOM 2809 C C . PHE A 1 364 ? 8.218 -15.545 -26.000 1.00 91.88 364 PHE A C 1
ATOM 2811 O O . PHE A 1 364 ? 8.861 -16.543 -26.326 1.00 91.88 364 PHE A O 1
ATOM 2818 N N . GLU A 1 365 ? 7.323 -14.961 -26.795 1.00 91.81 365 GLU A N 1
ATOM 2819 C CA . GLU A 1 365 ? 7.036 -15.395 -28.161 1.00 91.81 365 GLU A CA 1
ATOM 2820 C C . GLU A 1 365 ? 7.331 -14.238 -29.116 1.00 91.81 365 GLU A C 1
ATOM 2822 O O . GLU A 1 365 ? 6.662 -13.206 -29.084 1.00 91.81 365 GLU A O 1
ATOM 2827 N N . ALA A 1 366 ? 8.371 -14.396 -29.936 1.00 91.81 366 ALA A N 1
ATOM 2828 C CA . ALA A 1 366 ? 8.702 -13.424 -30.967 1.00 91.81 366 ALA A CA 1
ATOM 2829 C C . ALA A 1 366 ? 7.720 -13.569 -32.135 1.00 91.81 366 ALA A C 1
ATOM 2831 O O . ALA A 1 366 ? 7.598 -14.650 -32.712 1.00 91.81 366 ALA A O 1
ATOM 2832 N N . VAL A 1 367 ? 7.043 -12.475 -32.476 1.00 91.44 367 VAL A N 1
ATOM 2833 C CA . VAL A 1 367 ? 6.132 -12.385 -33.619 1.00 91.44 367 VAL A CA 1
ATOM 2834 C C . VAL A 1 367 ? 6.788 -11.510 -34.681 1.00 91.44 367 VAL A C 1
ATOM 2836 O O . VAL A 1 367 ? 7.358 -10.467 -34.361 1.00 91.44 367 VAL A O 1
ATOM 2839 N N . PHE A 1 368 ? 6.738 -11.955 -35.934 1.00 87.88 368 PHE A N 1
ATOM 2840 C CA . PHE A 1 368 ? 7.366 -11.284 -37.067 1.00 87.88 368 PHE A CA 1
ATOM 2841 C C . PHE A 1 368 ? 6.300 -10.891 -38.086 1.00 87.88 368 PHE A C 1
ATOM 2843 O O . PHE A 1 368 ? 5.385 -11.671 -38.333 1.00 87.88 368 PHE A O 1
ATOM 2850 N N . GLY A 1 369 ? 6.460 -9.713 -38.685 1.00 87.69 369 GLY A N 1
ATOM 2851 C CA . GLY A 1 369 ? 5.673 -9.248 -39.824 1.00 87.69 369 GLY A CA 1
ATOM 2852 C C . GLY A 1 369 ? 6.575 -8.591 -40.868 1.00 87.69 369 GLY A C 1
ATOM 2853 O O . GLY A 1 369 ? 7.695 -8.176 -40.557 1.00 87.69 369 GLY A O 1
ATOM 2854 N N . LEU A 1 370 ? 6.107 -8.536 -42.112 1.00 88.31 370 LEU A N 1
ATOM 2855 C CA . LEU A 1 370 ? 6.818 -7.941 -43.250 1.00 88.31 370 LEU A CA 1
ATOM 2856 C C . LEU A 1 370 ? 6.946 -6.419 -43.122 1.00 88.31 370 LEU A C 1
ATOM 2858 O O . LEU A 1 370 ? 7.954 -5.834 -43.519 1.00 88.31 370 LEU A O 1
ATOM 2862 N N . ASP A 1 371 ? 5.922 -5.793 -42.552 1.00 91.88 371 ASP A N 1
ATOM 2863 C CA . ASP A 1 371 ? 5.885 -4.387 -42.179 1.00 91.88 371 ASP A CA 1
ATOM 2864 C C . ASP A 1 371 ? 5.178 -4.205 -40.825 1.00 91.88 371 ASP A C 1
ATOM 2866 O O . ASP A 1 371 ? 4.855 -5.169 -40.131 1.00 91.88 371 ASP A O 1
ATOM 2870 N N . GLN A 1 372 ? 4.973 -2.953 -40.414 1.00 88.56 372 GLN A N 1
ATOM 2871 C CA . GLN A 1 372 ? 4.356 -2.644 -39.128 1.00 88.56 372 GLN A CA 1
ATOM 2872 C C . GLN A 1 372 ? 2.881 -3.055 -39.049 1.00 88.56 372 GLN A C 1
ATOM 2874 O O . GLN A 1 372 ? 2.439 -3.452 -37.978 1.00 88.56 372 GLN A O 1
ATOM 2879 N N . LEU A 1 373 ? 2.124 -2.958 -40.146 1.00 91.50 373 LEU A N 1
ATOM 2880 C CA . LEU A 1 373 ? 0.708 -3.333 -40.149 1.00 91.50 373 LEU A CA 1
ATOM 2881 C C . LEU A 1 373 ? 0.565 -4.850 -40.045 1.00 91.50 373 LEU A C 1
ATOM 2883 O O . LEU A 1 373 ? -0.249 -5.335 -39.262 1.00 91.50 373 LEU A O 1
ATOM 2887 N N . ASP A 1 374 ? 1.397 -5.581 -40.785 1.00 94.31 374 ASP A N 1
ATOM 2888 C CA . ASP A 1 374 ? 1.470 -7.038 -40.725 1.00 94.31 374 ASP A CA 1
ATOM 2889 C C . ASP A 1 374 ? 1.929 -7.519 -39.339 1.00 94.31 374 ASP A C 1
ATOM 2891 O O . ASP A 1 374 ? 1.317 -8.404 -38.746 1.00 94.31 374 ASP A O 1
ATOM 2895 N N . ALA A 1 375 ? 2.946 -6.873 -38.756 1.00 93.75 375 ALA A N 1
ATOM 2896 C CA . ALA A 1 375 ? 3.403 -7.181 -37.403 1.00 93.75 375 ALA A CA 1
ATOM 2897 C C . ALA A 1 375 ? 2.329 -6.880 -36.344 1.00 93.75 375 ALA A C 1
ATOM 2899 O O . ALA A 1 375 ? 2.102 -7.701 -35.457 1.00 93.75 375 ALA A O 1
ATOM 2900 N N . ASP A 1 376 ? 1.650 -5.730 -36.435 1.00 95.94 376 ASP A N 1
ATOM 2901 C CA . ASP A 1 376 ? 0.573 -5.362 -35.515 1.00 95.94 376 ASP A CA 1
ATOM 2902 C C . ASP A 1 376 ? -0.573 -6.386 -35.589 1.00 95.94 376 ASP A C 1
ATOM 2904 O O . ASP A 1 376 ? -1.047 -6.838 -34.544 1.00 95.94 376 ASP A O 1
ATOM 2908 N N . GLN A 1 377 ? -0.969 -6.813 -36.794 1.00 96.81 377 GLN A N 1
ATOM 2909 C CA . GLN A 1 377 ? -1.998 -7.839 -36.978 1.00 96.81 377 GLN A CA 1
ATOM 2910 C C . GLN A 1 377 ? -1.556 -9.200 -36.428 1.00 96.81 377 GLN A C 1
ATOM 2912 O O . GLN A 1 377 ? -2.288 -9.805 -35.649 1.00 96.81 377 GLN A O 1
ATOM 2917 N N . ALA A 1 378 ? -0.338 -9.648 -36.735 1.00 96.69 378 ALA A N 1
ATOM 2918 C CA . ALA A 1 378 ? 0.182 -10.916 -36.233 1.00 96.69 378 ALA A CA 1
ATOM 2919 C C . ALA A 1 378 ? 0.265 -10.946 -34.694 1.00 96.69 378 ALA A C 1
ATOM 2921 O O . ALA A 1 378 ? 0.009 -11.977 -34.069 1.00 96.69 378 ALA A O 1
ATOM 2922 N N . ILE A 1 379 ? 0.596 -9.815 -34.056 1.00 97.31 379 ILE A N 1
ATOM 2923 C CA . ILE A 1 379 ? 0.592 -9.686 -32.592 1.00 97.31 379 ILE A CA 1
ATOM 2924 C C . ILE A 1 379 ? -0.839 -9.763 -32.039 1.00 97.31 379 ILE A C 1
ATOM 2926 O O . ILE A 1 379 ? -1.055 -10.432 -31.026 1.00 97.31 379 ILE A O 1
ATOM 2930 N N . ILE A 1 380 ? -1.807 -9.102 -32.686 1.00 98.00 380 ILE A N 1
ATOM 2931 C CA . ILE A 1 380 ? -3.232 -9.144 -32.311 1.00 98.00 380 ILE A CA 1
ATOM 2932 C C . ILE A 1 380 ? -3.760 -10.580 -32.381 1.00 98.00 380 ILE A C 1
ATOM 2934 O O . ILE A 1 380 ? -4.364 -11.057 -31.417 1.00 98.00 380 ILE A O 1
ATOM 2938 N N . ASP A 1 381 ? -3.500 -11.273 -33.488 1.00 97.38 381 ASP A N 1
ATOM 2939 C CA . ASP A 1 381 ? -3.908 -12.662 -33.709 1.00 97.38 381 ASP A CA 1
ATOM 2940 C C . ASP A 1 381 ? -3.316 -13.557 -32.619 1.00 97.38 381 ASP A C 1
ATOM 2942 O O . ASP A 1 381 ? -4.029 -14.246 -31.887 1.00 97.38 381 ASP A O 1
ATOM 2946 N N . LYS A 1 382 ? -2.006 -13.426 -32.395 1.00 97.62 382 LYS A N 1
ATOM 2947 C CA . LYS A 1 382 ? -1.307 -14.230 -31.401 1.00 97.62 382 LYS A CA 1
ATOM 2948 C C . LYS A 1 382 ? -1.785 -13.983 -29.969 1.00 97.62 382 LYS A C 1
ATOM 2950 O O . LYS A 1 382 ? -1.879 -14.929 -29.185 1.00 97.62 382 LYS A O 1
ATOM 2955 N N . LEU A 1 383 ? -2.064 -12.733 -29.598 1.00 97.50 383 LEU A N 1
ATOM 2956 C CA . LEU A 1 383 ? -2.600 -12.403 -28.276 1.00 97.50 383 LEU A CA 1
ATOM 2957 C C . LEU A 1 383 ? -3.972 -13.046 -28.068 1.00 97.50 383 LEU A C 1
ATOM 2959 O O . LEU A 1 383 ? -4.218 -13.589 -26.989 1.00 97.50 383 LEU A O 1
ATOM 2963 N N . GLY A 1 384 ? -4.845 -12.996 -29.076 1.00 97.06 384 GLY A N 1
ATOM 2964 C CA . GLY A 1 384 ? -6.168 -13.605 -28.998 1.00 97.06 384 GLY A CA 1
ATOM 2965 C C . GLY A 1 384 ? -6.122 -15.120 -28.877 1.00 97.06 384 GLY A C 1
ATOM 2966 O O . GLY A 1 384 ? -6.816 -15.655 -28.016 1.00 97.06 384 GLY A O 1
ATOM 2967 N N . ASP A 1 385 ? -5.254 -15.791 -29.638 1.00 97.12 385 ASP A N 1
ATOM 2968 C CA . ASP A 1 385 ? -5.045 -17.242 -29.539 1.00 97.12 385 ASP A CA 1
ATOM 2969 C C . ASP A 1 385 ? -4.623 -17.661 -28.125 1.00 97.12 385 ASP A C 1
ATOM 2971 O O . ASP A 1 385 ? -5.168 -18.605 -27.544 1.00 97.12 385 ASP A O 1
ATOM 2975 N N . VAL A 1 386 ? -3.652 -16.946 -27.545 1.00 96.94 386 VAL A N 1
ATOM 2976 C CA . VAL A 1 386 ? -3.160 -17.230 -26.189 1.00 96.94 386 VAL A CA 1
ATOM 2977 C C . VAL A 1 386 ? -4.251 -16.966 -25.154 1.00 96.94 386 VAL A C 1
ATOM 2979 O O . VAL A 1 386 ? -4.448 -17.787 -24.262 1.00 96.94 386 VAL A O 1
ATOM 2982 N N . LEU A 1 387 ? -4.981 -15.855 -25.278 1.00 97.44 387 LEU A N 1
ATOM 2983 C CA . LEU A 1 387 ? -6.059 -15.518 -24.353 1.00 97.44 387 LEU A CA 1
ATOM 2984 C C . LEU A 1 387 ? -7.212 -16.527 -24.429 1.00 97.44 387 LEU A C 1
ATOM 2986 O O . LEU A 1 387 ? -7.692 -16.958 -23.386 1.00 97.44 387 LEU A O 1
ATOM 2990 N N . ALA A 1 388 ? -7.626 -16.930 -25.631 1.00 97.31 388 ALA A N 1
ATOM 2991 C CA . ALA A 1 388 ? -8.657 -17.947 -25.825 1.00 97.31 388 ALA A CA 1
ATOM 2992 C C . ALA A 1 388 ? -8.233 -19.286 -25.206 1.00 97.31 388 ALA A C 1
ATOM 2994 O O . ALA A 1 388 ? -8.973 -19.856 -24.412 1.00 97.31 388 ALA A O 1
ATOM 2995 N N . THR A 1 389 ? -6.999 -19.723 -25.475 1.00 97.19 389 THR A N 1
ATOM 2996 C CA . THR A 1 389 ? -6.443 -20.963 -24.910 1.00 97.19 389 THR A CA 1
ATOM 2997 C C . THR A 1 389 ? -6.430 -20.942 -23.379 1.00 97.19 389 THR A C 1
ATOM 2999 O O . THR A 1 389 ? -6.800 -21.925 -22.738 1.00 97.19 389 THR A O 1
ATOM 3002 N N . ASP A 1 390 ? -6.010 -19.825 -22.779 1.00 96.31 390 ASP A N 1
ATOM 3003 C CA . ASP A 1 390 ? -5.980 -19.675 -21.324 1.00 96.31 390 ASP A CA 1
ATOM 3004 C C . ASP A 1 390 ? -7.401 -19.723 -20.731 1.00 96.31 390 ASP A C 1
ATOM 3006 O O . ASP A 1 390 ? -7.627 -20.401 -19.726 1.00 96.31 390 ASP A O 1
ATOM 3010 N N . LEU A 1 391 ? -8.373 -19.061 -21.369 1.00 96.00 391 LEU A N 1
ATOM 3011 C CA . LEU A 1 391 ? -9.773 -19.064 -20.934 1.00 96.00 391 LEU A CA 1
ATOM 3012 C C . LEU A 1 391 ? -10.421 -20.451 -21.067 1.00 96.00 391 LEU A C 1
ATOM 3014 O O . LEU A 1 391 ? -11.103 -20.883 -20.137 1.00 96.00 391 LEU A O 1
ATOM 3018 N N . ASP A 1 392 ? -10.159 -21.172 -22.159 1.00 97.06 392 ASP A N 1
ATOM 3019 C CA . ASP A 1 392 ? -10.629 -22.549 -22.376 1.00 97.06 392 ASP A CA 1
ATOM 3020 C C . ASP A 1 392 ? -10.044 -23.522 -21.340 1.00 97.06 392 ASP A C 1
ATOM 3022 O O . ASP A 1 392 ? -10.698 -24.480 -20.925 1.00 97.06 392 ASP A O 1
ATOM 3026 N N . ALA A 1 393 ? -8.833 -23.242 -20.847 1.00 96.56 393 ALA A N 1
ATOM 3027 C CA . ALA A 1 393 ? -8.214 -23.957 -19.733 1.00 96.56 393 ALA A CA 1
ATOM 3028 C C . ALA A 1 393 ? -8.764 -23.544 -18.348 1.00 96.56 393 ALA A C 1
ATOM 3030 O O . ALA A 1 393 ? -8.271 -24.014 -17.318 1.00 96.56 393 ALA A O 1
ATOM 3031 N N . GLY A 1 394 ? -9.768 -22.662 -18.296 1.00 95.00 394 GLY A N 1
ATOM 3032 C CA . GLY A 1 394 ? -10.372 -22.155 -17.063 1.00 95.00 394 GLY A CA 1
ATOM 3033 C C . GLY A 1 394 ? -9.531 -21.099 -16.339 1.00 95.00 394 GLY A C 1
ATOM 3034 O O . GLY A 1 394 ? -9.817 -20.771 -15.184 1.00 95.00 394 GLY A O 1
ATOM 3035 N N . LEU A 1 395 ? -8.490 -20.556 -16.977 1.00 94.06 395 LEU A N 1
ATOM 3036 C CA . LEU A 1 395 ? -7.664 -19.499 -16.404 1.00 94.06 395 LEU A CA 1
ATOM 3037 C C . LEU A 1 395 ? -8.334 -18.147 -16.643 1.00 94.06 395 LEU A C 1
ATOM 3039 O O . LEU A 1 395 ? -8.562 -17.734 -17.775 1.00 94.06 395 LEU A O 1
ATOM 3043 N N . ASN A 1 396 ? -8.613 -17.405 -15.572 1.00 93.56 396 ASN A N 1
ATOM 3044 C CA . ASN A 1 396 ? -9.308 -16.118 -15.656 1.00 93.56 396 ASN A CA 1
ATOM 3045 C C . ASN A 1 396 ? -8.367 -14.963 -16.063 1.00 93.56 396 ASN A C 1
ATOM 3047 O O . ASN A 1 396 ? -8.298 -13.939 -15.385 1.00 93.56 396 ASN A O 1
ATOM 3051 N N . HIS A 1 397 ? -7.586 -15.149 -17.126 1.00 95.94 397 HIS A N 1
ATOM 3052 C CA . HIS A 1 397 ? -6.543 -14.217 -17.542 1.00 95.94 397 HIS A CA 1
ATOM 3053 C C . HIS A 1 397 ? -7.098 -12.988 -18.283 1.00 95.94 397 HIS A C 1
ATOM 3055 O O . HIS A 1 397 ? -8.205 -12.981 -18.832 1.00 95.94 397 HIS A O 1
ATOM 3061 N N . LEU A 1 398 ? -6.295 -11.926 -18.258 1.00 96.94 398 LEU A N 1
ATOM 3062 C CA . LEU A 1 398 ? -6.478 -10.666 -18.970 1.00 96.94 398 LEU A CA 1
ATOM 3063 C C . LEU A 1 398 ? -5.233 -10.378 -19.815 1.00 96.94 398 LEU A C 1
ATOM 3065 O O . LEU A 1 398 ? -4.120 -10.792 -19.460 1.00 96.94 398 LEU A O 1
ATOM 3069 N N . ALA A 1 399 ? -5.414 -9.612 -20.889 1.00 96.81 399 ALA A N 1
ATOM 3070 C CA . ALA A 1 399 ? -4.342 -9.239 -21.800 1.00 96.81 399 ALA A CA 1
ATOM 3071 C C . ALA A 1 399 ? -4.156 -7.718 -21.906 1.00 96.81 399 ALA A C 1
ATOM 3073 O O . ALA A 1 399 ? -5.116 -6.946 -21.901 1.00 96.81 399 ALA A O 1
ATOM 3074 N N . MET A 1 400 ? -2.901 -7.289 -22.027 1.00 95.62 400 MET A N 1
ATOM 3075 C CA . MET A 1 400 ? -2.506 -5.901 -22.257 1.00 95.62 400 MET A CA 1
ATOM 3076 C C . MET A 1 400 ? -1.812 -5.768 -23.608 1.00 95.62 400 MET A C 1
ATOM 3078 O O . MET A 1 400 ? -0.880 -6.510 -23.886 1.00 95.62 400 MET A O 1
ATOM 3082 N N . ALA A 1 401 ? -2.191 -4.770 -24.397 1.00 95.69 401 ALA A N 1
ATOM 3083 C CA . ALA A 1 401 ? -1.455 -4.323 -25.569 1.00 95.69 401 ALA A CA 1
ATOM 3084 C C . ALA A 1 401 ? -0.813 -2.961 -25.281 1.00 95.69 401 ALA A C 1
ATOM 3086 O O . ALA A 1 401 ? -1.507 -1.971 -25.037 1.00 95.69 401 ALA A O 1
ATOM 3087 N N . ARG A 1 402 ? 0.519 -2.906 -25.297 1.00 94.00 402 ARG A N 1
ATOM 3088 C CA . ARG A 1 402 ? 1.286 -1.679 -25.065 1.00 94.00 402 ARG A CA 1
ATOM 3089 C C . ARG A 1 402 ? 1.812 -1.117 -26.379 1.00 94.00 402 ARG A C 1
ATOM 3091 O O . ARG A 1 402 ? 2.355 -1.848 -27.206 1.00 94.00 402 ARG A O 1
ATOM 3098 N N . CYS A 1 403 ? 1.717 0.201 -26.512 1.00 93.06 403 CYS A N 1
ATOM 3099 C CA . CYS A 1 403 ? 2.338 0.974 -27.583 1.00 93.06 403 CYS A CA 1
ATOM 3100 C C . CYS A 1 403 ? 2.887 2.309 -27.048 1.00 93.06 403 CYS A C 1
ATOM 3102 O O . CYS A 1 403 ? 2.707 2.657 -25.880 1.00 93.06 403 CYS A O 1
ATOM 3104 N N . SER A 1 404 ? 3.597 3.035 -27.904 1.00 90.81 404 SER A N 1
ATOM 3105 C CA . SER A 1 404 ? 4.428 4.196 -27.566 1.00 90.81 404 SER A CA 1
ATOM 3106 C C . SER A 1 404 ? 3.693 5.537 -27.601 1.00 90.81 404 SER A C 1
ATOM 3108 O O . SER A 1 404 ? 4.146 6.498 -26.985 1.00 90.81 404 SER A O 1
ATOM 3110 N N . THR A 1 405 ? 2.569 5.648 -28.319 1.00 93.06 405 THR A N 1
ATOM 3111 C CA . THR A 1 405 ? 1.852 6.925 -28.470 1.00 93.06 405 THR A CA 1
ATOM 3112 C C . THR A 1 405 ? 0.341 6.765 -28.390 1.00 93.06 405 THR A C 1
ATOM 3114 O O . THR A 1 405 ? -0.218 5.717 -28.708 1.00 93.06 405 THR A O 1
ATOM 3117 N N . ILE A 1 406 ? -0.342 7.843 -27.994 1.00 94.19 406 ILE A N 1
ATOM 3118 C CA . ILE A 1 406 ? -1.807 7.879 -27.856 1.00 94.19 406 ILE A CA 1
ATOM 3119 C C . ILE A 1 406 ? -2.503 7.578 -29.186 1.00 94.19 406 ILE A C 1
ATOM 3121 O O . ILE A 1 406 ? -3.488 6.844 -29.209 1.00 94.19 406 ILE A O 1
ATOM 3125 N N . GLU A 1 407 ? -1.985 8.100 -30.296 1.00 94.94 407 GLU A N 1
ATOM 3126 C CA . GLU A 1 407 ? -2.560 7.841 -31.618 1.00 94.94 407 GLU A CA 1
ATOM 3127 C C . GLU A 1 407 ? -2.398 6.375 -32.033 1.00 94.94 407 GLU A C 1
ATOM 3129 O O . GLU A 1 407 ? -3.352 5.780 -32.542 1.00 94.94 407 GLU A O 1
ATOM 3134 N N . ARG A 1 408 ? -1.252 5.749 -31.714 1.00 94.56 408 ARG A N 1
ATOM 3135 C CA . ARG A 1 408 ? -1.075 4.300 -31.895 1.00 94.56 408 ARG A CA 1
ATOM 3136 C C . ARG A 1 408 ? -2.051 3.505 -31.037 1.00 94.56 408 ARG A C 1
ATOM 3138 O O . ARG A 1 408 ? -2.703 2.610 -31.562 1.00 94.56 408 ARG A O 1
ATOM 3145 N N . ALA A 1 409 ? -2.250 3.873 -29.772 1.00 95.81 409 ALA A N 1
ATOM 3146 C CA . ALA A 1 409 ? -3.215 3.180 -28.917 1.00 95.81 409 ALA A CA 1
ATOM 3147 C C . ALA A 1 409 ? -4.643 3.284 -29.445 1.00 95.81 409 ALA A C 1
ATOM 3149 O O . ALA A 1 409 ? -5.361 2.291 -29.437 1.00 95.81 409 ALA A O 1
ATOM 3150 N N . LYS A 1 410 ? -5.062 4.455 -29.942 1.00 96.62 410 LYS A N 1
ATOM 3151 C CA . LYS A 1 410 ? -6.383 4.620 -30.567 1.00 96.62 410 LYS A CA 1
ATOM 3152 C C . LYS A 1 410 ? -6.525 3.758 -31.820 1.00 96.62 410 LYS A C 1
ATOM 3154 O O . LYS A 1 410 ? -7.600 3.215 -32.058 1.00 96.62 410 LYS A O 1
ATOM 3159 N N . HIS A 1 411 ? -5.475 3.659 -32.635 1.00 96.69 411 HIS A N 1
ATOM 3160 C CA . HIS A 1 411 ? -5.469 2.802 -33.819 1.00 96.69 411 HIS A CA 1
ATOM 3161 C C . HIS A 1 411 ? -5.571 1.318 -33.446 1.00 96.69 411 HIS A C 1
ATOM 3163 O O . HIS A 1 411 ? -6.512 0.654 -33.874 1.00 96.69 411 HIS A O 1
ATOM 3169 N N . LEU A 1 412 ? -4.680 0.835 -32.578 1.00 97.56 412 LEU A N 1
ATOM 3170 C CA . LEU A 1 412 ? -4.668 -0.548 -32.101 1.00 97.56 412 LEU A CA 1
ATOM 3171 C C . LEU A 1 412 ? -5.966 -0.913 -31.378 1.00 97.56 412 LEU A C 1
ATOM 3173 O O . LEU A 1 412 ? -6.506 -1.986 -31.604 1.00 97.56 412 LEU A O 1
ATOM 3177 N N . HIS A 1 413 ? -6.526 -0.015 -30.563 1.00 98.00 413 HIS A N 1
ATOM 3178 C CA . HIS A 1 413 ? -7.811 -0.239 -29.894 1.00 98.00 413 HIS A CA 1
ATOM 3179 C C . HIS A 1 413 ? -8.943 -0.515 -30.886 1.00 98.00 413 HIS A C 1
ATOM 3181 O O . HIS A 1 413 ? -9.738 -1.423 -30.643 1.00 98.00 413 HIS A O 1
ATOM 3187 N N . ARG A 1 414 ? -8.982 0.182 -32.031 1.00 98.00 414 ARG A N 1
ATOM 3188 C CA . ARG A 1 414 ? -9.944 -0.128 -33.102 1.00 98.00 414 ARG A CA 1
ATOM 3189 C C . ARG A 1 414 ? -9.710 -1.516 -33.693 1.00 98.00 414 ARG A C 1
ATOM 3191 O O . ARG A 1 414 ? -10.683 -2.239 -33.881 1.00 98.00 414 ARG A O 1
ATOM 3198 N N . LEU A 1 415 ? -8.456 -1.893 -33.946 1.00 98.06 415 LEU A N 1
ATOM 3199 C CA . LEU A 1 415 ? -8.119 -3.212 -34.495 1.00 98.06 415 LEU A CA 1
ATOM 3200 C C . LEU A 1 415 ? -8.486 -4.343 -33.527 1.00 98.06 415 LEU A C 1
ATOM 3202 O O . LEU A 1 415 ? -9.202 -5.260 -33.912 1.00 98.06 415 LEU A O 1
ATOM 3206 N N . TYR A 1 416 ? -8.100 -4.235 -32.253 1.00 98.31 416 TYR A N 1
ATOM 3207 C CA . TYR A 1 416 ? -8.485 -5.199 -31.219 1.00 98.31 416 TYR A CA 1
ATOM 3208 C C . TYR A 1 416 ? -10.007 -5.293 -31.061 1.00 98.31 416 TYR A C 1
ATOM 3210 O O . TYR A 1 416 ? -10.533 -6.392 -30.920 1.00 98.31 416 TYR A O 1
ATOM 3218 N N . THR A 1 417 ? -10.724 -4.163 -31.094 1.00 98.12 417 THR A N 1
ATOM 3219 C CA . THR A 1 417 ? -12.196 -4.148 -30.982 1.00 98.12 417 THR A CA 1
ATOM 3220 C C . THR A 1 417 ? -12.863 -4.847 -32.167 1.00 98.12 417 THR A C 1
ATOM 3222 O O . THR A 1 417 ? -13.878 -5.513 -31.982 1.00 98.12 417 THR A O 1
ATOM 3225 N N . LEU A 1 418 ? -12.300 -4.707 -33.371 1.00 97.81 418 LEU A N 1
ATOM 3226 C CA . LEU A 1 418 ? -12.796 -5.378 -34.571 1.00 97.81 418 LEU A CA 1
ATOM 3227 C C . LEU A 1 418 ? -12.495 -6.883 -34.550 1.00 97.81 418 LEU A C 1
ATOM 3229 O O . LEU A 1 418 ? -13.367 -7.671 -34.897 1.00 97.81 418 LEU A O 1
ATOM 3233 N N . ALA A 1 419 ? -11.283 -7.267 -34.144 1.00 97.50 419 ALA A N 1
ATOM 3234 C CA . ALA A 1 419 ? -10.846 -8.661 -34.119 1.00 97.50 419 ALA A CA 1
ATOM 3235 C C . ALA A 1 419 ? -11.514 -9.470 -32.993 1.00 97.50 419 ALA A C 1
ATOM 3237 O O . ALA A 1 419 ? -11.874 -10.625 -33.194 1.00 97.50 419 ALA A O 1
ATOM 3238 N N . TYR A 1 420 ? -11.719 -8.855 -31.821 1.00 97.38 420 TYR A N 1
ATOM 3239 C CA . TYR A 1 420 ? -12.220 -9.530 -30.620 1.00 97.38 420 TYR A CA 1
ATOM 3240 C C . TYR A 1 420 ? -13.341 -8.749 -29.914 1.00 97.38 420 TYR A C 1
ATOM 3242 O O . TYR A 1 420 ? -13.172 -8.320 -28.765 1.00 97.38 420 TYR A O 1
ATOM 3250 N N . PRO A 1 421 ? -14.511 -8.563 -30.552 1.00 97.06 421 PRO A N 1
ATOM 3251 C CA . PRO A 1 421 ? -15.620 -7.806 -29.968 1.00 97.06 421 PRO A CA 1
ATOM 3252 C C . PRO A 1 421 ? -16.135 -8.412 -28.650 1.00 97.06 421 PRO A C 1
ATOM 3254 O O . PRO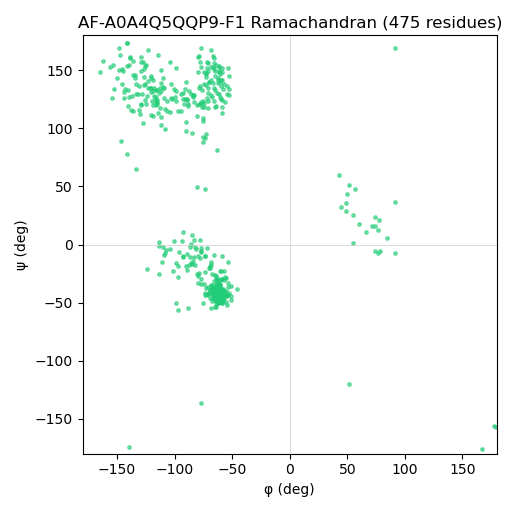 A 1 421 ? -16.486 -7.671 -27.729 1.00 97.06 421 PRO A O 1
ATOM 3257 N N . ASP A 1 422 ? -16.105 -9.741 -28.514 1.00 96.19 422 ASP A N 1
ATOM 3258 C CA . ASP A 1 422 ? -16.572 -10.456 -27.315 1.00 96.19 422 ASP A CA 1
ATOM 3259 C C . ASP A 1 422 ? -15.697 -10.197 -26.081 1.00 96.19 422 ASP A C 1
ATOM 3261 O O . ASP A 1 422 ? -16.175 -10.227 -24.946 1.00 96.19 422 ASP A O 1
ATOM 3265 N N . TYR A 1 423 ? -14.425 -9.854 -26.292 1.00 97.19 423 TYR A N 1
ATOM 3266 C CA . TYR A 1 423 ? -13.494 -9.463 -25.232 1.00 97.19 423 TYR A CA 1
ATOM 3267 C C . TYR A 1 423 ? -13.634 -8.002 -24.802 1.00 97.19 423 TYR A C 1
ATOM 3269 O O . TYR A 1 423 ? -12.966 -7.590 -23.849 1.00 97.19 423 TYR A O 1
ATOM 3277 N N . ARG A 1 424 ? -14.501 -7.236 -25.478 1.00 97.56 424 ARG A N 1
ATOM 3278 C CA . ARG A 1 424 ? -14.825 -5.828 -25.206 1.00 97.56 424 ARG A CA 1
ATOM 3279 C C . ARG A 1 424 ? -13.590 -4.971 -24.889 1.00 97.56 424 ARG A C 1
ATOM 3281 O O . ARG A 1 424 ? -13.523 -4.407 -23.797 1.00 97.56 424 ARG A O 1
ATOM 3288 N N . PRO A 1 425 ? -12.608 -4.864 -25.805 1.00 97.94 425 PRO A N 1
ATOM 3289 C CA . PRO A 1 425 ? -11.349 -4.191 -25.516 1.00 97.94 425 PRO A CA 1
ATOM 3290 C C . PRO A 1 425 ? -11.553 -2.744 -25.066 1.00 97.94 425 PRO A C 1
ATOM 3292 O O . PRO A 1 425 ? -12.331 -1.992 -25.658 1.00 97.94 425 PRO A O 1
ATOM 3295 N N . VAL A 1 426 ? -10.805 -2.323 -24.049 1.00 97.12 426 VAL A N 1
ATOM 3296 C CA . VAL A 1 426 ? -10.802 -0.939 -23.550 1.00 97.12 426 VAL A CA 1
ATOM 3297 C C . VAL A 1 426 ? -9.451 -0.270 -23.778 1.00 97.12 426 VAL A C 1
ATOM 3299 O O . VAL A 1 426 ? -8.438 -0.929 -24.001 1.00 97.12 426 VAL A O 1
ATOM 3302 N N . ILE A 1 427 ? -9.416 1.060 -23.702 1.00 95.94 427 ILE A N 1
ATOM 3303 C CA . ILE A 1 427 ? -8.201 1.861 -23.888 1.00 95.94 427 ILE A CA 1
ATOM 3304 C C . ILE A 1 427 ? -7.923 2.733 -22.663 1.00 95.94 427 ILE A C 1
ATOM 3306 O O . ILE A 1 427 ? -8.850 3.304 -22.081 1.00 95.94 427 ILE A O 1
ATOM 3310 N N . VAL A 1 428 ? -6.651 2.857 -22.276 1.00 92.12 428 VAL A N 1
ATOM 3311 C CA . VAL A 1 428 ? -6.200 3.762 -21.210 1.00 92.12 428 VAL A CA 1
ATOM 3312 C C . VAL A 1 428 ? -5.026 4.631 -21.661 1.00 92.12 428 VAL A C 1
ATOM 3314 O O . VAL A 1 428 ? -3.949 4.128 -21.971 1.00 92.12 428 VAL A O 1
ATOM 3317 N N . HIS A 1 429 ? -5.207 5.955 -21.629 1.00 91.44 429 HIS A N 1
ATOM 3318 C CA . HIS A 1 429 ? -4.145 6.931 -21.893 1.00 91.44 429 HIS A CA 1
ATOM 3319 C C . HIS A 1 429 ? -4.313 8.246 -21.110 1.00 91.44 429 HIS A C 1
ATOM 3321 O O . HIS A 1 429 ? -5.352 8.526 -20.498 1.00 91.44 429 HIS A O 1
ATOM 3327 N N . SER A 1 430 ? -3.271 9.084 -21.120 1.00 85.31 430 SER A N 1
ATOM 3328 C CA . SER A 1 430 ? -3.194 10.312 -20.313 1.00 85.31 430 SER A CA 1
ATOM 3329 C C . SER A 1 430 ? -4.257 11.365 -20.667 1.00 85.31 430 SER A C 1
ATOM 3331 O O . SER A 1 430 ? -4.765 12.012 -19.757 1.00 85.31 430 SER A O 1
ATOM 3333 N N . GLN A 1 431 ? -4.647 11.481 -21.945 1.00 89.25 431 GLN A N 1
ATOM 3334 C CA . GLN A 1 431 ? -5.669 12.436 -22.422 1.00 89.25 431 GLN A CA 1
ATOM 3335 C C . GLN A 1 431 ? -7.132 12.088 -22.065 1.00 89.25 431 GLN A C 1
ATOM 3337 O O . GLN A 1 431 ? -8.008 12.917 -22.289 1.00 89.25 431 GLN A O 1
ATOM 3342 N N . GLN A 1 432 ? -7.430 10.894 -21.537 1.00 87.62 432 GLN A N 1
ATOM 3343 C CA . GLN A 1 432 ? -8.795 10.566 -21.093 1.00 87.62 432 GLN A CA 1
ATOM 3344 C C . GLN A 1 432 ? -9.166 11.306 -19.813 1.00 87.62 432 GLN A C 1
ATOM 3346 O O . GLN A 1 432 ? -8.312 11.556 -18.954 1.00 87.62 432 GLN A O 1
ATOM 3351 N N . SER A 1 433 ? -10.463 11.559 -19.632 1.00 87.38 433 SER A N 1
ATOM 3352 C CA . SER A 1 433 ? -10.964 12.039 -18.350 1.00 87.38 433 SER A CA 1
ATOM 3353 C C . SER A 1 433 ? -10.704 11.010 -17.241 1.00 87.38 433 SER A C 1
ATOM 3355 O O . SER A 1 433 ? -10.645 9.795 -17.460 1.00 87.38 433 SER A O 1
ATOM 3357 N N . LEU A 1 434 ? -10.590 11.488 -15.997 1.00 77.25 434 LEU A N 1
ATOM 3358 C CA . LEU A 1 434 ? -10.440 10.606 -14.833 1.00 77.25 434 LEU A CA 1
ATOM 3359 C C . LEU A 1 434 ? -11.617 9.634 -14.679 1.00 77.25 434 LEU A C 1
ATOM 3361 O O . LEU A 1 434 ? -11.433 8.541 -14.146 1.00 77.25 434 LEU A O 1
ATOM 3365 N N . LYS A 1 435 ? -12.815 10.032 -15.124 1.00 82.88 435 LYS A N 1
ATOM 3366 C CA . LYS A 1 435 ? -14.017 9.198 -15.080 1.00 82.88 435 LYS A CA 1
ATOM 3367 C C . LYS A 1 435 ? -13.896 8.023 -16.053 1.00 82.88 435 LYS A C 1
ATOM 3369 O O . LYS A 1 435 ? -13.948 6.887 -15.597 1.00 82.88 435 LYS A O 1
ATOM 3374 N N . GLU A 1 436 ? -13.626 8.289 -17.330 1.00 88.50 436 GLU A N 1
ATOM 3375 C CA . GLU A 1 436 ? -13.471 7.245 -18.360 1.00 88.50 436 GLU A CA 1
ATOM 3376 C C . GLU A 1 436 ? -12.351 6.266 -18.002 1.00 88.50 436 GLU A C 1
ATOM 3378 O O . GLU A 1 436 ? -12.520 5.052 -18.073 1.00 88.50 436 GLU A O 1
ATOM 3383 N N . ARG A 1 437 ? -11.208 6.783 -17.528 1.00 86.38 437 ARG A N 1
ATOM 3384 C CA . ARG A 1 437 ? -10.096 5.932 -17.090 1.00 86.38 437 ARG A CA 1
ATOM 3385 C C . ARG A 1 437 ? -10.516 4.997 -15.956 1.00 86.38 437 ARG A C 1
ATOM 3387 O O . ARG A 1 437 ? -10.176 3.818 -15.975 1.00 86.38 437 ARG A O 1
ATOM 3394 N N . ARG A 1 438 ? -11.239 5.514 -14.957 1.00 82.81 438 ARG A N 1
ATOM 3395 C CA . ARG A 1 438 ? -11.740 4.704 -13.836 1.00 82.81 438 ARG A CA 1
ATOM 3396 C C . ARG A 1 438 ? -12.744 3.658 -14.300 1.00 82.81 438 ARG A C 1
ATOM 3398 O O . ARG A 1 438 ? -12.672 2.534 -13.818 1.00 82.81 438 ARG A O 1
ATOM 3405 N N . GLU A 1 439 ? -13.639 4.010 -15.214 1.00 88.19 439 GLU A N 1
ATOM 3406 C CA . GLU A 1 439 ? -14.639 3.095 -15.769 1.00 88.19 439 GLU A CA 1
ATOM 3407 C C . GLU A 1 439 ? -13.981 1.953 -16.549 1.00 88.19 439 GLU A C 1
ATOM 3409 O O . GLU A 1 439 ? -14.272 0.792 -16.269 1.00 88.19 439 GLU A O 1
ATOM 3414 N N . ASN A 1 440 ? -13.013 2.255 -17.419 1.00 91.62 440 ASN A N 1
ATOM 3415 C CA . ASN A 1 440 ? -12.281 1.240 -18.179 1.00 91.62 440 ASN A CA 1
ATOM 3416 C C . ASN A 1 440 ? -11.487 0.301 -17.261 1.00 91.62 440 ASN A C 1
ATOM 3418 O O . ASN A 1 440 ? -11.584 -0.917 -17.383 1.00 91.62 440 ASN A O 1
ATOM 3422 N N . LEU A 1 441 ? -10.753 0.848 -16.285 1.00 88.50 441 LEU A N 1
ATOM 3423 C CA . LEU A 1 441 ? -10.027 0.032 -15.303 1.00 88.50 441 LEU A CA 1
ATOM 3424 C C . LEU A 1 441 ? -10.968 -0.801 -14.420 1.00 88.50 441 LEU A C 1
ATOM 3426 O O . LEU A 1 441 ? -10.611 -1.905 -14.015 1.00 88.50 441 LEU A O 1
ATOM 3430 N N . ALA A 1 442 ? -12.160 -0.290 -14.102 1.00 85.94 442 ALA A N 1
ATOM 3431 C CA . ALA A 1 442 ? -13.169 -1.047 -13.370 1.00 85.94 442 ALA A CA 1
ATOM 3432 C C . ALA A 1 442 ? -13.747 -2.189 -14.218 1.00 85.94 442 ALA A C 1
ATOM 3434 O O . ALA A 1 442 ? -13.937 -3.278 -13.686 1.00 85.94 442 ALA A O 1
ATOM 3435 N N . ALA A 1 443 ? -13.967 -1.974 -15.519 1.00 91.00 443 ALA A N 1
ATOM 3436 C CA . ALA A 1 443 ? -14.413 -3.018 -16.439 1.00 91.00 443 ALA A CA 1
ATOM 3437 C C . ALA A 1 443 ? -13.410 -4.184 -16.511 1.00 91.00 443 ALA A C 1
ATOM 3439 O O . ALA A 1 443 ? -13.819 -5.338 -16.427 1.00 91.00 443 ALA A O 1
ATOM 3440 N N . LEU A 1 444 ? -12.102 -3.898 -16.561 1.00 91.81 444 LEU A N 1
ATOM 3441 C CA . LEU A 1 444 ? -11.058 -4.932 -16.464 1.00 91.81 444 LEU A CA 1
ATOM 3442 C C . LEU A 1 444 ? -11.108 -5.698 -15.143 1.00 91.81 444 LEU A C 1
ATOM 3444 O O . LEU A 1 444 ? -11.094 -6.922 -15.145 1.00 91.81 444 LEU A O 1
ATOM 3448 N N . ARG A 1 445 ? -11.197 -4.991 -14.009 1.00 88.19 445 ARG A N 1
ATOM 3449 C CA . ARG A 1 445 ? -11.247 -5.627 -12.678 1.00 88.19 445 ARG A CA 1
ATOM 3450 C C . ARG A 1 445 ? -12.486 -6.496 -12.470 1.00 88.19 445 ARG A C 1
ATOM 3452 O O . ARG A 1 445 ? -12.432 -7.436 -11.689 1.00 88.19 445 ARG A O 1
ATOM 3459 N N . ARG A 1 446 ? -13.596 -6.169 -13.136 1.00 89.75 446 ARG A N 1
ATOM 3460 C CA . ARG A 1 446 ? -14.830 -6.969 -13.130 1.00 89.75 446 ARG A CA 1
ATOM 3461 C C . ARG A 1 446 ? -14.849 -8.064 -14.196 1.00 89.75 446 ARG A C 1
ATOM 3463 O O . ARG A 1 446 ? -15.817 -8.809 -14.253 1.00 89.75 446 ARG A O 1
ATOM 3470 N N . PHE A 1 447 ? -13.808 -8.161 -15.026 1.00 92.19 447 PHE A N 1
ATOM 3471 C CA . PHE A 1 447 ? -13.746 -9.053 -16.187 1.00 92.19 447 PHE A CA 1
ATOM 3472 C C . PHE A 1 447 ? -14.840 -8.790 -17.238 1.00 92.19 447 PHE A C 1
ATOM 3474 O O . PHE A 1 447 ? -15.053 -9.618 -18.121 1.00 92.19 447 PHE A O 1
ATOM 3481 N N . ASP A 1 448 ? -15.482 -7.614 -17.191 1.00 93.19 448 ASP A N 1
ATOM 3482 C CA . ASP A 1 448 ? -16.389 -7.133 -18.243 1.00 93.19 448 ASP A CA 1
ATOM 3483 C C . ASP A 1 448 ? -15.623 -6.884 -19.552 1.00 93.19 448 ASP A C 1
ATOM 3485 O O . ASP A 1 448 ? -16.208 -6.914 -20.629 1.00 93.19 448 ASP A O 1
ATOM 3489 N N . SER A 1 449 ? -14.323 -6.598 -19.440 1.00 96.44 449 SER A N 1
ATOM 3490 C CA . SER A 1 449 ? -13.364 -6.449 -20.534 1.00 96.44 449 SER A CA 1
ATOM 3491 C C . SER A 1 449 ? -12.178 -7.372 -20.282 1.00 96.44 449 SER A C 1
ATOM 3493 O O . SER A 1 449 ? -11.663 -7.423 -19.162 1.00 96.44 449 SER A O 1
ATOM 3495 N N . ARG A 1 450 ? -11.697 -8.046 -21.330 1.00 97.56 450 ARG A N 1
ATOM 3496 C CA . ARG A 1 450 ? -10.544 -8.959 -21.262 1.00 97.56 450 ARG A CA 1
ATOM 3497 C C . ARG A 1 450 ? -9.242 -8.362 -21.790 1.00 97.56 450 ARG A C 1
ATOM 3499 O O . ARG A 1 450 ? -8.170 -8.816 -21.394 1.00 97.56 450 ARG A O 1
ATOM 3506 N N . ILE A 1 451 ? -9.328 -7.338 -22.641 1.00 97.81 451 ILE A N 1
ATOM 3507 C CA . ILE A 1 451 ? -8.172 -6.716 -23.301 1.00 97.81 451 ILE A CA 1
ATOM 3508 C C . ILE A 1 451 ? -8.097 -5.230 -22.950 1.00 97.81 451 ILE A C 1
ATOM 3510 O O . ILE A 1 451 ? -9.096 -4.515 -23.022 1.00 97.81 451 ILE A O 1
ATOM 3514 N N . ILE A 1 452 ? -6.902 -4.745 -22.612 1.00 96.69 452 ILE A N 1
ATOM 3515 C CA . ILE A 1 452 ? -6.613 -3.314 -22.467 1.00 96.69 452 ILE A CA 1
ATOM 3516 C C . ILE A 1 452 ? -5.506 -2.862 -23.408 1.00 96.69 452 ILE A C 1
ATOM 3518 O O . ILE A 1 452 ? -4.431 -3.448 -23.430 1.00 96.69 452 ILE A O 1
ATOM 3522 N N . VAL A 1 453 ? -5.736 -1.767 -24.127 1.00 96.69 453 VAL A N 1
ATOM 3523 C CA . VAL A 1 453 ? -4.708 -1.065 -24.902 1.00 96.69 453 VAL A CA 1
ATOM 3524 C C . VAL A 1 453 ? -4.216 0.145 -24.109 1.00 96.69 453 VAL A C 1
ATOM 3526 O O . VAL A 1 453 ? -5.025 0.965 -23.669 1.00 96.69 453 VAL A O 1
ATOM 3529 N N . CYS A 1 454 ? -2.906 0.286 -23.905 1.00 93.06 454 CYS A N 1
ATOM 3530 C CA . CYS A 1 454 ? -2.345 1.372 -23.098 1.00 93.06 454 CYS A CA 1
ATOM 3531 C C . CYS A 1 454 ? -1.066 2.001 -23.676 1.00 93.06 454 CYS A C 1
ATOM 3533 O O . CYS A 1 454 ? -0.361 1.417 -24.502 1.00 93.06 454 CYS A O 1
ATOM 3535 N N . VAL A 1 455 ? -0.781 3.220 -23.202 1.00 88.44 455 VAL A N 1
ATOM 3536 C CA . VAL A 1 455 ? 0.438 3.997 -23.496 1.00 88.44 455 VAL A CA 1
ATOM 3537 C C . VAL A 1 455 ? 1.015 4.483 -22.187 1.00 88.44 455 VAL A C 1
ATOM 3539 O O . VAL A 1 455 ? 0.363 5.300 -21.545 1.00 88.44 455 VAL A O 1
ATOM 3542 N N . ASP A 1 456 ? 2.189 3.984 -21.793 1.00 69.94 456 ASP A N 1
ATOM 3543 C CA . ASP A 1 456 ? 2.915 4.383 -20.568 1.00 69.94 456 ASP A CA 1
ATOM 3544 C C . ASP A 1 456 ? 2.030 4.503 -19.317 1.00 69.94 456 ASP A C 1
ATOM 3546 O O . ASP A 1 456 ? 2.227 5.318 -18.419 1.00 69.94 456 ASP A O 1
ATOM 3550 N N . MET A 1 457 ? 1.005 3.661 -19.282 1.00 64.00 457 MET A N 1
ATOM 3551 C CA . MET A 1 457 ? -0.030 3.589 -18.269 1.00 64.00 457 MET A CA 1
ATOM 3552 C C . MET A 1 457 ? -0.183 2.104 -17.952 1.00 64.00 457 MET A C 1
ATOM 3554 O O . MET A 1 457 ? -0.067 1.283 -18.859 1.00 64.00 457 MET A O 1
ATOM 3558 N N . LEU A 1 458 ? -0.429 1.763 -16.684 1.00 68.50 458 LEU A N 1
ATOM 3559 C CA . LEU A 1 458 ? -0.261 0.406 -16.117 1.00 68.50 458 LEU A CA 1
ATOM 3560 C C . LEU A 1 458 ? 1.196 0.010 -15.803 1.00 68.50 458 LEU A C 1
ATOM 3562 O O . LEU A 1 458 ? 1.507 -1.171 -15.689 1.00 68.50 458 LEU A O 1
ATOM 3566 N N . GLY A 1 459 ? 2.079 1.000 -15.654 1.00 66.69 459 GLY A N 1
ATOM 3567 C CA . GLY A 1 459 ? 3.412 0.803 -15.088 1.00 66.69 459 GLY A CA 1
ATOM 3568 C C . GLY A 1 459 ? 3.374 0.674 -13.562 1.00 66.69 459 GLY A C 1
ATOM 3569 O O . GLY A 1 459 ? 2.519 0.006 -12.982 1.00 66.69 459 GLY A O 1
ATOM 3570 N N . GLU A 1 460 ? 4.302 1.341 -12.889 1.00 66.31 460 GLU A N 1
ATOM 3571 C CA . GLU A 1 460 ? 4.442 1.261 -11.436 1.00 66.31 460 GLU A CA 1
ATOM 3572 C C . GLU A 1 460 ? 3.177 1.680 -10.669 1.00 66.31 460 GLU A C 1
ATOM 3574 O O . GLU A 1 460 ? 2.561 2.716 -10.934 1.00 66.31 460 GLU A O 1
ATOM 3579 N N . GLY A 1 461 ? 2.801 0.864 -9.681 1.00 61.38 461 GLY A N 1
ATOM 3580 C CA . GLY A 1 461 ? 1.616 1.075 -8.841 1.00 61.38 461 GLY A CA 1
ATOM 3581 C C . GLY A 1 461 ? 0.301 0.560 -9.410 1.00 61.38 461 GLY A C 1
ATOM 3582 O O . GLY A 1 461 ? -0.751 0.791 -8.812 1.00 61.38 461 GLY A O 1
ATOM 3583 N N . PHE A 1 462 ? 0.329 -0.128 -10.553 1.00 76.06 462 PHE A N 1
ATOM 3584 C CA . PHE A 1 462 ? -0.811 -0.898 -11.029 1.00 76.06 462 PHE A CA 1
ATOM 3585 C C . PHE A 1 462 ? -0.659 -2.371 -10.636 1.00 76.06 462 PHE A C 1
ATOM 3587 O O . PHE A 1 462 ? 0.251 -3.053 -11.097 1.00 76.06 462 PHE A O 1
ATOM 3594 N N . ASP A 1 463 ? -1.560 -2.856 -9.782 1.00 74.75 463 ASP A N 1
ATOM 3595 C CA . ASP A 1 463 ? -1.614 -4.256 -9.355 1.00 74.75 463 ASP A CA 1
ATOM 3596 C C . ASP A 1 463 ? -2.905 -4.903 -9.872 1.00 74.75 463 ASP A C 1
ATOM 3598 O O . ASP A 1 463 ? -4.014 -4.501 -9.498 1.00 74.75 463 ASP A O 1
ATOM 3602 N N . LEU A 1 464 ? -2.747 -5.862 -10.784 1.00 85.44 464 LEU A N 1
ATOM 3603 C CA . LEU A 1 464 ? -3.815 -6.697 -11.330 1.00 85.44 464 LEU A CA 1
ATOM 3604 C C . LEU A 1 464 ? -3.231 -8.087 -11.627 1.00 85.44 464 LEU A C 1
ATOM 3606 O O . LEU A 1 464 ? -2.701 -8.305 -12.720 1.00 85.44 464 LEU A O 1
ATOM 3610 N N . PRO A 1 465 ? -3.260 -9.014 -10.653 1.00 84.81 465 PRO A N 1
ATOM 3611 C CA . PRO A 1 465 ? -2.617 -10.320 -10.768 1.00 84.81 465 PRO A CA 1
ATOM 3612 C C . PRO A 1 465 ? -3.062 -11.137 -11.982 1.00 84.81 465 PRO A C 1
ATOM 3614 O O . PRO A 1 465 ? -2.279 -11.949 -12.471 1.00 84.81 465 PRO A O 1
ATOM 3617 N N . GLU A 1 466 ? -4.281 -10.934 -12.469 1.00 92.31 466 GLU A N 1
ATOM 3618 C CA . GLU A 1 466 ? -4.883 -11.629 -13.607 1.00 92.31 466 GLU A CA 1
ATOM 3619 C C . GLU A 1 466 ? -4.387 -11.116 -14.965 1.00 92.31 466 GLU A C 1
ATOM 3621 O O . GLU A 1 466 ? -4.600 -11.776 -15.982 1.00 92.31 466 GLU A O 1
ATOM 3626 N N . LEU A 1 467 ? -3.674 -9.985 -15.005 1.00 92.31 467 LEU A N 1
ATOM 3627 C CA . LEU A 1 467 ? -3.019 -9.492 -16.214 1.00 92.31 467 LEU A CA 1
ATOM 3628 C C . LEU A 1 467 ? -1.779 -10.350 -16.514 1.00 92.31 467 LEU A C 1
ATOM 3630 O O . LEU A 1 467 ? -0.696 -10.116 -15.975 1.00 92.31 467 LEU A O 1
ATOM 3634 N N . LYS A 1 468 ? -1.958 -11.398 -17.328 1.00 93.38 468 LYS A N 1
ATOM 3635 C CA . LYS A 1 468 ? -0.946 -12.443 -17.582 1.00 93.38 468 LYS A CA 1
ATOM 3636 C C . LYS A 1 468 ? -0.363 -12.436 -18.989 1.00 93.38 468 LYS A C 1
ATOM 3638 O O . LYS A 1 468 ? 0.682 -13.048 -19.196 1.00 93.38 468 LYS A O 1
ATOM 3643 N N . ILE A 1 469 ? -1.000 -11.738 -19.925 1.00 95.06 469 ILE A N 1
ATOM 3644 C CA . ILE A 1 469 ? -0.591 -11.691 -21.331 1.00 95.06 469 ILE A CA 1
ATOM 3645 C C . ILE A 1 469 ? -0.244 -10.245 -21.690 1.00 95.06 469 ILE A C 1
ATOM 3647 O O . ILE A 1 469 ? -1.006 -9.328 -21.385 1.00 95.06 469 ILE A O 1
ATOM 3651 N N . ALA A 1 470 ? 0.903 -10.033 -22.335 1.00 94.44 470 ALA A N 1
ATOM 3652 C CA . ALA A 1 470 ? 1.343 -8.716 -22.783 1.00 94.44 470 ALA A CA 1
ATOM 3653 C C . ALA A 1 470 ? 1.783 -8.757 -24.254 1.00 94.44 470 ALA A C 1
ATOM 3655 O O . ALA A 1 470 ? 2.773 -9.404 -24.587 1.00 94.44 470 ALA A O 1
ATOM 3656 N N . ALA A 1 471 ? 1.068 -8.031 -25.112 1.00 95.19 471 ALA A N 1
ATOM 3657 C CA . ALA A 1 471 ? 1.470 -7.695 -26.472 1.00 95.19 471 ALA A CA 1
ATOM 3658 C C . ALA A 1 471 ? 2.272 -6.390 -26.469 1.00 95.19 471 ALA A C 1
ATOM 3660 O O . ALA A 1 471 ? 1.801 -5.351 -25.997 1.00 95.19 471 ALA A O 1
ATOM 3661 N N . LEU A 1 472 ? 3.488 -6.439 -27.008 1.00 94.12 472 LEU A N 1
ATOM 3662 C CA . LEU A 1 472 ? 4.369 -5.283 -27.151 1.00 94.12 472 LEU A CA 1
ATOM 3663 C C . LEU A 1 472 ? 4.432 -4.903 -28.633 1.00 94.12 472 LEU A C 1
ATOM 3665 O O . LEU A 1 472 ? 5.158 -5.534 -29.393 1.00 94.12 472 LEU A O 1
ATOM 3669 N N . HIS A 1 473 ? 3.661 -3.890 -29.031 1.00 93.81 473 HIS A N 1
ATOM 3670 C CA . HIS A 1 473 ? 3.594 -3.442 -30.430 1.00 93.81 473 HIS A CA 1
ATOM 3671 C C . HIS A 1 473 ? 4.763 -2.538 -30.828 1.00 93.81 473 HIS A C 1
ATOM 3673 O O . HIS A 1 473 ? 5.124 -2.459 -31.997 1.00 93.81 473 HIS A O 1
ATOM 3679 N N . ASP A 1 474 ? 5.360 -1.853 -29.853 1.00 88.38 474 ASP A N 1
ATOM 3680 C CA . ASP A 1 474 ? 6.469 -0.933 -30.076 1.00 88.38 474 ASP A CA 1
ATOM 3681 C C . ASP A 1 474 ? 7.648 -1.283 -29.174 1.00 88.38 474 ASP A C 1
ATOM 3683 O O . ASP A 1 474 ? 7.475 -1.649 -28.007 1.00 88.38 474 ASP A O 1
ATOM 3687 N N . HIS A 1 475 ? 8.863 -1.113 -29.694 1.00 71.00 475 HIS A N 1
ATOM 3688 C CA . HIS A 1 475 ? 10.074 -1.263 -28.899 1.00 71.00 475 HIS A CA 1
ATOM 3689 C C . HIS A 1 475 ? 10.155 -0.186 -27.813 1.00 71.00 475 HIS A C 1
ATOM 3691 O O . HIS A 1 475 ? 9.996 1.007 -28.080 1.00 71.00 475 HIS A O 1
ATOM 3697 N N . HIS A 1 476 ? 10.464 -0.614 -26.590 1.00 58.75 476 HIS A N 1
ATOM 3698 C CA . HIS A 1 476 ? 10.885 0.295 -25.533 1.00 58.75 476 HIS A CA 1
ATOM 3699 C C . HIS A 1 476 ? 12.299 0.787 -25.859 1.00 58.75 476 HIS A C 1
ATOM 3701 O O . HIS A 1 476 ? 13.180 -0.037 -26.113 1.00 58.75 476 HIS A O 1
ATOM 3707 N N . LYS A 1 477 ? 12.501 2.107 -25.894 1.00 42.50 477 LYS A N 1
ATOM 3708 C CA . LYS A 1 477 ? 13.850 2.686 -25.938 1.00 42.50 477 LYS A CA 1
ATOM 3709 C C . LYS A 1 477 ? 14.536 2.579 -24.586 1.00 42.50 477 LYS A C 1
ATOM 3711 O O . LYS A 1 477 ? 13.808 2.615 -23.564 1.00 42.50 477 LYS A O 1
#

pLDDT: mean 90.9, std 12.19, range [27.53, 98.88]

Solvent-accessible surface area (backbone atoms only — not comparable to full-atom values): 26064 Å² total; per-residue (Å²): 136,87,81,80,82,76,84,77,75,86,60,87,73,71,79,76,44,67,76,43,70,32,49,44,68,56,43,46,56,26,44,40,54,56,92,79,15,44,34,36,19,42,67,41,77,58,47,80,42,80,39,48,60,40,82,48,77,57,97,92,45,57,31,36,33,34,69,46,98,88,70,47,36,37,35,40,25,37,63,92,71,91,70,88,68,99,50,67,29,31,36,38,26,62,68,38,80,46,75,65,44,35,33,55,32,26,73,73,62,57,47,42,73,67,31,69,67,44,42,46,62,76,78,50,53,70,68,61,40,42,54,50,47,51,52,29,46,56,36,30,63,91,29,51,43,95,45,74,36,42,78,59,51,102,91,41,72,65,39,66,32,39,48,68,65,30,53,54,43,48,55,32,52,56,58,39,64,76,75,50,61,68,39,33,23,38,29,38,37,81,76,51,42,60,67,58,35,54,46,51,49,42,43,68,70,42,50,64,20,29,36,35,36,23,84,39,71,53,33,27,54,54,52,42,55,33,48,29,59,45,57,57,36,51,83,20,67,26,25,45,86,84,36,52,43,39,33,31,26,44,52,75,61,58,52,87,40,60,68,53,43,49,62,54,53,60,64,24,25,32,39,25,27,27,47,78,37,56,56,65,28,55,69,73,37,42,50,42,48,42,69,63,34,55,28,40,36,31,45,55,37,26,70,63,74,46,70,53,50,57,54,55,50,40,54,26,49,73,34,91,77,54,31,48,35,43,31,32,18,58,47,67,44,21,89,86,69,45,66,46,76,58,49,76,60,32,75,51,55,60,71,56,39,45,77,73,56,58,43,79,87,82,87,85,78,92,77,78,46,95,47,71,68,48,28,48,50,49,44,53,53,52,49,48,54,53,50,51,53,38,45,76,72,71,40,82,62,26,37,37,38,40,32,87,38,69,69,55,30,56,51,50,40,52,52,48,33,70,76,38,56,90,37,41,52,37,67,41,55,87,90,53,54,76,64,60,44,48,51,42,55,47,31,44,77,68,62,70,17,38,34,36,24,18,29,98,52,80,54,90,55,59,89,57,90,43,61,74,42,77,43,74,76,47,85,83,130

Foldseek 3Di:
DDDDDDDDDDDPVQPPFDWAWAFDQFDWQAWDDDVNWTKTATDGHTDTFTWRWDWDADPNWIATWTQGPVRWIETEGQDDDPDDDPTQWYKHFHPRPDSVSNRVSRVVVRIDTPPPDHHYLVPDDLVRLLVVLVVLLVLLVVQFAQDDWDDDDPVGHTQFHAHPLLSQQLVLVVVCVVPDQWAEEAADAPLNCLLLSVLSNCSVVSWSQEEEEEADPLQLVVSQVCQSVSNCCCVSSRGPPRRTGWTEIEDDAADADLVSLCSRRSNTSYYGYYLVRLLPHDPVNLLSNLVSGQAYEYEQLLQVPDPSNVVSQCSQSVDVVHRHHYYYHNDQHHPVRHGRDIDHSYHDDPVVCVVVPSDDDDDDDDADAPDLVRRLVRLLVVLVVVLVVCVVVVQLAAEEEEDADPVVLVVSQVVNCVVCVVLVEEEDEDPDDPVSNVVNVVCVVVSVHRYYYYHPPCPPSNDDPRHRHYRYSDDDD

Secondary structure (DSSP, 8-state):
----PPPPPPPGGGGSSPEEEEEEPPEEEEEEEETTEEEEEEEE--EEEEEE-EEEEETTEEEEEEE-TTS-EEEEESS--SSPP-SSEEEE-TT-SSHHHHHHHHHTT--EEEESPPBPGGGS-HHHHHHHHHHHHHTTTTTB---B-B--BTTB--B--B-HHHHHHHHHHHHHHTT--SPEEEE--TTS-HHHHHHHHHHHHT-SSEEEEESSHHHHHHHHHHHHHTTTTTTTTSB-TTSPPPPEEE--S---SHHHHHHHHTT-SEEEEEHHHHTTS-HHHHHHHHHH-SEEEEESGGGTTSHHHHHHHHHHHTSSSPPPEEEEES-SB-TTSSBPSSEEEEE--HHHHHHTTSSPPP-------SSHHHHHHHHHHHHHHHHHHHHHTT---EEEEEESSHHHHHHHHHHHHHH-GGG--EEE-TTS-HHHHHHHHHHHHTTS-SEEEEES-S-TT---TTEEEEEE-S---

Mean predicted aligned error: 7.64 Å

Radius of gyration: 25.33 Å; Cα contacts (8 Å, |Δi|>4): 911; chains: 1; bounding box: 67×61×85 Å

Nearest PDB structures (foldseek):
  6ac8-assembly3_B  TM=4.705E-01  e=5.378E-10  Mycolicibacterium smegmatis MC2 155
  6ac6-assembly2_A  TM=4.706E-01  e=1.131E-09  Mycolicibacterium smegmatis MC2 155
  6aca-assembly1_A  TM=4.881E-01  e=2.520E-09  Mycobacterium tuberculosis H37Rv
  8fkw-assembly1_NI  TM=5.398E-01  e=2.631E-08  Homo sapiens
  8fkx-assembly1_NI  TM=5.367E-01  e=8.747E-08  Homo sapiens

Sequence (477 aa):
MLTRATAKAPEQDDLFSEEVTLLFPALLALEGRLLGSAVRQQ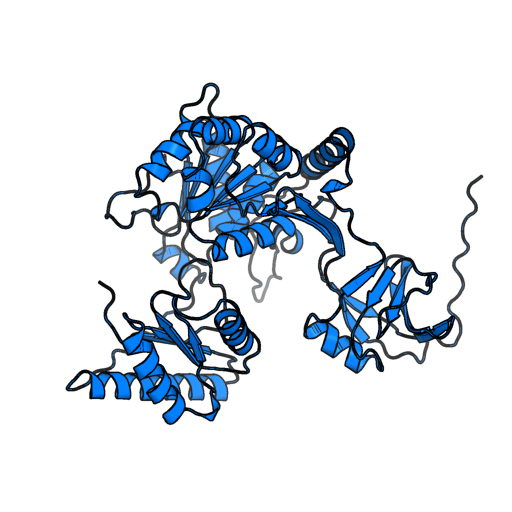AVPSALTPCRLKPFTVRRVSGFETNLKSGETLKIISAKTAASLDADLVLLVPGATTAQSIRDALERGEGRWLHPKPIDPAALGAQTMLQRLTRVTASWEDAFHLREGRAATDDKPLYPGLRRPQIGALHAALAHATRSTDPATIVMPTGTGKTETMLALNARQRFERLLVVVPTDALREQIAAKFETFGVLKAQSCLDVSALFPVVTRLTRIPTSIAEVDQIFDSANVIVTTMHIAGRAEPPVQEHMATRASALFIDEAHHIGARTWASFRGLFAERTPPIPVVQFTATPFREDGRRVDGEFIYTYPLKKAQQEGYFKPIRFEAVFGLDQLDADQAIIDKLGDVLATDLDAGLNHLAMARCSTIERAKHLHRLYTLAYPDYRPVIVHSQQSLKERRENLAALRRFDSRIIVCVDMLGEGFDLPELKIAALHDHHK